Protein AF-A0A4R5LZH4-F1 (afdb_monomer)

Radius of gyration: 25.31 Å; Cα contacts (8 Å, |Δi|>4): 551; chains: 1; bounding box: 73×50×70 Å

Organism: NCBI:txid2528715

Structure (mmCIF, N/CA/C/O backbone):
data_AF-A0A4R5LZH4-F1
#
_entry.id   AF-A0A4R5LZH4-F1
#
loop_
_atom_site.group_PDB
_atom_site.id
_atom_site.type_symbol
_atom_site.label_atom_id
_atom_site.label_alt_id
_atom_site.label_comp_id
_atom_site.label_asym_id
_atom_site.label_entity_id
_atom_site.label_seq_id
_atom_site.pdbx_PDB_ins_code
_atom_site.Cartn_x
_atom_site.Cartn_y
_atom_site.Cartn_z
_atom_site.occupancy
_atom_site.B_iso_or_equiv
_atom_site.auth_seq_id
_atom_site.auth_comp_id
_atom_site.auth_asym_id
_atom_site.auth_atom_id
_atom_site.pdbx_PDB_model_num
ATOM 1 N N . MET A 1 1 ? -26.792 -9.457 7.918 1.00 60.09 1 MET A N 1
ATOM 2 C CA . MET A 1 1 ? -25.816 -10.238 8.704 1.00 60.09 1 MET A CA 1
ATOM 3 C C . MET A 1 1 ? -24.599 -10.666 7.891 1.00 60.09 1 MET A C 1
ATOM 5 O O . MET A 1 1 ? -23.572 -10.056 8.115 1.00 60.09 1 MET A O 1
ATOM 9 N N . ALA A 1 2 ? -24.664 -11.607 6.931 1.00 67.19 2 ALA A N 1
ATOM 10 C CA . ALA A 1 2 ? -23.466 -12.012 6.158 1.00 67.19 2 ALA A CA 1
ATOM 11 C C . ALA A 1 2 ? -22.740 -10.813 5.508 1.00 67.19 2 ALA A C 1
ATOM 13 O O . ALA A 1 2 ? -21.571 -10.578 5.781 1.00 67.19 2 ALA A O 1
ATOM 14 N N . THR A 1 3 ? -23.486 -9.950 4.809 1.00 71.25 3 THR A N 1
ATOM 15 C CA . THR A 1 3 ? -22.955 -8.714 4.210 1.00 71.25 3 THR A CA 1
ATOM 16 C C . THR A 1 3 ? -22.390 -7.716 5.226 1.00 71.25 3 THR A C 1
ATOM 18 O O . THR A 1 3 ? -21.513 -6.946 4.875 1.00 71.25 3 THR A O 1
ATOM 21 N N . GLU A 1 4 ? -22.870 -7.690 6.472 1.00 73.62 4 GLU A N 1
ATOM 22 C CA . GLU A 1 4 ? -22.330 -6.784 7.503 1.00 73.62 4 GLU A CA 1
ATOM 23 C C . GLU A 1 4 ? -21.027 -7.329 8.085 1.00 73.62 4 GLU A C 1
ATOM 25 O O . GLU A 1 4 ? -20.100 -6.562 8.327 1.00 73.62 4 GLU A O 1
ATOM 30 N N . LEU A 1 5 ? -20.943 -8.652 8.262 1.00 79.12 5 LEU A N 1
ATOM 31 C CA . LEU A 1 5 ? -19.738 -9.334 8.729 1.00 79.12 5 LEU A CA 1
ATOM 32 C C . LEU A 1 5 ? -18.581 -9.161 7.731 1.00 79.12 5 LEU A C 1
ATOM 34 O O . LEU A 1 5 ? -17.455 -8.892 8.143 1.00 79.12 5 LEU A O 1
ATOM 38 N N . ASP A 1 6 ? -18.873 -9.195 6.428 1.00 78.81 6 ASP A N 1
ATOM 39 C CA . ASP A 1 6 ? -17.889 -8.964 5.357 1.00 78.81 6 ASP A CA 1
ATOM 40 C C . ASP A 1 6 ? -17.357 -7.515 5.315 1.00 78.81 6 ASP A C 1
ATOM 42 O O . ASP A 1 6 ? -16.353 -7.215 4.662 1.00 78.81 6 ASP A O 1
ATOM 46 N N . GLN A 1 7 ? -18.017 -6.578 6.000 1.00 84.56 7 GLN A N 1
ATOM 47 C CA . GLN A 1 7 ? -17.636 -5.160 6.045 1.00 84.56 7 GLN A CA 1
ATOM 48 C C . GLN A 1 7 ? -16.918 -4.783 7.347 1.00 84.56 7 GLN A C 1
ATOM 50 O O . GLN A 1 7 ? -16.568 -3.620 7.540 1.00 84.56 7 GLN A O 1
ATOM 55 N N . LEU A 1 8 ? -16.655 -5.748 8.232 1.00 89.88 8 LEU A N 1
ATOM 56 C CA . LEU A 1 8 ? -15.963 -5.489 9.488 1.00 89.88 8 LEU A CA 1
ATOM 57 C C . LEU A 1 8 ? -14.489 -5.151 9.256 1.00 89.88 8 LEU A C 1
ATOM 59 O O . LEU A 1 8 ? -13.730 -5.906 8.639 1.00 89.88 8 LEU A O 1
ATOM 63 N N . ILE A 1 9 ? -14.077 -4.014 9.812 1.00 92.94 9 ILE A N 1
ATOM 64 C CA . ILE A 1 9 ? -12.698 -3.536 9.790 1.00 92.94 9 ILE A CA 1
ATOM 65 C C . ILE A 1 9 ? -12.248 -3.371 11.245 1.00 92.94 9 ILE A C 1
ATOM 67 O O . ILE A 1 9 ? -12.755 -2.482 11.936 1.00 92.94 9 ILE A O 1
ATOM 71 N N . PRO A 1 10 ? -11.325 -4.210 11.747 1.00 93.06 10 PRO A N 1
ATOM 72 C CA . PRO A 1 10 ? -10.752 -3.999 13.064 1.00 93.06 10 PRO A CA 1
ATOM 73 C C . PRO A 1 10 ? -9.900 -2.730 13.043 1.00 93.06 10 PRO A C 1
ATOM 75 O O . PRO A 1 10 ? -9.037 -2.572 12.183 1.00 93.06 10 PRO A O 1
ATOM 78 N N . VAL A 1 11 ? -10.119 -1.843 14.012 1.00 94.88 11 VAL A N 1
ATOM 79 C CA . VAL A 1 11 ? -9.259 -0.674 14.230 1.00 94.88 11 VAL A CA 1
ATOM 80 C C . VAL A 1 11 ? -8.105 -1.115 15.122 1.00 94.88 11 VAL A C 1
ATOM 82 O O . VAL A 1 11 ? -8.229 -1.143 16.347 1.00 94.88 11 VAL A O 1
ATOM 85 N N . ARG A 1 12 ? -6.994 -1.525 14.508 1.00 94.69 12 ARG A N 1
ATOM 86 C CA . ARG A 1 12 ? -5.864 -2.197 15.160 1.00 94.69 12 ARG A CA 1
ATOM 87 C C . ARG A 1 12 ? -5.321 -1.428 16.353 1.00 94.69 12 ARG A C 1
ATOM 89 O O . ARG A 1 12 ? -5.140 -2.035 17.404 1.00 94.69 12 ARG A O 1
ATOM 96 N N . ALA A 1 13 ? -5.151 -0.116 16.210 1.00 93.50 13 ALA A N 1
ATOM 97 C CA . ALA A 1 13 ? -4.721 0.768 17.286 1.00 93.50 13 ALA A CA 1
ATOM 98 C C . ALA A 1 13 ? -5.622 0.674 18.530 1.00 93.50 13 ALA A C 1
ATOM 100 O O . ALA A 1 13 ? -5.121 0.688 19.653 1.00 93.50 13 ALA A O 1
ATOM 101 N N . GLN A 1 14 ? -6.943 0.546 18.362 1.00 93.19 14 GLN A N 1
ATOM 102 C CA . GLN A 1 14 ? -7.875 0.390 19.484 1.00 93.19 14 GLN A CA 1
ATOM 103 C C . GLN A 1 14 ? -7.901 -1.047 19.997 1.00 93.19 14 GLN A C 1
ATOM 105 O O . GLN A 1 14 ? -7.833 -1.266 21.203 1.00 93.19 14 GLN A O 1
ATOM 110 N N . VAL A 1 15 ? -7.924 -2.031 19.094 1.00 93.25 15 VAL A N 1
ATOM 111 C CA . VAL A 1 15 ? -7.908 -3.458 19.450 1.00 93.25 15 VAL A CA 1
ATOM 112 C C . VAL A 1 15 ? -6.689 -3.802 20.310 1.00 93.25 15 VAL A C 1
ATOM 114 O O . VAL A 1 15 ? -6.829 -4.531 21.287 1.00 93.25 15 VAL A O 1
ATOM 117 N N . SER A 1 16 ? -5.510 -3.244 20.012 1.00 91.81 16 SER A N 1
ATOM 118 C CA . SER A 1 16 ? -4.283 -3.494 20.783 1.00 91.81 16 SER A CA 1
ATOM 119 C C . SER A 1 16 ? -4.267 -2.857 22.175 1.00 91.81 16 SER A C 1
ATOM 121 O O . SER A 1 16 ? -3.408 -3.202 22.980 1.00 91.81 16 SER A O 1
ATOM 123 N N . GLN A 1 17 ? -5.173 -1.917 22.459 1.00 90.69 17 GLN A N 1
ATOM 124 C CA . GLN A 1 17 ? -5.292 -1.276 23.773 1.00 90.69 17 GLN A CA 1
ATOM 125 C C . GLN A 1 17 ? -6.246 -2.025 24.714 1.00 90.69 17 GLN A C 1
ATOM 127 O O . GLN A 1 17 ? -6.242 -1.738 25.908 1.00 90.69 17 GLN A O 1
ATOM 132 N N . VAL A 1 18 ? -7.049 -2.965 24.203 1.00 91.31 18 VAL A N 1
ATOM 133 C CA . VAL A 1 18 ? -8.021 -3.715 25.007 1.00 91.31 18 VAL A CA 1
ATOM 134 C C . VAL A 1 18 ? -7.310 -4.816 25.789 1.00 91.31 18 VAL A C 1
ATOM 136 O O . VAL A 1 18 ? -6.751 -5.757 25.220 1.00 91.31 18 VAL A O 1
ATOM 139 N N . ALA A 1 19 ? -7.354 -4.718 27.114 1.00 89.94 19 ALA A N 1
ATOM 140 C CA . ALA A 1 19 ? -6.885 -5.750 28.021 1.00 89.94 19 ALA A CA 1
ATOM 141 C C . ALA A 1 19 ? -7.999 -6.758 28.333 1.00 89.94 19 ALA A C 1
ATOM 143 O O . ALA A 1 19 ? -9.186 -6.455 28.283 1.00 89.94 19 ALA A O 1
ATOM 144 N N . ARG A 1 20 ? -7.612 -7.960 28.773 1.00 87.31 20 ARG A N 1
ATOM 145 C CA . ARG A 1 20 ? -8.547 -9.041 29.140 1.00 87.31 20 ARG A CA 1
ATOM 146 C C . ARG A 1 20 ? -9.591 -8.638 30.199 1.00 87.31 20 ARG A C 1
ATOM 148 O O . ARG A 1 20 ? -10.649 -9.251 30.292 1.00 87.31 20 ARG A O 1
ATOM 155 N N . GLY A 1 21 ? -9.257 -7.671 31.052 1.00 87.69 21 GLY A N 1
ATOM 156 C CA . GLY A 1 21 ? -10.136 -7.169 32.108 1.00 87.69 21 GLY A CA 1
ATOM 157 C C . GLY A 1 21 ? -11.084 -6.054 31.666 1.00 87.69 21 GLY A C 1
ATOM 158 O O . GLY A 1 21 ? -11.866 -5.594 32.495 1.00 87.69 21 GLY A O 1
ATOM 159 N N . ASP A 1 22 ? -11.013 -5.612 30.411 1.00 92.06 22 ASP A N 1
ATOM 160 C CA . ASP A 1 22 ? -11.820 -4.502 29.923 1.00 92.06 22 ASP A CA 1
ATOM 161 C C . ASP A 1 22 ? -13.218 -4.966 29.512 1.00 92.06 22 ASP A C 1
ATOM 163 O O . ASP A 1 22 ? -13.428 -6.072 28.997 1.00 92.06 22 ASP A O 1
ATOM 167 N N . LEU A 1 23 ? -14.192 -4.089 29.745 1.00 92.00 23 LEU A N 1
ATOM 168 C CA . LEU A 1 23 ? -15.577 -4.306 29.362 1.00 92.00 23 LEU A CA 1
ATOM 169 C C . LEU A 1 23 ? -15.820 -3.735 27.966 1.00 92.00 23 LEU A C 1
ATOM 171 O O . LEU A 1 23 ? -15.556 -2.560 27.713 1.00 92.00 23 LEU A O 1
ATOM 175 N N . ILE A 1 24 ? -16.376 -4.552 27.077 1.00 92.25 24 ILE A N 1
ATOM 176 C CA . ILE A 1 24 ? -16.777 -4.110 25.741 1.00 92.25 24 ILE A CA 1
ATOM 177 C C . ILE A 1 24 ? -18.251 -3.730 25.795 1.00 92.25 24 ILE A C 1
ATOM 179 O O . ILE A 1 24 ? -19.088 -4.539 26.190 1.00 92.25 24 ILE A O 1
ATOM 183 N N . VAL A 1 25 ? -18.561 -2.495 25.406 1.00 90.38 25 VAL A N 1
ATOM 184 C CA . VAL A 1 25 ? -19.914 -1.934 25.462 1.00 90.38 25 VAL A CA 1
ATOM 185 C C . VAL A 1 25 ? -20.335 -1.504 24.062 1.00 90.38 25 VAL A C 1
ATOM 187 O O . VAL A 1 25 ? -19.720 -0.610 23.475 1.00 90.38 25 VAL A O 1
ATOM 190 N N . SER A 1 26 ? -21.396 -2.114 23.535 1.00 86.62 26 SER A N 1
ATOM 191 C CA . SER A 1 26 ? -21.878 -1.864 22.176 1.00 86.62 26 SER A CA 1
ATOM 192 C C . SER A 1 26 ? -23.366 -1.525 22.163 1.00 86.62 26 SER A C 1
ATOM 194 O O . SER A 1 26 ? -24.177 -2.261 22.720 1.00 86.62 26 SER A O 1
ATOM 196 N N . ASP A 1 27 ? -23.722 -0.418 21.502 1.00 84.12 27 ASP A N 1
ATOM 197 C CA . ASP A 1 27 ? -25.120 -0.033 21.249 1.00 84.12 27 ASP A CA 1
ATOM 198 C C . ASP A 1 27 ? -25.541 -0.541 19.849 1.00 84.12 27 ASP A C 1
ATOM 200 O O . ASP A 1 27 ? -25.899 0.235 18.963 1.00 84.12 27 ASP A O 1
ATOM 204 N N . MET A 1 28 ? -25.356 -1.842 19.598 1.00 79.00 28 MET A N 1
ATOM 205 C CA . MET A 1 28 ? -25.635 -2.493 18.313 1.00 79.00 28 MET A CA 1
ATOM 206 C C . MET A 1 28 ? -26.871 -3.385 18.396 1.00 79.00 28 MET A C 1
ATOM 208 O O . MET A 1 28 ? -27.115 -4.041 19.400 1.00 79.00 28 MET A O 1
ATOM 212 N N . TYR A 1 29 ? -27.606 -3.475 17.286 1.00 81.94 29 TYR A N 1
ATOM 213 C CA . TYR A 1 29 ? -28.794 -4.328 17.146 1.00 81.94 29 TYR A CA 1
ATOM 214 C C . TYR A 1 29 ? -28.482 -5.827 17.026 1.00 81.94 29 TYR A C 1
ATOM 216 O O . TYR A 1 29 ? -29.407 -6.631 16.903 1.00 81.94 29 TYR A O 1
ATOM 224 N N . MET A 1 30 ? -27.203 -6.206 16.987 1.00 84.75 30 MET A N 1
ATOM 225 C CA . MET A 1 30 ? -26.799 -7.597 16.815 1.00 84.75 30 MET A CA 1
ATOM 226 C C . MET A 1 30 ? -26.902 -8.370 18.138 1.00 84.75 30 MET A C 1
ATOM 228 O O . MET A 1 30 ? -26.588 -7.813 19.192 1.00 84.75 30 MET A O 1
ATOM 232 N N . PRO A 1 31 ? -27.299 -9.654 18.090 1.00 86.94 31 PRO A N 1
ATOM 233 C CA . PRO A 1 31 ? -27.265 -10.544 19.247 1.00 86.94 31 PRO A CA 1
ATOM 234 C C . PRO A 1 31 ? -25.875 -10.662 19.894 1.00 86.94 31 PRO A C 1
ATOM 236 O O . PRO A 1 31 ? -24.848 -10.498 19.232 1.00 86.94 31 PRO A O 1
ATOM 239 N N . GLU A 1 32 ? -25.842 -10.977 21.192 1.00 88.38 32 GLU A N 1
ATOM 240 C CA . GLU A 1 32 ? -24.603 -11.091 21.977 1.00 88.38 32 GLU A CA 1
ATOM 241 C C . GLU A 1 32 ? -23.632 -12.132 21.406 1.00 88.38 32 GLU A C 1
ATOM 243 O O . GLU A 1 32 ? -22.444 -11.851 21.274 1.00 88.38 32 GLU A O 1
ATOM 248 N N . ASP A 1 33 ? -24.129 -13.305 21.015 1.00 89.25 33 ASP A N 1
ATOM 249 C CA . ASP A 1 33 ? -23.339 -14.391 20.429 1.00 89.25 33 ASP A CA 1
ATOM 250 C C . ASP A 1 33 ? -22.670 -13.975 19.111 1.00 89.25 33 ASP A C 1
ATOM 252 O O . ASP A 1 33 ? -21.505 -14.300 18.880 1.00 89.25 33 ASP A O 1
ATOM 256 N N . VAL A 1 34 ? -23.363 -13.178 18.291 1.00 89.44 34 VAL A N 1
ATOM 257 C CA . VAL A 1 34 ? -22.801 -12.592 17.066 1.00 89.44 34 VAL A CA 1
ATOM 258 C C . VAL A 1 34 ? -21.688 -11.598 17.401 1.00 89.44 34 VAL A C 1
ATOM 260 O O . VAL A 1 34 ? -20.619 -11.651 16.794 1.00 89.44 34 VAL A O 1
ATOM 263 N N . ILE A 1 35 ? -21.889 -10.714 18.385 1.00 89.50 35 ILE A N 1
ATOM 264 C CA . ILE A 1 35 ? -20.845 -9.772 18.820 1.00 89.50 35 ILE A CA 1
ATOM 265 C C . ILE A 1 35 ? -19.632 -10.523 19.382 1.00 89.50 35 ILE A C 1
ATOM 267 O O . ILE A 1 35 ? -18.499 -10.187 19.042 1.00 89.50 35 ILE A O 1
ATOM 271 N N . VAL A 1 36 ? -19.839 -11.562 20.193 1.00 89.94 36 VAL A N 1
ATOM 272 C CA . VAL A 1 36 ? -18.752 -12.406 20.709 1.00 89.94 36 VAL A CA 1
ATOM 273 C C . VAL A 1 36 ? -17.971 -13.051 19.563 1.00 89.94 36 VAL A C 1
ATOM 275 O O . VAL A 1 36 ? -16.741 -12.985 19.567 1.00 89.94 36 VAL A O 1
ATOM 278 N N . ASP A 1 37 ? -18.649 -13.611 18.557 1.00 89.31 37 ASP A N 1
ATOM 279 C CA . ASP A 1 37 ? -17.990 -14.215 17.393 1.00 89.31 37 ASP A CA 1
ATOM 280 C C . ASP A 1 37 ? -17.157 -13.187 16.607 1.00 89.31 37 ASP A C 1
ATOM 282 O O . ASP A 1 37 ? -15.995 -13.447 16.280 1.00 89.31 37 ASP A O 1
ATOM 286 N N . ILE A 1 38 ? -17.692 -11.978 16.398 1.00 90.50 38 ILE A N 1
ATOM 287 C CA . ILE A 1 38 ? -16.970 -10.861 15.767 1.00 90.50 38 ILE A CA 1
ATOM 288 C C . ILE A 1 38 ? -15.698 -10.523 16.547 1.00 90.50 38 ILE A C 1
ATOM 290 O O . ILE A 1 38 ? -14.612 -10.456 15.963 1.00 90.50 38 ILE A O 1
ATOM 294 N N . LEU A 1 39 ? -15.815 -10.330 17.863 1.00 91.12 39 LEU A N 1
ATOM 295 C CA . LEU A 1 39 ? -14.694 -9.974 18.732 1.00 91.12 39 LEU A CA 1
ATOM 296 C C . LEU A 1 39 ? -13.620 -11.069 18.745 1.00 91.12 39 LEU A C 1
ATOM 298 O O . LEU A 1 39 ? -12.426 -10.770 18.753 1.00 91.12 39 LEU A O 1
ATOM 302 N N . GLN A 1 40 ? -14.016 -12.340 18.697 1.00 90.75 40 GLN A N 1
ATOM 303 C CA . GLN A 1 40 ? -13.080 -13.461 18.673 1.00 90.75 40 GLN A CA 1
ATOM 304 C C . GLN A 1 40 ? -12.374 -13.613 17.325 1.00 90.75 40 GLN A C 1
ATOM 306 O O . GLN A 1 40 ? -11.152 -13.776 17.300 1.00 90.75 40 GLN A O 1
ATOM 311 N N . ARG A 1 41 ? -13.118 -13.574 16.215 1.00 89.38 41 ARG A N 1
ATOM 312 C CA . ARG A 1 41 ? -12.577 -13.834 14.871 1.00 89.38 41 ARG A CA 1
ATOM 313 C C . ARG A 1 41 ? -11.845 -12.637 14.284 1.00 89.38 41 ARG A C 1
ATOM 315 O O . ARG A 1 41 ? -10.807 -12.820 13.661 1.00 89.38 41 ARG A O 1
ATOM 322 N N . THR A 1 42 ? -12.371 -11.434 14.499 1.00 89.12 42 THR A N 1
ATOM 323 C CA . THR A 1 42 ? -11.875 -10.207 13.855 1.00 89.12 42 THR A CA 1
ATOM 324 C C . THR A 1 42 ? -10.896 -9.454 14.750 1.00 89.12 42 THR A C 1
ATOM 326 O O . THR A 1 42 ? -9.892 -8.940 14.266 1.00 89.12 42 THR A O 1
ATOM 329 N N . CYS A 1 43 ? -11.163 -9.404 16.060 1.00 90.06 43 CYS A N 1
ATOM 330 C CA . CYS A 1 43 ? -10.323 -8.674 17.020 1.00 90.06 43 CYS A CA 1
ATOM 331 C C . CYS A 1 43 ? -9.372 -9.589 17.812 1.00 90.06 43 CYS A C 1
ATOM 333 O O . CYS A 1 43 ? -8.451 -9.099 18.460 1.00 90.06 43 CYS A O 1
ATOM 335 N N . GLY A 1 44 ? -9.563 -10.913 17.764 1.00 89.62 44 GLY A N 1
ATOM 336 C CA . GLY A 1 44 ? -8.717 -11.881 18.469 1.00 89.62 44 GLY A CA 1
ATOM 337 C C . GLY A 1 44 ? -9.018 -12.035 19.966 1.00 89.62 44 GLY A C 1
ATOM 338 O O . GLY A 1 44 ? -8.227 -12.646 20.686 1.00 89.62 44 GLY A O 1
ATOM 339 N N . PHE A 1 45 ? -10.152 -11.533 20.465 1.00 89.88 45 PHE A N 1
ATOM 340 C CA . PHE A 1 45 ? -10.503 -11.540 21.893 1.00 89.88 45 PHE A CA 1
ATOM 341 C C . PHE A 1 45 ? -11.041 -12.898 22.375 1.00 89.88 45 PHE A C 1
ATOM 343 O O . PHE A 1 45 ? -12.175 -13.025 22.830 1.00 89.88 45 PHE A O 1
ATOM 350 N N 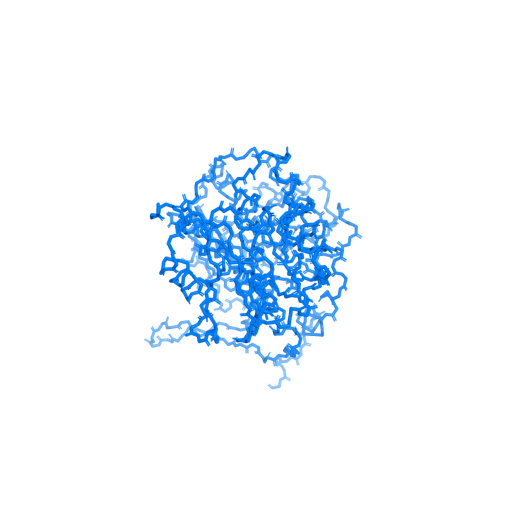. ARG A 1 46 ? -10.215 -13.947 22.299 1.00 79.19 46 ARG A N 1
ATOM 351 C CA . ARG A 1 46 ? -10.616 -15.333 22.621 1.00 79.19 46 ARG A CA 1
ATOM 352 C C . ARG A 1 46 ? -10.848 -15.619 24.108 1.00 79.19 46 ARG A C 1
ATOM 354 O O . ARG A 1 46 ? -11.380 -16.674 24.432 1.00 79.19 46 ARG A O 1
ATOM 361 N N . GLN A 1 47 ? -10.417 -14.739 25.013 1.00 71.12 47 GLN A N 1
ATOM 362 C CA . GLN A 1 47 ? -10.432 -15.004 26.459 1.00 71.12 47 GLN A CA 1
ATOM 363 C C . GLN A 1 47 ? -10.825 -13.789 27.308 1.00 71.12 47 GLN A C 1
ATOM 365 O O . GLN A 1 47 ? -10.376 -13.687 28.450 1.00 71.12 47 GLN A O 1
ATOM 370 N N . ASN A 1 48 ? -11.618 -12.851 26.779 1.00 79.50 48 ASN A N 1
ATOM 371 C CA . ASN A 1 48 ? -12.010 -11.681 27.565 1.00 79.50 48 ASN A CA 1
ATOM 372 C C . ASN A 1 48 ? -12.733 -12.109 28.855 1.00 79.50 48 ASN A C 1
ATOM 374 O O . ASN A 1 48 ? -13.533 -13.043 28.835 1.00 79.50 48 ASN A O 1
ATOM 378 N N . SER A 1 49 ? -12.416 -11.471 29.984 1.00 81.44 49 SER A N 1
ATOM 379 C CA . SER A 1 49 ? -12.909 -11.903 31.301 1.00 81.44 49 SER A CA 1
ATOM 380 C C . SER A 1 49 ? -14.406 -11.668 31.490 1.00 81.44 49 SER A C 1
ATOM 382 O O . SER A 1 49 ? -15.009 -12.295 32.357 1.00 81.44 49 SER A O 1
ATOM 384 N N . TYR A 1 50 ? -14.998 -10.782 30.688 1.00 85.12 50 TYR A N 1
ATOM 385 C CA . TYR A 1 50 ? -16.402 -10.407 30.780 1.00 85.12 50 TYR A CA 1
ATOM 386 C C . TYR A 1 50 ? -17.084 -10.506 29.410 1.00 85.12 50 TYR A C 1
ATOM 388 O O . TYR A 1 50 ? -16.457 -10.151 28.400 1.00 85.12 50 TYR A O 1
ATOM 396 N N . PRO A 1 51 ? -18.351 -10.962 29.362 1.00 85.12 51 PRO A N 1
ATOM 397 C CA . PRO A 1 51 ? -19.155 -10.887 28.149 1.00 85.12 51 PRO A CA 1
ATOM 398 C C . PRO A 1 51 ? -19.386 -9.420 27.745 1.00 85.12 51 PRO A C 1
ATOM 400 O O . PRO A 1 51 ? -19.361 -8.530 28.605 1.00 85.12 51 PRO A O 1
ATOM 403 N N . PRO A 1 52 ? -19.588 -9.137 26.447 1.00 88.56 52 PRO A N 1
ATOM 404 C CA . PRO A 1 52 ? -19.878 -7.785 25.996 1.00 88.56 52 PRO A CA 1
ATOM 405 C C . PRO A 1 52 ? -21.252 -7.329 26.508 1.00 88.56 52 PRO A C 1
ATOM 407 O O . PRO A 1 52 ? -22.226 -8.075 26.477 1.00 88.56 52 PRO A O 1
ATOM 410 N N . VAL A 1 53 ? -21.351 -6.069 26.931 1.00 88.19 53 VAL A N 1
ATOM 411 C CA . VAL A 1 53 ? -22.638 -5.436 27.244 1.00 88.19 53 VAL A CA 1
ATOM 412 C C . VAL A 1 53 ? -23.234 -4.923 25.941 1.00 88.19 53 VAL A C 1
ATOM 414 O O . VAL A 1 53 ? -22.768 -3.920 25.393 1.00 88.19 53 VAL A O 1
ATOM 417 N N . VAL A 1 54 ? -24.252 -5.624 25.445 1.00 84.69 54 VAL A N 1
ATOM 418 C CA . VAL A 1 54 ? -24.921 -5.329 24.172 1.00 84.69 54 VAL A CA 1
ATOM 419 C C . VAL A 1 54 ? -26.367 -4.878 24.385 1.00 84.69 54 VAL A C 1
ATOM 421 O O . VAL A 1 54 ? -27.060 -5.349 25.287 1.00 84.69 54 VAL A O 1
ATOM 424 N N . GLY A 1 55 ? -26.833 -3.946 23.559 1.00 76.00 55 GLY A N 1
ATOM 425 C CA . GLY A 1 55 ? -28.217 -3.476 23.546 1.00 76.00 55 GLY A CA 1
ATOM 426 C C . GLY A 1 55 ? -28.424 -2.374 22.511 1.00 76.00 55 GLY A C 1
ATOM 427 O O . GLY A 1 55 ? -27.469 -1.913 21.910 1.00 76.00 55 GLY A O 1
ATOM 428 N N . ASN A 1 56 ? -29.670 -1.950 22.287 1.00 74.19 56 ASN A N 1
ATOM 429 C CA . ASN A 1 56 ? -29.995 -1.078 21.143 1.00 74.19 56 ASN A CA 1
ATOM 430 C C . ASN A 1 56 ? -30.279 0.383 21.548 1.00 74.19 56 ASN A C 1
ATOM 432 O O . ASN A 1 56 ? -30.554 1.217 20.689 1.00 74.19 56 ASN A O 1
ATOM 436 N N . TRP A 1 57 ? -30.331 0.674 22.851 1.00 68.56 57 TRP A N 1
ATOM 437 C CA . TRP A 1 57 ? -30.777 1.970 23.387 1.00 68.56 57 TRP A CA 1
ATOM 438 C C . TRP A 1 57 ? -30.083 2.375 24.688 1.00 68.56 57 TRP A C 1
ATOM 440 O O . TRP A 1 57 ? -30.499 3.331 25.348 1.00 68.56 57 TRP A O 1
ATOM 450 N N . GLY A 1 58 ? -29.083 1.610 25.111 1.00 79.69 58 GLY A N 1
ATOM 451 C CA . GLY A 1 58 ? -28.586 1.655 26.477 1.00 79.69 58 GLY A CA 1
ATOM 452 C C . GLY A 1 58 ? -27.573 2.769 26.704 1.00 79.69 58 GLY A C 1
ATOM 453 O O . GLY A 1 58 ? -27.590 3.455 27.731 1.00 79.69 58 GLY A O 1
ATOM 454 N N . LYS A 1 59 ? -26.707 2.960 25.710 1.00 87.00 59 LYS A N 1
ATOM 455 C CA . LYS A 1 59 ? -25.521 3.808 25.790 1.00 87.00 59 LYS A CA 1
ATOM 456 C C . LYS A 1 59 ? -25.872 5.273 25.568 1.00 87.00 59 LYS A C 1
ATOM 458 O O . LYS A 1 59 ? -25.553 6.112 26.407 1.00 87.00 59 LYS A O 1
ATOM 463 N N . ALA A 1 60 ? -26.622 5.564 24.502 1.00 87.25 60 ALA A N 1
ATOM 464 C CA . ALA A 1 60 ? -27.057 6.924 24.179 1.00 87.25 60 ALA A CA 1
ATOM 465 C C . ALA A 1 60 ? -28.045 7.509 25.208 1.00 87.25 60 ALA A C 1
ATOM 467 O O . ALA A 1 60 ? -28.020 8.706 25.478 1.00 87.25 60 ALA A O 1
ATOM 468 N N . ARG A 1 61 ? -28.902 6.680 25.822 1.00 89.50 61 ARG A N 1
ATOM 469 C CA . ARG A 1 61 ? -29.832 7.127 26.882 1.00 89.50 61 ARG A CA 1
ATOM 470 C C . ARG A 1 61 ? -29.195 7.153 28.270 1.00 89.50 61 ARG A C 1
ATOM 472 O O . ARG A 1 61 ? -29.755 7.739 29.190 1.00 89.50 61 ARG A O 1
ATOM 479 N N . GLY A 1 62 ? -28.039 6.513 28.417 1.00 90.69 62 GLY A N 1
ATOM 480 C CA . GLY A 1 62 ? -27.286 6.424 29.659 1.00 90.69 62 GLY A CA 1
ATOM 481 C C . GLY A 1 62 ? -27.803 5.402 30.669 1.00 90.69 62 GLY A C 1
ATOM 482 O O . GLY A 1 62 ? -27.251 5.304 31.759 1.00 90.69 62 GLY A O 1
ATOM 483 N N . SER A 1 63 ? -28.825 4.615 30.328 1.00 91.88 63 SER A N 1
ATOM 484 C CA . SER A 1 63 ? -29.428 3.630 31.236 1.00 91.88 63 SER A CA 1
ATOM 485 C C . SER A 1 63 ? -28.483 2.490 31.622 1.00 91.88 63 SER A C 1
ATOM 487 O O . SER A 1 63 ? -28.700 1.853 32.648 1.00 91.88 63 SER A O 1
ATOM 489 N N . ILE A 1 64 ? -27.436 2.229 30.832 1.00 92.44 64 ILE A N 1
ATOM 490 C CA . ILE A 1 64 ? -26.458 1.172 31.138 1.00 92.44 64 ILE A CA 1
ATOM 491 C C . ILE A 1 64 ? -25.441 1.585 32.200 1.00 92.44 64 ILE A C 1
ATOM 493 O O . ILE A 1 64 ? -24.923 0.724 32.901 1.00 92.44 64 ILE A O 1
ATOM 497 N N . TRP A 1 65 ? -25.140 2.879 32.340 1.00 93.56 65 TRP A N 1
ATOM 498 C CA . TRP A 1 65 ? -24.020 3.323 33.174 1.00 93.56 65 TRP A CA 1
ATOM 499 C C . TRP A 1 65 ? -24.238 3.053 34.665 1.00 93.56 65 TRP A C 1
ATOM 501 O O . TRP A 1 65 ? -23.319 2.510 35.277 1.00 93.56 65 TRP A O 1
ATOM 511 N N . PRO A 1 66 ? -25.434 3.293 35.248 1.00 93.69 66 PRO A N 1
ATOM 512 C CA . PRO A 1 66 ? -25.706 2.890 36.626 1.00 93.69 66 PRO A CA 1
ATOM 513 C C . PRO A 1 66 ? -25.556 1.382 36.844 1.00 93.69 66 PRO A C 1
ATOM 515 O O . PRO A 1 66 ? -25.002 0.968 37.855 1.00 93.69 66 PRO A O 1
ATOM 518 N N . LEU A 1 67 ? -26.012 0.562 35.888 1.00 91.81 67 LEU A N 1
ATOM 519 C CA . LEU A 1 67 ? -25.915 -0.900 35.967 1.00 91.81 67 LEU A CA 1
ATOM 520 C C . LEU A 1 67 ? -24.454 -1.361 35.911 1.00 91.81 67 LEU A C 1
ATOM 522 O O . LEU A 1 67 ? -24.036 -2.204 36.696 1.00 91.81 67 LEU A O 1
ATOM 526 N N . ILE A 1 68 ? -23.649 -0.766 35.030 1.00 92.94 68 ILE A N 1
ATOM 527 C CA . ILE A 1 68 ? -22.214 -1.051 34.949 1.00 92.94 68 ILE A CA 1
ATOM 528 C C . ILE A 1 68 ? -21.517 -0.635 36.254 1.00 92.94 68 ILE A C 1
ATOM 530 O O . ILE A 1 68 ? -20.750 -1.417 36.809 1.00 92.94 68 ILE A O 1
ATOM 534 N N . GLN A 1 69 ? -21.815 0.551 36.794 1.00 94.38 69 GLN A N 1
ATOM 535 C CA . GLN A 1 69 ? -21.187 1.061 38.021 1.00 94.38 69 GLN A CA 1
ATOM 536 C C . GLN A 1 69 ? -21.564 0.275 39.290 1.00 94.38 69 GLN A C 1
ATOM 538 O O . GLN A 1 69 ? -20.831 0.334 40.274 1.00 94.38 69 GLN A O 1
ATOM 543 N N . GLN A 1 70 ? -22.662 -0.491 39.278 1.00 94.62 70 GLN A N 1
ATOM 544 C CA . GLN A 1 70 ? -23.005 -1.411 40.374 1.00 94.62 70 GLN A CA 1
ATOM 545 C C . GLN A 1 70 ? -22.031 -2.591 40.485 1.00 94.62 70 GLN A C 1
ATOM 547 O O . GLN A 1 70 ? -21.835 -3.118 41.579 1.00 94.62 70 GLN A O 1
ATOM 552 N N . HIS A 1 71 ? -21.424 -3.003 39.371 1.00 92.31 71 HIS A N 1
ATOM 553 C CA . HIS A 1 71 ? -20.559 -4.184 39.305 1.00 92.31 71 HIS A CA 1
ATOM 554 C C . HIS A 1 71 ? -19.088 -3.845 39.044 1.00 92.31 71 HIS A C 1
ATOM 556 O O . HIS A 1 71 ? -18.209 -4.644 39.365 1.00 92.31 71 HIS A O 1
ATOM 562 N N . PHE A 1 72 ? -18.808 -2.667 38.482 1.00 92.81 72 PHE A N 1
ATOM 563 C CA . PHE A 1 72 ? -17.481 -2.289 38.012 1.00 92.81 72 PHE A CA 1
ATOM 564 C C . PHE A 1 72 ? -17.099 -0.871 38.431 1.00 92.81 72 PHE A C 1
ATOM 566 O O . PHE A 1 72 ? -17.887 0.069 38.345 1.00 92.81 72 PHE A O 1
ATOM 573 N N . ILE A 1 73 ? -15.824 -0.693 38.780 1.00 92.75 73 ILE A N 1
ATOM 574 C CA . ILE A 1 73 ? -15.204 0.631 38.862 1.00 92.75 73 ILE A CA 1
ATOM 575 C C . ILE A 1 73 ? -14.664 0.972 37.471 1.00 92.75 73 ILE A C 1
ATOM 577 O O . ILE A 1 73 ? -13.618 0.467 37.057 1.00 92.75 73 ILE A O 1
ATOM 581 N N . VAL A 1 74 ? -15.382 1.827 36.741 1.00 93.62 74 VAL A N 1
ATOM 582 C CA . VAL A 1 74 ? -14.992 2.240 35.386 1.00 93.62 74 VAL A CA 1
ATOM 583 C C . VAL A 1 74 ? -13.909 3.313 35.467 1.00 93.62 74 VAL A C 1
ATOM 585 O O . VAL A 1 74 ? -14.177 4.454 35.836 1.00 93.62 74 VAL A O 1
ATOM 588 N N . ARG A 1 75 ? -12.671 2.945 35.120 1.00 94.75 75 ARG A N 1
ATOM 589 C CA . ARG A 1 75 ? -11.519 3.865 35.145 1.00 94.75 75 ARG A CA 1
ATOM 590 C C . ARG A 1 75 ? -11.577 4.906 34.032 1.00 94.75 75 ARG A C 1
ATOM 592 O O . ARG A 1 75 ? -11.229 6.059 34.253 1.00 94.75 75 ARG A O 1
ATOM 599 N N . CYS A 1 76 ? -11.965 4.476 32.838 1.00 95.75 76 CYS A N 1
ATOM 600 C CA . CYS A 1 76 ? -12.090 5.308 31.654 1.00 95.75 76 CYS A CA 1
ATOM 601 C C . CYS A 1 76 ? -13.015 4.603 30.659 1.00 95.75 76 CYS A C 1
ATOM 603 O O . CYS A 1 76 ? -12.949 3.382 30.528 1.00 95.75 76 CYS A O 1
ATOM 605 N N . HIS A 1 77 ? -13.847 5.362 29.954 1.00 95.75 77 HIS A N 1
ATOM 606 C CA . HIS A 1 77 ? -14.625 4.880 28.819 1.00 95.75 77 HIS A CA 1
ATOM 607 C C . HIS A 1 77 ? -14.050 5.436 27.513 1.00 95.75 77 HIS A C 1
ATOM 609 O O . HIS A 1 77 ? -13.799 6.636 27.393 1.00 95.75 77 HIS A O 1
ATOM 615 N N . HIS A 1 78 ? -13.810 4.557 26.541 1.00 94.88 78 HIS A N 1
ATOM 616 C CA . HIS A 1 78 ? -13.246 4.909 25.239 1.00 94.88 78 HIS A CA 1
ATOM 617 C C . HIS A 1 78 ? -14.320 4.761 24.164 1.00 94.88 78 HIS A C 1
ATOM 619 O O . HIS A 1 78 ? -15.000 3.737 24.103 1.00 94.88 78 HIS A O 1
ATOM 625 N N . GLY A 1 79 ? -14.439 5.752 23.283 1.00 93.25 79 GLY A N 1
ATOM 626 C CA . GLY A 1 79 ? -15.287 5.624 22.104 1.00 93.25 79 GLY A CA 1
ATOM 627 C C . GLY A 1 79 ? -15.292 6.860 21.219 1.00 93.25 79 GLY A C 1
ATOM 628 O O . GLY A 1 79 ? -14.674 7.877 21.535 1.00 93.25 79 GLY A O 1
ATOM 62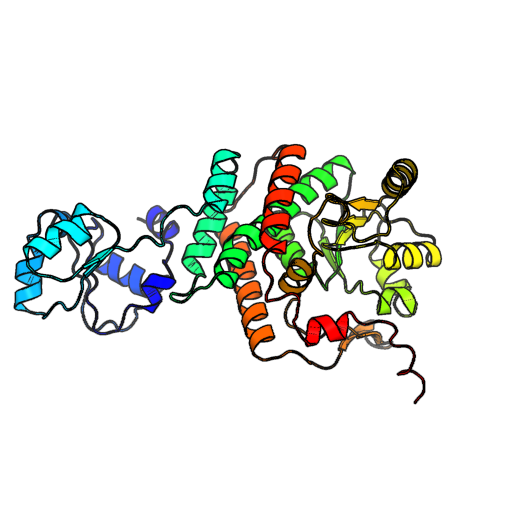9 N N . ASP A 1 80 ? -15.959 6.752 20.078 1.00 91.88 80 ASP A N 1
ATOM 630 C CA . ASP A 1 80 ? -15.877 7.691 18.958 1.00 91.88 80 ASP A CA 1
ATOM 631 C C . ASP A 1 80 ? -17.099 8.618 18.848 1.00 91.88 80 ASP A C 1
ATOM 633 O O . ASP A 1 80 ? -17.005 9.718 18.287 1.00 91.88 80 ASP A O 1
ATOM 637 N N . ASN A 1 81 ? -18.239 8.245 19.440 1.00 92.81 81 ASN A N 1
ATOM 638 C CA . ASN A 1 81 ? -19.450 9.051 19.395 1.00 92.81 81 ASN A CA 1
ATOM 639 C C . ASN A 1 81 ? -19.467 10.139 20.482 1.00 92.81 81 ASN A C 1
ATOM 641 O O . ASN A 1 81 ? -19.649 9.874 21.670 1.00 92.81 81 ASN A O 1
ATOM 645 N N . ARG A 1 82 ? -19.401 11.413 20.078 1.00 94.38 82 ARG A N 1
ATOM 646 C CA . ARG A 1 82 ? -19.419 12.556 21.016 1.00 94.38 82 ARG A CA 1
ATOM 647 C C . ARG A 1 82 ? -20.607 12.565 21.985 1.00 94.38 82 ARG A C 1
ATOM 649 O O . ARG A 1 82 ? -20.487 13.089 23.089 1.00 94.38 82 ARG A O 1
ATOM 656 N N . HIS A 1 83 ? -21.755 12.028 21.589 1.00 94.56 83 HIS A N 1
ATOM 657 C CA . HIS A 1 83 ? -22.916 11.960 22.464 1.00 94.56 83 HIS A CA 1
ATOM 658 C C . HIS A 1 83 ? -22.866 10.719 23.363 1.00 94.56 83 HIS A C 1
ATOM 660 O O . HIS A 1 83 ? -22.770 10.856 24.582 1.00 94.56 83 HIS A O 1
ATOM 666 N N . ALA A 1 84 ? -22.903 9.525 22.768 1.00 92.88 84 ALA A N 1
ATOM 667 C CA . ALA A 1 84 ? -23.068 8.265 23.490 1.00 92.88 84 ALA A CA 1
ATOM 668 C C . ALA A 1 84 ? -21.803 7.806 24.241 1.00 92.88 84 ALA A C 1
ATOM 670 O O . ALA A 1 84 ? -21.926 7.148 25.270 1.00 92.88 84 ALA A O 1
ATOM 671 N N . ASP A 1 85 ? -20.607 8.159 23.759 1.00 94.38 85 ASP A N 1
ATOM 672 C CA . ASP A 1 85 ? -19.324 7.770 24.362 1.00 94.38 85 ASP A CA 1
ATOM 673 C C . ASP A 1 85 ? -18.704 8.848 25.244 1.00 94.38 85 ASP A C 1
ATOM 675 O O . ASP A 1 85 ? -17.906 8.542 26.119 1.00 94.38 85 ASP A O 1
ATOM 679 N N . ILE A 1 86 ? -19.044 10.118 25.029 1.00 96.25 86 ILE A N 1
ATOM 680 C CA . ILE A 1 86 ? -18.378 11.227 25.724 1.00 96.25 86 ILE A CA 1
ATOM 681 C C . ILE A 1 86 ? -19.360 11.932 26.653 1.00 96.25 86 ILE A C 1
ATOM 683 O O . ILE A 1 86 ? -19.253 11.816 27.873 1.00 96.25 86 ILE A O 1
ATOM 687 N N . ALA A 1 87 ? -20.357 12.618 26.092 1.00 97.19 87 ALA A N 1
ATOM 688 C CA . ALA A 1 87 ? -21.254 13.458 26.879 1.00 97.19 87 ALA A CA 1
ATOM 689 C C . ALA A 1 87 ? -22.110 12.666 27.877 1.00 97.19 87 ALA A C 1
ATOM 691 O O . ALA A 1 87 ? -22.382 13.158 28.971 1.00 97.19 87 ALA A O 1
ATOM 692 N N . VAL A 1 88 ? -22.575 11.469 27.508 1.00 95.94 88 VAL A N 1
ATOM 693 C CA . VAL A 1 88 ? -23.445 10.671 28.380 1.00 95.94 88 VAL A CA 1
ATOM 694 C C . VAL A 1 88 ? -22.665 10.048 29.547 1.00 95.94 88 VAL A C 1
ATOM 696 O O . VAL A 1 88 ? -23.062 10.334 30.675 1.00 95.94 88 VAL A O 1
ATOM 699 N N . PRO A 1 89 ? -21.556 9.296 29.363 1.00 96.06 89 PRO A N 1
ATOM 700 C CA . PRO A 1 89 ? -20.805 8.717 30.489 1.00 96.06 89 PRO A CA 1
ATOM 701 C C . PRO A 1 89 ? -20.275 9.766 31.476 1.00 96.06 89 PRO A C 1
ATOM 703 O O . PRO A 1 89 ? -20.297 9.544 32.687 1.00 96.06 89 PRO A O 1
ATOM 706 N N . GLN A 1 90 ? -19.888 10.951 30.985 1.00 97.25 90 GLN A N 1
ATOM 707 C CA . GLN A 1 90 ? -19.453 12.068 31.832 1.00 97.25 90 GLN A CA 1
ATOM 708 C C . GLN A 1 90 ? -20.519 12.510 32.844 1.00 97.25 90 GLN A C 1
ATOM 710 O O . GLN A 1 90 ? -20.178 12.872 33.969 1.00 97.25 90 GLN A O 1
ATOM 715 N N . ARG A 1 91 ? -21.813 12.439 32.494 1.00 97.12 91 ARG A N 1
ATOM 716 C CA . ARG A 1 91 ? -22.918 12.759 33.423 1.00 97.12 91 ARG A CA 1
ATOM 717 C C . ARG A 1 91 ? -22.992 11.792 34.607 1.00 97.12 91 ARG A C 1
ATOM 719 O O . ARG A 1 91 ? -23.559 12.148 35.632 1.00 97.12 91 ARG A O 1
ATOM 726 N N . PHE A 1 92 ? -22.405 10.604 34.468 1.00 96.75 92 PHE A N 1
ATOM 727 C CA . PHE A 1 92 ? -22.294 9.582 35.512 1.00 96.75 92 PHE A CA 1
ATOM 728 C C . PHE A 1 92 ? -20.919 9.598 36.203 1.00 96.75 92 PHE A C 1
ATOM 730 O O . PHE A 1 92 ? -20.570 8.658 36.914 1.00 96.75 92 PHE A O 1
ATOM 737 N N . GLY A 1 93 ? -20.119 10.651 35.990 1.00 96.94 93 GLY A N 1
ATOM 738 C CA . GLY A 1 93 ? -18.796 10.803 36.598 1.00 96.94 93 GLY A CA 1
ATOM 739 C C . GLY A 1 93 ? -17.734 9.849 36.045 1.00 96.94 93 GLY A C 1
ATOM 740 O O . GLY A 1 93 ? -16.688 9.688 36.668 1.00 96.94 93 GLY A O 1
ATOM 741 N N . ILE A 1 94 ? -17.985 9.210 34.899 1.00 97.50 94 ILE A N 1
ATOM 742 C CA . ILE A 1 94 ? -17.034 8.298 34.258 1.00 97.50 94 ILE A CA 1
ATOM 743 C C . ILE A 1 94 ? -16.031 9.132 33.442 1.00 97.50 94 ILE A C 1
ATOM 745 O O . ILE A 1 94 ? -16.461 9.901 32.576 1.00 97.50 94 ILE A O 1
ATOM 749 N N . PRO A 1 95 ? -14.710 9.007 33.677 1.00 97.88 95 PRO A N 1
ATOM 750 C CA . PRO A 1 95 ? -13.703 9.614 32.810 1.00 97.88 95 PRO A CA 1
ATOM 751 C C . PRO A 1 95 ? -13.816 9.071 31.384 1.00 97.88 95 PRO A C 1
ATOM 753 O O . PRO A 1 95 ? -14.085 7.888 31.192 1.00 97.88 95 PRO A O 1
ATOM 756 N N . VAL A 1 96 ? -13.597 9.915 30.377 1.00 97.38 96 VAL A N 1
ATOM 757 C CA . VAL A 1 96 ? -13.778 9.532 28.968 1.00 97.38 96 VAL A CA 1
ATOM 758 C C . VAL A 1 96 ? -12.574 9.901 28.114 1.00 97.38 96 VAL A C 1
ATOM 760 O O . VAL A 1 96 ? -11.941 10.936 28.331 1.00 97.38 96 VAL A O 1
ATOM 763 N N . LYS A 1 97 ? -12.306 9.082 27.095 1.00 95.75 97 LYS A N 1
ATOM 764 C CA . LYS A 1 97 ? -11.336 9.354 26.032 1.00 95.75 97 LYS A CA 1
ATOM 765 C C . LYS A 1 97 ? -12.041 9.303 24.679 1.00 95.75 97 LYS A C 1
ATOM 767 O O . LYS A 1 97 ? -12.558 8.260 24.282 1.00 95.75 97 LYS A O 1
ATOM 772 N N . HIS A 1 98 ? -12.040 10.433 23.970 1.00 95.00 98 HIS A N 1
ATOM 773 C CA . HIS A 1 98 ? -12.579 10.498 22.611 1.00 95.00 98 HIS A CA 1
ATOM 774 C C . HIS A 1 98 ? -11.597 9.879 21.620 1.00 95.00 98 HIS A C 1
ATOM 776 O O . HIS A 1 98 ? -10.447 10.305 21.524 1.00 95.00 98 HIS A O 1
ATOM 782 N N . VAL A 1 99 ? -12.065 8.860 20.907 1.00 92.44 99 VAL A N 1
ATOM 783 C CA . VAL A 1 99 ? -11.326 8.140 19.872 1.00 92.44 99 VAL A CA 1
ATOM 784 C C . VAL A 1 99 ? -11.628 8.779 18.516 1.00 92.44 99 VAL A C 1
ATOM 786 O O . VAL A 1 99 ? -12.787 8.941 18.140 1.00 92.44 99 VAL A O 1
ATOM 789 N N . THR A 1 100 ? -10.583 9.182 17.791 1.00 89.94 100 THR A N 1
ATOM 790 C CA . THR A 1 100 ? -10.688 9.927 16.519 1.00 89.94 100 THR A CA 1
ATOM 791 C C . THR A 1 100 ? -9.874 9.315 15.379 1.00 89.94 100 THR A C 1
ATOM 793 O O . THR A 1 100 ? -9.884 9.833 14.262 1.00 89.94 100 THR A O 1
ATOM 796 N N . ASP A 1 101 ? -9.185 8.206 15.635 1.00 87.12 101 ASP A N 1
ATOM 797 C CA . ASP A 1 101 ? -8.287 7.530 14.694 1.00 87.12 101 ASP A CA 1
ATOM 798 C C . ASP A 1 101 ? -9.015 6.870 13.509 1.00 87.12 101 ASP A C 1
ATOM 800 O O . ASP A 1 101 ? -8.394 6.537 12.500 1.00 87.12 101 ASP A O 1
ATOM 804 N N . THR A 1 102 ? -10.342 6.756 13.571 1.00 90.69 102 THR A N 1
ATOM 805 C CA . THR A 1 102 ? -11.181 6.308 12.453 1.00 90.69 102 THR A CA 1
ATOM 806 C C . THR A 1 102 ? -11.462 7.403 11.425 1.00 90.69 102 THR A C 1
ATOM 808 O O . THR A 1 102 ? -12.012 7.106 10.370 1.00 90.69 102 THR A O 1
ATOM 811 N N . GLY A 1 103 ? -11.112 8.667 11.684 1.00 91.62 103 GLY A N 1
ATOM 812 C CA . GLY A 1 103 ? -11.361 9.783 10.765 1.00 91.62 103 GLY A CA 1
ATOM 813 C C . GLY A 1 103 ? -10.671 9.640 9.401 1.00 91.62 103 GLY A C 1
ATOM 814 O O . GLY A 1 103 ? -9.751 8.841 9.235 1.00 91.62 103 GLY A O 1
ATOM 815 N N . VAL A 1 104 ? -11.133 10.423 8.418 1.00 95.00 104 VAL A N 1
ATOM 816 C CA . VAL A 1 104 ? -10.471 10.539 7.106 1.00 95.00 104 VAL A CA 1
ATOM 817 C C . VAL A 1 104 ? -9.150 11.292 7.284 1.00 95.00 104 VAL A C 1
ATOM 819 O O . VAL A 1 104 ? -9.133 12.360 7.899 1.00 95.00 104 VAL A O 1
ATOM 822 N N . THR A 1 105 ? -8.050 10.758 6.756 1.00 96.06 105 THR A N 1
ATOM 823 C CA . THR A 1 105 ? -6.745 11.447 6.775 1.00 96.06 105 THR A CA 1
ATOM 824 C C . THR A 1 105 ? -6.650 12.510 5.672 1.00 96.06 105 THR A C 1
ATOM 826 O O . THR A 1 105 ? -7.406 12.451 4.701 1.00 96.06 105 THR A O 1
ATOM 829 N N . PRO A 1 106 ? -5.714 13.478 5.751 1.00 96.56 106 PRO A N 1
ATOM 830 C CA . PRO A 1 106 ? -5.516 14.445 4.670 1.00 96.56 106 PRO A CA 1
ATOM 831 C C . PRO A 1 106 ? -5.282 13.785 3.304 1.00 96.56 106 PRO A C 1
ATOM 833 O O . PRO A 1 106 ? -5.890 14.200 2.324 1.00 96.56 106 PRO A O 1
ATOM 836 N N . TRP A 1 107 ? -4.477 12.717 3.256 1.00 97.00 107 TRP A N 1
ATOM 837 C CA . TRP A 1 107 ? -4.205 11.974 2.023 1.00 97.00 107 TRP A CA 1
ATOM 838 C C . TRP A 1 107 ? -5.439 11.235 1.486 1.00 97.00 107 TRP A C 1
ATOM 840 O O . TRP A 1 107 ? -5.748 11.319 0.300 1.00 97.00 107 TRP A O 1
ATOM 850 N N . GLU A 1 108 ? -6.203 10.566 2.355 1.00 97.94 108 GLU A N 1
ATOM 851 C CA . GLU A 1 108 ? -7.478 9.949 1.961 1.00 97.94 108 GLU A CA 1
ATOM 852 C C . GLU A 1 108 ? -8.451 10.996 1.404 1.00 97.94 108 GLU A C 1
ATOM 854 O O . GLU A 1 108 ? -9.115 10.758 0.398 1.00 97.94 108 GLU A O 1
ATOM 859 N N . ASN A 1 109 ? -8.509 12.180 2.019 1.00 97.81 109 ASN A N 1
ATOM 860 C CA . ASN A 1 109 ? -9.351 13.272 1.552 1.00 97.81 109 ASN A CA 1
ATOM 861 C C . ASN A 1 109 ? -8.900 13.814 0.185 1.00 97.81 109 ASN A C 1
ATOM 863 O O . ASN A 1 109 ? -9.757 14.082 -0.653 1.00 97.81 109 ASN A O 1
ATOM 867 N N . THR A 1 110 ? -7.593 13.925 -0.073 1.00 97.25 110 THR A N 1
ATOM 868 C CA . THR A 1 110 ? -7.059 14.263 -1.405 1.00 97.25 110 THR A CA 1
ATOM 869 C C . THR A 1 110 ? -7.584 13.296 -2.469 1.00 97.25 110 THR A C 1
ATOM 871 O O . THR A 1 110 ? -8.095 13.723 -3.504 1.00 97.25 110 THR A O 1
ATOM 874 N N . LEU A 1 111 ? -7.535 11.988 -2.200 1.00 96.19 111 LEU A N 1
ATOM 875 C CA . LEU A 1 111 ? -8.026 10.962 -3.125 1.00 96.19 111 LEU A CA 1
ATOM 876 C C . LEU A 1 111 ? -9.549 11.037 -3.326 1.00 96.19 111 LEU A C 1
ATOM 878 O O . LEU A 1 111 ? -10.022 10.935 -4.459 1.00 96.19 111 LEU A O 1
ATOM 882 N N . LEU A 1 112 ? -10.314 11.277 -2.254 1.00 95.88 112 LEU A N 1
ATOM 883 C CA . LEU A 1 112 ? -11.768 11.478 -2.322 1.00 95.88 112 LEU A CA 1
ATOM 884 C C . LEU A 1 112 ? -12.140 12.712 -3.153 1.00 95.88 112 LEU A C 1
ATOM 886 O O . LEU A 1 112 ? -13.029 12.640 -3.997 1.00 95.88 112 LEU A O 1
ATOM 890 N N . GLN A 1 113 ? -11.447 13.835 -2.954 1.00 95.50 113 GLN A N 1
ATOM 891 C CA . GLN A 1 113 ? -11.653 15.064 -3.729 1.00 95.50 113 GLN A CA 1
ATOM 892 C C . GLN A 1 113 ? -11.259 14.885 -5.196 1.00 95.50 113 GLN A C 1
ATOM 894 O O . GLN A 1 113 ? -11.886 15.452 -6.089 1.00 95.50 113 GLN A O 1
ATOM 899 N N . ALA A 1 114 ? -10.277 14.025 -5.457 1.00 93.25 114 ALA A N 1
ATOM 900 C CA . ALA A 1 114 ? -9.952 13.555 -6.789 1.00 93.25 114 ALA A CA 1
ATOM 901 C C . ALA A 1 114 ? -10.920 12.465 -7.291 1.00 93.25 114 ALA A C 1
ATOM 903 O O . ALA A 1 114 ? -10.649 11.851 -8.313 1.00 93.25 114 ALA A O 1
ATOM 904 N N . GLY A 1 115 ? -12.051 12.182 -6.647 1.00 92.50 115 GLY A N 1
ATOM 905 C CA . GLY A 1 115 ? -13.026 11.195 -7.129 1.00 92.50 115 GLY A CA 1
ATOM 906 C C . GLY A 1 115 ? -12.498 9.756 -7.219 1.00 92.50 115 GLY A C 1
ATOM 907 O O . GLY A 1 115 ? -13.102 8.937 -7.903 1.00 92.50 115 GLY A O 1
ATOM 908 N N . LEU A 1 116 ? -11.383 9.433 -6.555 1.00 92.38 116 LEU A N 1
ATOM 909 C CA . LEU A 1 116 ? -10.843 8.075 -6.446 1.00 92.38 116 LEU A CA 1
ATOM 910 C C . LEU A 1 116 ? -11.344 7.420 -5.157 1.00 92.38 116 LEU A C 1
ATOM 912 O O . LEU A 1 116 ? -10.566 7.077 -4.265 1.00 92.38 116 LEU A O 1
ATOM 916 N N . GLN A 1 117 ? -12.667 7.279 -5.051 1.00 93.38 117 GLN A N 1
ATOM 917 C CA . GLN A 1 117 ? -13.323 6.817 -3.829 1.00 93.38 117 GLN A CA 1
ATOM 918 C C . GLN A 1 117 ? -12.834 5.434 -3.392 1.00 93.38 117 GLN A C 1
ATOM 920 O O . GLN A 1 117 ? -12.447 5.271 -2.238 1.00 93.38 117 GLN A O 1
ATOM 925 N N . ASP A 1 118 ? -12.764 4.470 -4.308 1.00 92.88 118 ASP A N 1
ATOM 926 C CA . ASP A 1 118 ? -12.326 3.111 -3.974 1.00 92.88 118 ASP A CA 1
ATOM 927 C C . ASP A 1 118 ? -10.861 3.065 -3.522 1.00 92.88 118 ASP A C 1
ATOM 929 O O . ASP A 1 118 ? -10.515 2.313 -2.613 1.00 92.88 118 ASP A O 1
ATOM 933 N N . VAL A 1 119 ? -10.002 3.924 -4.092 1.00 94.06 119 VAL A N 1
ATOM 934 C CA . VAL A 1 119 ? -8.586 4.028 -3.691 1.00 94.06 119 VAL A CA 1
ATOM 935 C C . VAL A 1 119 ? -8.495 4.599 -2.275 1.00 94.06 119 VAL A C 1
ATOM 937 O O . VAL A 1 119 ? -7.752 4.088 -1.441 1.00 94.06 119 VAL A O 1
ATOM 940 N N . ALA A 1 120 ? -9.276 5.638 -1.974 1.00 96.00 120 ALA A N 1
ATOM 941 C CA . ALA A 1 120 ? -9.306 6.227 -0.641 1.00 96.00 120 ALA A CA 1
ATOM 942 C C . ALA A 1 120 ? -9.837 5.241 0.413 1.00 96.00 120 ALA A C 1
ATOM 944 O O . ALA A 1 120 ? -9.272 5.133 1.502 1.00 96.00 120 ALA A O 1
ATOM 945 N N . LEU A 1 121 ? -10.907 4.508 0.092 1.00 95.00 121 LEU A N 1
ATOM 946 C CA . LEU A 1 121 ? -11.533 3.558 1.009 1.00 95.00 121 LEU A CA 1
ATOM 947 C C . LEU A 1 121 ? -10.645 2.342 1.279 1.00 95.00 121 LEU A C 1
ATOM 949 O O . LEU A 1 121 ? -10.558 1.919 2.433 1.00 95.00 121 LEU A O 1
ATOM 953 N N . ILE A 1 122 ? -9.949 1.813 0.266 1.00 95.75 122 ILE A N 1
ATOM 954 C CA . ILE A 1 122 ? -9.062 0.665 0.476 1.00 95.75 122 ILE A CA 1
ATOM 955 C C . ILE A 1 122 ? -7.835 1.042 1.308 1.00 95.75 122 ILE A C 1
ATOM 957 O O . ILE A 1 122 ? -7.487 0.321 2.239 1.00 95.75 122 ILE A O 1
ATOM 961 N N . LEU A 1 123 ? -7.231 2.210 1.057 1.00 97.25 123 LEU A N 1
ATOM 962 C CA . LEU A 1 123 ? -6.120 2.708 1.874 1.00 97.25 123 LEU A CA 1
ATOM 963 C C . LEU A 1 123 ? -6.553 2.967 3.315 1.00 97.25 123 LEU A C 1
ATOM 965 O O . LEU A 1 123 ? -5.831 2.628 4.252 1.00 97.25 123 LEU A O 1
ATOM 969 N N . ARG A 1 124 ? -7.763 3.503 3.504 1.00 97.50 124 ARG A N 1
ATOM 970 C CA . ARG A 1 124 ? -8.351 3.665 4.831 1.00 97.50 124 ARG A CA 1
ATOM 971 C C . ARG A 1 124 ? -8.531 2.325 5.536 1.00 97.50 124 ARG A C 1
ATOM 973 O O . ARG A 1 124 ? -8.192 2.223 6.710 1.00 97.50 124 ARG A O 1
ATOM 980 N N . GLU A 1 125 ? -9.047 1.304 4.854 1.00 96.88 125 GLU A N 1
ATOM 981 C CA . GLU A 1 125 ? -9.175 -0.037 5.433 1.00 96.88 125 GLU A CA 1
ATOM 982 C C . GLU A 1 125 ? -7.813 -0.581 5.881 1.00 96.88 125 GLU A C 1
ATOM 984 O O . GLU A 1 125 ? -7.676 -0.993 7.035 1.00 96.88 125 GLU A O 1
ATOM 989 N N . VAL A 1 126 ? -6.801 -0.526 5.011 1.00 97.75 126 VAL A N 1
ATOM 990 C CA . VAL A 1 126 ? -5.443 -0.999 5.324 1.00 97.75 126 VAL A CA 1
ATOM 991 C C . VAL A 1 126 ? -4.862 -0.236 6.510 1.00 97.75 126 VAL A C 1
ATOM 993 O O . VAL A 1 126 ? -4.367 -0.849 7.454 1.00 97.75 126 VAL A O 1
ATOM 996 N N . ARG A 1 127 ? -4.991 1.096 6.535 1.00 97.69 127 ARG A N 1
ATOM 997 C CA . ARG A 1 127 ? -4.563 1.907 7.680 1.00 97.69 127 ARG A CA 1
ATOM 998 C C . ARG A 1 127 ? -5.232 1.446 8.969 1.00 97.69 127 ARG A C 1
ATOM 1000 O O . ARG A 1 127 ? -4.539 1.254 9.962 1.00 97.69 127 ARG A O 1
ATOM 1007 N N . LEU A 1 128 ? -6.551 1.262 8.980 1.00 96.88 128 LEU A N 1
ATOM 1008 C CA . LEU A 1 128 ? -7.257 0.844 10.193 1.00 96.88 128 LEU A CA 1
ATOM 1009 C C . LEU A 1 128 ? -6.812 -0.547 10.665 1.00 96.88 128 LEU A C 1
ATOM 1011 O O . LEU A 1 128 ? -6.706 -0.752 11.871 1.00 96.88 128 LEU A O 1
ATOM 1015 N N . ARG A 1 129 ? -6.481 -1.464 9.748 1.00 96.12 129 ARG A N 1
ATOM 1016 C CA . ARG A 1 129 ? -6.015 -2.825 10.068 1.00 96.12 129 ARG A CA 1
ATOM 1017 C C . ARG A 1 129 ? -4.546 -2.912 10.484 1.00 96.12 129 ARG A C 1
ATOM 1019 O O . ARG A 1 129 ? -4.200 -3.784 11.278 1.00 96.12 129 ARG A O 1
ATOM 1026 N N . CYS A 1 130 ? -3.685 -2.039 9.967 1.00 95.62 130 CYS A N 1
ATOM 1027 C CA . CYS A 1 130 ? -2.239 -2.133 10.182 1.00 95.62 130 CYS A CA 1
ATOM 1028 C C . CYS A 1 130 ? -1.697 -1.177 11.240 1.00 95.62 130 CYS A C 1
ATOM 1030 O O . CYS A 1 130 ? -0.681 -1.485 11.860 1.00 95.62 130 CYS A O 1
ATOM 1032 N N . LEU A 1 131 ? -2.312 -0.007 11.420 1.00 95.62 131 LEU A N 1
ATOM 1033 C CA . LEU A 1 131 ? -1.679 1.072 12.167 1.00 95.62 131 LEU A CA 1
ATOM 1034 C C . LEU A 1 131 ? -1.602 0.736 13.673 1.00 95.62 131 LEU A C 1
ATOM 1036 O O . LEU A 1 131 ? -2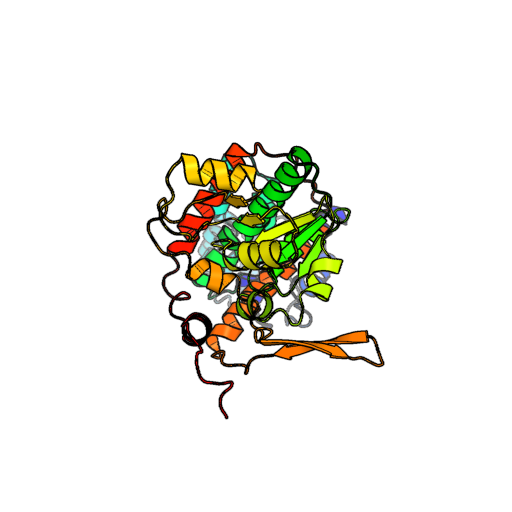.646 0.494 14.294 1.00 95.62 131 LEU A O 1
ATOM 1040 N N . PRO A 1 132 ? -0.396 0.713 14.275 1.00 93.38 132 PRO A N 1
ATOM 1041 C CA . PRO A 1 132 ? -0.244 0.467 15.703 1.00 93.38 132 PRO A CA 1
ATOM 1042 C C . PRO A 1 132 ? -0.696 1.679 16.532 1.00 93.38 132 PRO A C 1
ATOM 1044 O O . PRO A 1 132 ? -0.814 2.797 16.031 1.00 93.38 132 PRO A O 1
ATOM 1047 N N . ALA A 1 133 ? -0.960 1.462 17.823 1.00 91.44 133 ALA A N 1
ATOM 1048 C CA . ALA A 1 133 ? -1.450 2.512 18.721 1.00 91.44 133 ALA A CA 1
ATOM 1049 C C . ALA A 1 133 ? -0.443 3.659 18.937 1.00 91.44 133 ALA A C 1
ATOM 1051 O O . ALA A 1 133 ? -0.845 4.792 19.196 1.00 91.44 133 ALA A O 1
ATOM 1052 N N . ASP A 1 134 ? 0.849 3.364 18.827 1.00 91.12 134 ASP A N 1
ATOM 1053 C CA . ASP A 1 134 ? 1.983 4.278 18.975 1.00 91.12 134 ASP A CA 1
ATOM 1054 C C . ASP A 1 134 ? 2.582 4.712 17.626 1.00 91.12 134 ASP A C 1
ATOM 1056 O O . ASP A 1 134 ? 3.711 5.198 17.576 1.00 91.12 134 ASP A O 1
ATOM 1060 N N . ALA A 1 135 ? 1.819 4.568 16.536 1.00 93.00 135 ALA A N 1
ATOM 1061 C CA . ALA A 1 135 ? 2.247 4.947 15.197 1.00 93.00 135 ALA A CA 1
ATOM 1062 C C . ALA A 1 135 ? 2.781 6.385 15.124 1.00 93.00 135 ALA A C 1
ATOM 1064 O O . ALA A 1 135 ? 2.115 7.348 15.522 1.00 93.00 135 ALA A O 1
ATOM 1065 N N . GLY A 1 136 ? 3.971 6.527 14.544 1.00 92.38 136 GLY A N 1
ATOM 1066 C CA . GLY A 1 136 ? 4.604 7.797 14.244 1.00 92.38 136 GLY A CA 1
ATOM 1067 C C . GLY A 1 136 ? 4.448 8.190 12.777 1.00 92.38 136 GLY A C 1
ATOM 1068 O O . GLY A 1 136 ? 3.721 7.583 11.991 1.00 92.38 136 GLY A O 1
ATOM 1069 N N . ALA A 1 137 ? 5.165 9.243 12.383 1.00 91.81 137 ALA A N 1
ATOM 1070 C CA . ALA A 1 137 ? 5.100 9.776 11.023 1.00 91.81 137 ALA A CA 1
ATOM 1071 C C . ALA A 1 137 ? 5.479 8.741 9.946 1.00 91.81 137 ALA A C 1
ATOM 1073 O O . ALA A 1 137 ? 4.960 8.818 8.835 1.00 91.81 137 ALA A O 1
ATOM 1074 N N . PHE A 1 138 ? 6.360 7.787 10.267 1.00 93.06 138 PHE A N 1
ATOM 1075 C CA . PHE A 1 138 ? 6.741 6.714 9.351 1.00 93.06 138 PHE A CA 1
ATOM 1076 C C . PHE A 1 138 ? 5.550 5.822 9.013 1.00 93.06 138 PHE A C 1
ATOM 1078 O O . PHE A 1 138 ? 5.190 5.697 7.845 1.00 93.06 138 PHE A O 1
ATOM 1085 N N . GLU A 1 139 ? 4.901 5.265 10.032 1.00 95.31 139 GLU A N 1
ATOM 1086 C CA . GLU A 1 139 ? 3.821 4.301 9.868 1.00 95.31 139 GLU A CA 1
ATOM 1087 C C . GLU A 1 139 ? 2.637 4.929 9.121 1.00 95.31 139 GLU A C 1
ATOM 1089 O O . GLU A 1 139 ? 2.102 4.319 8.196 1.00 95.31 139 GLU A O 1
ATOM 1094 N N . TYR A 1 140 ? 2.294 6.186 9.440 1.00 94.81 140 TYR A N 1
ATOM 1095 C CA . TYR A 1 140 ? 1.261 6.943 8.720 1.00 94.81 140 TYR A CA 1
ATOM 1096 C C . TYR A 1 140 ? 1.597 7.157 7.239 1.00 94.81 140 TYR A C 1
ATOM 1098 O O . TYR A 1 140 ? 0.721 6.999 6.392 1.00 94.81 140 TYR A O 1
ATOM 1106 N N . LYS A 1 141 ? 2.852 7.496 6.916 1.00 95.50 141 LYS A N 1
ATOM 1107 C CA . LYS A 1 141 ? 3.296 7.727 5.531 1.00 95.50 141 LYS A CA 1
ATOM 1108 C C . LYS A 1 141 ? 3.349 6.439 4.719 1.00 95.50 141 LYS A C 1
ATOM 1110 O O . LYS A 1 141 ? 3.081 6.469 3.520 1.00 95.50 141 LYS A O 1
ATOM 1115 N N . VAL A 1 142 ? 3.662 5.315 5.364 1.00 96.56 142 VAL A N 1
ATOM 1116 C CA . VAL A 1 142 ? 3.613 3.992 4.737 1.00 96.56 142 VAL A CA 1
ATOM 1117 C C . VAL A 1 142 ? 2.174 3.659 4.345 1.00 96.56 142 VAL A C 1
ATOM 1119 O O . VAL A 1 142 ? 1.894 3.499 3.161 1.00 96.56 142 VAL A O 1
ATOM 1122 N N . VAL A 1 143 ? 1.242 3.618 5.305 1.00 97.12 143 VAL A N 1
ATOM 1123 C CA . VAL A 1 143 ? -0.150 3.197 5.032 1.00 97.12 143 VAL A CA 1
ATOM 1124 C C . VAL A 1 143 ? -0.973 4.237 4.260 1.00 97.12 143 VAL A C 1
ATOM 1126 O O . VAL A 1 143 ? -2.037 3.912 3.741 1.00 97.12 143 VAL A O 1
ATOM 1129 N N . GLY A 1 144 ? -0.494 5.481 4.187 1.00 97.12 144 GLY A N 1
ATOM 1130 C CA . GLY A 1 144 ? -1.066 6.560 3.389 1.00 97.12 144 GLY A CA 1
ATOM 1131 C C . GLY A 1 144 ? -0.392 6.688 2.024 1.00 97.12 144 GLY A C 1
ATOM 1132 O O . GLY A 1 144 ? -0.761 6.020 1.057 1.00 97.12 144 GLY A O 1
ATOM 1133 N N . GLU A 1 145 ? 0.570 7.603 1.928 1.00 97.31 145 GLU A N 1
ATOM 1134 C CA . GLU A 1 145 ? 1.157 8.052 0.667 1.00 97.31 145 GLU A CA 1
ATOM 1135 C C . GLU A 1 145 ? 1.992 6.984 -0.044 1.00 97.31 145 GLU A C 1
ATOM 1137 O O . GLU A 1 145 ? 1.965 6.940 -1.270 1.00 97.31 145 GLU A O 1
ATOM 1142 N N . TYR A 1 146 ? 2.701 6.103 0.671 1.00 97.50 146 TYR A N 1
ATOM 1143 C CA . TYR A 1 146 ? 3.504 5.051 0.033 1.00 97.50 146 TYR A CA 1
ATOM 1144 C C . TYR A 1 146 ? 2.620 3.982 -0.611 1.00 97.50 146 TYR A C 1
ATOM 1146 O O . TYR A 1 146 ? 2.743 3.728 -1.809 1.00 97.50 146 TYR A O 1
ATOM 1154 N N . LEU A 1 147 ? 1.672 3.406 0.134 1.00 98.25 147 LEU A N 1
ATOM 1155 C CA . LEU A 1 147 ? 0.698 2.478 -0.447 1.00 98.25 147 LEU A CA 1
ATOM 1156 C C . LEU A 1 147 ? -0.143 3.148 -1.545 1.00 98.25 147 LEU A C 1
ATOM 1158 O O . LEU A 1 147 ? -0.403 2.539 -2.584 1.00 98.25 147 LEU A O 1
ATOM 1162 N N . GLY A 1 148 ? -0.511 4.421 -1.358 1.00 97.69 148 GLY A N 1
ATOM 1163 C CA . GLY A 1 148 ? -1.178 5.218 -2.385 1.00 97.69 148 GLY A CA 1
ATOM 1164 C C . GLY A 1 148 ? -0.341 5.365 -3.653 1.00 97.69 148 GLY A C 1
ATOM 1165 O O . GLY A 1 148 ? -0.858 5.160 -4.747 1.00 97.69 148 GLY A O 1
ATOM 1166 N N . MET A 1 149 ? 0.958 5.640 -3.528 1.00 97.62 149 MET A N 1
ATOM 1167 C CA . MET A 1 149 ? 1.894 5.691 -4.652 1.00 97.62 149 MET A CA 1
ATOM 1168 C C . MET A 1 149 ? 1.937 4.353 -5.401 1.00 97.62 149 MET A C 1
ATOM 1170 O O . MET A 1 149 ? 1.834 4.352 -6.625 1.00 97.62 149 MET A O 1
ATOM 1174 N N . LEU A 1 150 ? 2.036 3.218 -4.697 1.00 97.62 150 LEU A N 1
ATOM 1175 C CA . LEU A 1 150 ? 2.057 1.890 -5.328 1.00 97.62 150 LEU A CA 1
ATOM 1176 C C . LEU A 1 150 ? 0.760 1.589 -6.096 1.00 97.62 150 LEU A C 1
ATOM 1178 O O . LEU A 1 150 ? 0.814 1.114 -7.234 1.00 97.62 150 LEU A O 1
ATOM 1182 N N . LEU A 1 151 ? -0.401 1.898 -5.507 1.00 96.38 151 LEU A N 1
ATOM 1183 C CA . LEU A 1 151 ? -1.707 1.746 -6.158 1.00 96.38 151 LEU A CA 1
ATOM 1184 C C . LEU A 1 151 ? -1.819 2.622 -7.403 1.00 96.38 151 LEU A C 1
ATOM 1186 O O . LEU A 1 151 ? -2.104 2.125 -8.491 1.00 96.38 151 LEU A O 1
ATOM 1190 N N . LEU A 1 152 ? -1.573 3.924 -7.255 1.00 96.88 152 LEU A N 1
ATOM 1191 C CA . LEU A 1 152 ? -1.688 4.887 -8.347 1.00 96.88 152 LEU A CA 1
ATOM 1192 C C . LEU A 1 152 ? -0.712 4.556 -9.479 1.00 96.88 152 LEU A C 1
ATOM 1194 O O . LEU A 1 152 ? -1.077 4.667 -10.649 1.00 96.88 152 LEU A O 1
ATOM 1198 N N . TYR A 1 153 ? 0.499 4.095 -9.150 1.00 96.94 153 TYR A N 1
ATOM 1199 C CA . TYR A 1 153 ? 1.480 3.727 -10.161 1.00 96.94 153 TYR A CA 1
ATOM 1200 C C . TYR A 1 153 ? 1.071 2.437 -10.873 1.00 96.94 153 TYR A C 1
ATOM 1202 O O . TYR A 1 153 ? 1.169 2.352 -12.093 1.00 96.94 153 TYR A O 1
ATOM 1210 N N . SER A 1 154 ? 0.494 1.472 -10.158 1.00 96.06 154 SER A N 1
ATOM 1211 C CA . SER A 1 154 ? -0.069 0.269 -10.778 1.00 96.06 154 SER A CA 1
ATOM 1212 C C . SER A 1 154 ? -1.216 0.592 -11.746 1.00 96.06 154 SER A C 1
ATOM 1214 O O . SER A 1 154 ? -1.272 0.046 -12.849 1.00 96.06 154 SER A O 1
ATOM 1216 N N . LEU A 1 155 ? -2.101 1.527 -11.378 1.00 95.12 155 LEU A N 1
ATOM 1217 C CA . LEU A 1 155 ? -3.170 2.012 -12.261 1.00 95.12 155 LEU A CA 1
ATOM 1218 C C . LEU A 1 155 ? -2.611 2.742 -13.485 1.00 95.12 155 LEU A C 1
ATOM 1220 O O . LEU A 1 155 ? -3.094 2.530 -14.597 1.00 95.12 155 LEU A O 1
ATOM 1224 N N . PHE A 1 156 ? -1.567 3.550 -13.297 1.00 95.62 156 PHE A N 1
ATOM 1225 C CA . PHE A 1 156 ? -0.864 4.202 -14.395 1.00 95.62 156 PHE A CA 1
ATOM 1226 C C . PHE A 1 156 ? -0.250 3.174 -15.352 1.00 95.62 156 PHE A C 1
ATOM 1228 O O . PHE A 1 156 ? -0.432 3.283 -16.563 1.00 95.62 156 PHE A O 1
ATOM 1235 N N . LEU A 1 157 ? 0.434 2.151 -14.827 1.00 95.56 157 LEU A N 1
ATOM 1236 C CA . LEU A 1 157 ? 1.065 1.094 -15.621 1.00 95.56 157 LEU A CA 1
ATOM 1237 C C . LEU A 1 157 ? 0.044 0.312 -16.448 1.00 95.56 157 LEU A C 1
ATOM 1239 O O . LEU A 1 157 ? 0.348 -0.055 -17.582 1.00 95.56 157 LEU A O 1
ATOM 1243 N N . ARG A 1 158 ? -1.172 0.099 -15.931 1.00 93.81 158 ARG A N 1
ATOM 1244 C CA . ARG A 1 158 ? -2.273 -0.480 -16.716 1.00 93.81 158 ARG A CA 1
ATOM 1245 C C . ARG A 1 158 ? -2.622 0.396 -17.919 1.00 93.81 158 ARG A C 1
ATOM 1247 O O . ARG A 1 158 ? -2.677 -0.107 -19.039 1.00 93.81 158 ARG A O 1
ATOM 1254 N N . THR A 1 159 ? -2.847 1.692 -17.698 1.00 92.12 159 THR A N 1
ATOM 1255 C CA . THR A 1 159 ? -3.178 2.634 -18.780 1.00 92.12 159 THR A CA 1
ATOM 1256 C C . THR A 1 159 ? -2.040 2.709 -19.798 1.00 92.12 159 THR A C 1
ATOM 1258 O O . THR A 1 159 ? -2.270 2.607 -21.001 1.00 92.12 159 THR A O 1
ATOM 1261 N N . TYR A 1 160 ? -0.799 2.785 -19.316 1.00 92.88 160 TYR A N 1
ATOM 1262 C CA . TYR A 1 160 ? 0.396 2.817 -20.152 1.00 92.88 160 TYR A CA 1
ATOM 1263 C C . TYR A 1 160 ? 0.563 1.541 -20.988 1.00 92.88 160 TYR A C 1
ATOM 1265 O O . TYR A 1 160 ? 0.904 1.621 -22.168 1.00 92.88 160 TYR A O 1
ATOM 1273 N N . ALA A 1 161 ? 0.278 0.370 -20.409 1.00 93.88 161 ALA A N 1
ATOM 1274 C CA . ALA A 1 161 ? 0.365 -0.898 -21.123 1.00 93.88 161 ALA A CA 1
ATOM 1275 C C . ALA A 1 161 ? -0.613 -0.952 -22.297 1.00 93.88 161 ALA A C 1
ATOM 1277 O O . ALA A 1 161 ? -0.227 -1.326 -23.403 1.00 93.88 161 ALA A O 1
ATOM 1278 N N . HIS A 1 162 ? -1.853 -0.511 -22.070 1.00 91.50 162 HIS A N 1
ATOM 1279 C CA . HIS A 1 162 ? -2.872 -0.435 -23.110 1.00 91.50 162 HIS A CA 1
ATOM 1280 C C . HIS A 1 162 ? -2.471 0.536 -24.235 1.00 91.50 162 HIS A C 1
ATOM 1282 O O . HIS A 1 162 ? -2.544 0.185 -25.409 1.00 91.50 162 HIS A O 1
ATOM 1288 N N . GLU A 1 163 ? -1.984 1.734 -23.893 1.00 91.44 163 GLU A N 1
ATOM 1289 C CA . GLU A 1 163 ? -1.540 2.745 -24.869 1.00 91.44 163 GLU A CA 1
ATOM 1290 C C . GLU A 1 163 ? -0.350 2.291 -25.727 1.00 91.44 163 GLU A C 1
ATOM 1292 O O . GLU A 1 163 ? -0.211 2.720 -26.873 1.00 91.44 163 GLU A O 1
ATOM 1297 N N . ARG A 1 164 ? 0.539 1.462 -25.168 1.00 91.50 164 ARG A N 1
ATOM 1298 C CA . ARG A 1 164 ? 1.798 1.048 -25.807 1.00 91.50 164 ARG A CA 1
ATOM 1299 C C . ARG A 1 164 ? 1.810 -0.406 -26.275 1.00 91.50 164 ARG A C 1
ATOM 1301 O O . ARG A 1 164 ? 2.854 -0.866 -26.726 1.00 91.50 164 ARG A O 1
ATOM 1308 N N . ALA A 1 165 ? 0.677 -1.107 -26.189 1.00 93.50 165 ALA A N 1
ATOM 1309 C CA . ALA A 1 165 ? 0.556 -2.534 -26.498 1.00 93.50 165 ALA A CA 1
ATOM 1310 C C . ALA A 1 165 ? 1.608 -3.403 -25.772 1.00 93.50 165 ALA A C 1
ATOM 1312 O O . ALA A 1 165 ? 2.186 -4.325 -26.353 1.00 93.50 165 ALA A O 1
ATOM 1313 N N . ILE A 1 166 ? 1.873 -3.079 -24.502 1.00 95.50 166 ILE A N 1
ATOM 1314 C CA . ILE A 1 166 ? 2.743 -3.875 -23.631 1.00 95.50 166 ILE A CA 1
ATOM 1315 C C . ILE A 1 166 ? 1.919 -5.032 -23.081 1.00 95.50 166 ILE A C 1
ATOM 1317 O O . ILE A 1 166 ? 0.835 -4.831 -22.537 1.00 95.50 166 ILE A O 1
ATOM 1321 N N . GLU A 1 167 ? 2.463 -6.237 -23.190 1.00 96.12 167 GLU A N 1
ATOM 1322 C CA . GLU A 1 167 ? 1.821 -7.466 -22.716 1.00 96.12 167 GLU A CA 1
ATOM 1323 C C . GLU A 1 167 ? 2.585 -8.109 -21.563 1.00 96.12 167 GLU A C 1
ATOM 1325 O O . GLU A 1 167 ? 2.050 -8.997 -20.909 1.00 96.12 167 GLU A O 1
ATOM 1330 N N . HIS A 1 168 ? 3.821 -7.669 -21.304 1.00 97.12 168 HIS A N 1
ATOM 1331 C CA . HIS A 1 168 ? 4.674 -8.245 -20.274 1.00 97.12 168 HIS A CA 1
ATOM 1332 C C . HIS A 1 168 ? 5.454 -7.168 -19.505 1.00 97.12 168 HIS A C 1
ATOM 1334 O O . HIS A 1 168 ? 6.273 -6.460 -20.086 1.00 97.12 168 HIS A O 1
ATOM 1340 N N . TYR A 1 169 ? 5.255 -7.069 -18.187 1.00 97.50 169 TYR A N 1
ATOM 1341 C CA . TYR A 1 169 ? 6.079 -6.209 -17.327 1.00 97.50 169 TYR A CA 1
ATOM 1342 C C . TYR A 1 169 ? 7.128 -6.998 -16.541 1.00 97.50 169 TYR A C 1
ATOM 1344 O O . TYR A 1 169 ? 6.795 -7.948 -15.835 1.00 97.50 169 TYR A O 1
ATOM 1352 N N . LEU A 1 170 ? 8.379 -6.538 -16.599 1.00 96.38 170 LEU A N 1
ATOM 1353 C CA . LEU A 1 170 ? 9.476 -7.023 -15.763 1.00 96.38 170 LEU A CA 1
ATOM 1354 C C . LEU A 1 170 ? 9.807 -5.970 -14.702 1.00 96.38 170 LEU A C 1
ATOM 1356 O O . LEU A 1 170 ? 10.426 -4.949 -15.000 1.00 96.38 170 LEU A O 1
ATOM 1360 N N . PHE A 1 171 ? 9.386 -6.204 -13.463 1.00 95.81 171 PHE A N 1
ATOM 1361 C CA . PHE A 1 171 ? 9.642 -5.302 -12.340 1.00 95.81 171 PHE A CA 1
ATOM 1362 C C . PHE A 1 171 ? 11.052 -5.520 -11.786 1.00 95.81 171 PHE A C 1
ATOM 1364 O O . PHE A 1 171 ? 11.390 -6.636 -11.386 1.00 95.81 171 PHE A O 1
ATOM 1371 N N . ALA A 1 172 ? 11.861 -4.462 -11.713 1.00 91.50 172 ALA A N 1
ATOM 1372 C CA . ALA A 1 172 ? 13.189 -4.524 -11.109 1.00 91.50 172 ALA A CA 1
ATOM 1373 C C . ALA A 1 172 ? 13.080 -4.819 -9.600 1.00 91.50 172 ALA A C 1
ATOM 1375 O O . ALA A 1 172 ? 12.527 -4.027 -8.844 1.00 91.50 172 ALA A O 1
ATOM 1376 N N . ALA A 1 173 ? 13.595 -5.963 -9.146 1.00 81.44 173 ALA A N 1
ATOM 1377 C CA . ALA A 1 173 ? 13.288 -6.541 -7.834 1.00 81.44 173 ALA A CA 1
ATOM 1378 C C . ALA A 1 173 ? 13.602 -5.638 -6.635 1.00 81.44 173 ALA A C 1
ATOM 1380 O O . ALA A 1 173 ? 12.867 -5.670 -5.653 1.00 81.44 173 ALA A O 1
ATOM 1381 N N . ARG A 1 174 ? 14.676 -4.840 -6.708 1.00 75.94 174 ARG A N 1
ATOM 1382 C CA . ARG A 1 174 ? 15.164 -4.049 -5.568 1.00 75.94 174 ARG A CA 1
ATOM 1383 C C . ARG A 1 174 ? 14.123 -3.060 -5.047 1.00 75.94 174 ARG A C 1
ATOM 1385 O O . ARG A 1 174 ? 14.008 -2.904 -3.843 1.00 75.94 174 ARG A O 1
ATOM 1392 N N . GLU A 1 175 ? 13.411 -2.398 -5.950 1.00 79.75 175 GLU A N 1
ATOM 1393 C CA . GLU A 1 175 ? 12.435 -1.353 -5.612 1.00 79.75 175 GLU A CA 1
ATOM 1394 C C . GLU A 1 175 ? 11.030 -1.723 -6.104 1.00 79.75 175 GLU A C 1
ATOM 1396 O O . GLU A 1 175 ? 10.020 -1.250 -5.593 1.00 79.75 175 GLU A O 1
ATOM 1401 N N . GLY A 1 176 ? 10.942 -2.615 -7.086 1.00 87.75 176 GLY A N 1
ATOM 1402 C CA . GLY A 1 176 ? 9.708 -2.995 -7.750 1.00 87.75 176 GLY A CA 1
ATOM 1403 C C . GLY A 1 176 ? 8.968 -4.166 -7.115 1.00 87.75 176 GLY A C 1
ATOM 1404 O O . GLY A 1 176 ? 7.905 -4.504 -7.621 1.00 87.75 176 GLY A O 1
ATOM 1405 N N . ILE A 1 177 ? 9.461 -4.814 -6.051 1.00 92.75 177 ILE A N 1
ATOM 1406 C CA . ILE A 1 177 ? 8.776 -5.997 -5.496 1.00 92.75 177 ILE A CA 1
ATOM 1407 C C . ILE A 1 177 ? 7.427 -5.655 -4.853 1.00 92.75 177 ILE A C 1
ATOM 1409 O O . ILE A 1 177 ? 6.430 -6.313 -5.156 1.00 92.75 177 ILE A O 1
ATOM 1413 N N . HIS A 1 178 ? 7.354 -4.586 -4.052 1.00 95.62 178 HIS A N 1
ATOM 1414 C CA . HIS A 1 178 ? 6.088 -4.118 -3.480 1.00 95.62 178 HIS A CA 1
ATOM 1415 C C . HIS A 1 178 ? 5.127 -3.651 -4.579 1.00 95.62 178 HIS A C 1
ATOM 1417 O O . HIS A 1 178 ? 3.957 -4.031 -4.589 1.00 95.62 178 HIS A O 1
ATOM 1423 N N . LEU A 1 179 ? 5.636 -2.891 -5.555 1.00 97.25 179 LEU A N 1
ATOM 1424 C CA . LEU A 1 179 ? 4.857 -2.451 -6.713 1.00 97.25 179 LEU A CA 1
ATOM 1425 C C . LEU A 1 179 ? 4.326 -3.638 -7.523 1.00 97.25 179 LEU A C 1
ATOM 1427 O O . LEU A 1 179 ? 3.160 -3.654 -7.896 1.00 97.25 179 LEU A O 1
ATOM 1431 N N . SER A 1 180 ? 5.159 -4.650 -7.760 1.00 96.88 180 SER A N 1
ATOM 1432 C CA . SER A 1 180 ? 4.789 -5.855 -8.494 1.00 96.88 180 SER A CA 1
ATOM 1433 C C . SER A 1 180 ? 3.700 -6.646 -7.775 1.00 96.88 180 SER A C 1
ATOM 1435 O O . SER A 1 180 ? 2.794 -7.151 -8.439 1.00 96.88 180 SER A O 1
ATOM 1437 N N . ALA A 1 181 ? 3.763 -6.744 -6.444 1.00 96.44 181 ALA A N 1
ATOM 1438 C CA . ALA A 1 181 ? 2.738 -7.411 -5.647 1.00 96.44 181 ALA A CA 1
ATOM 1439 C C . ALA A 1 181 ? 1.380 -6.706 -5.789 1.00 96.44 181 ALA A C 1
ATOM 1441 O O . ALA A 1 181 ? 0.381 -7.348 -6.115 1.00 96.44 181 ALA A O 1
ATOM 1442 N N . VAL A 1 182 ? 1.363 -5.378 -5.635 1.00 97.00 182 VAL A N 1
ATOM 1443 C CA . VAL A 1 182 ? 0.151 -4.563 -5.801 1.00 97.00 182 VAL A CA 1
ATOM 1444 C C . VAL A 1 182 ? -0.371 -4.636 -7.238 1.00 97.00 182 VAL A C 1
ATOM 1446 O O . VAL A 1 182 ? -1.560 -4.864 -7.449 1.00 97.00 182 VAL A O 1
ATOM 1449 N N . PHE A 1 183 ? 0.505 -4.520 -8.238 1.00 96.62 183 PHE A N 1
ATOM 1450 C CA . PHE A 1 183 ? 0.123 -4.590 -9.646 1.00 96.62 183 PHE A CA 1
ATOM 1451 C C . PHE A 1 183 ? -0.533 -5.929 -9.997 1.00 96.62 183 PHE A C 1
ATOM 1453 O O . PHE A 1 183 ? -1.587 -5.937 -10.626 1.00 96.62 183 PHE A O 1
ATOM 1460 N N . ARG A 1 184 ? 0.039 -7.059 -9.559 1.00 96.06 184 ARG A N 1
ATOM 1461 C CA . ARG A 1 184 ? -0.537 -8.394 -9.806 1.00 96.06 184 ARG A CA 1
ATOM 1462 C C . ARG A 1 184 ? -1.879 -8.596 -9.109 1.00 96.06 184 ARG A C 1
ATOM 1464 O O . ARG A 1 184 ? -2.752 -9.229 -9.690 1.00 96.06 184 ARG A O 1
ATOM 1471 N N . ALA A 1 185 ? -2.053 -8.048 -7.906 1.00 95.44 185 ALA A N 1
ATOM 1472 C CA . ALA A 1 185 ? -3.328 -8.109 -7.191 1.00 95.44 185 ALA A CA 1
ATOM 1473 C C . ALA A 1 185 ? -4.432 -7.341 -7.932 1.00 95.44 185 ALA A C 1
ATOM 1475 O O . ALA A 1 185 ? -5.571 -7.792 -8.016 1.00 95.44 185 ALA A O 1
ATOM 1476 N N . LEU A 1 186 ? -4.079 -6.190 -8.509 1.00 93.50 186 LEU A N 1
ATOM 1477 C CA . LEU A 1 186 ? -4.988 -5.381 -9.316 1.00 93.50 186 LEU A CA 1
ATOM 1478 C C . LEU A 1 186 ? -5.249 -5.999 -10.699 1.00 93.50 186 LEU A C 1
ATOM 1480 O O . LEU A 1 186 ? -6.350 -5.874 -11.232 1.00 93.50 186 LEU A O 1
ATOM 1484 N N . MET A 1 187 ? -4.239 -6.645 -11.285 1.00 92.94 187 MET A N 1
ATOM 1485 C CA . MET A 1 187 ? -4.229 -7.109 -12.675 1.00 92.94 187 MET A CA 1
ATOM 1486 C C . MET A 1 187 ? -3.874 -8.603 -12.778 1.00 92.94 187 MET A C 1
ATOM 1488 O O . MET A 1 187 ? -2.884 -8.947 -13.429 1.00 92.94 187 MET A O 1
ATOM 1492 N N . PRO A 1 188 ? -4.673 -9.520 -12.196 1.00 90.38 188 PRO A N 1
ATOM 1493 C CA . PRO A 1 188 ? -4.317 -10.941 -12.088 1.00 90.38 188 PRO A CA 1
ATOM 1494 C C . PRO A 1 188 ? -4.163 -11.666 -13.438 1.00 90.38 188 PRO A C 1
ATOM 1496 O O . PRO A 1 188 ? -3.573 -12.740 -13.492 1.00 90.38 188 PRO A O 1
ATOM 1499 N N . GLY A 1 189 ? -4.671 -11.088 -14.533 1.00 91.25 189 GLY A N 1
ATOM 1500 C CA . GLY A 1 189 ? -4.511 -11.611 -15.895 1.00 91.25 189 GLY A CA 1
ATOM 1501 C C . GLY A 1 189 ? -3.368 -10.990 -16.706 1.00 91.25 189 GLY A C 1
ATOM 1502 O O . GLY A 1 189 ? -3.144 -11.411 -17.838 1.00 91.25 189 GLY A O 1
ATOM 1503 N N . PHE A 1 190 ? -2.662 -9.985 -16.180 1.00 95.19 190 PHE A N 1
ATOM 1504 C CA . PHE A 1 190 ? -1.573 -9.324 -16.900 1.00 95.19 190 PHE A CA 1
ATOM 1505 C C . PHE A 1 190 ? -0.246 -10.041 -16.637 1.00 95.19 190 PHE A C 1
ATOM 1507 O O . PHE A 1 190 ? 0.162 -10.209 -15.484 1.00 95.19 190 PHE A O 1
ATOM 1514 N N . HIS A 1 191 ? 0.460 -10.438 -17.698 1.00 96.31 191 HIS A N 1
ATOM 1515 C CA . HIS A 1 191 ? 1.724 -11.150 -17.550 1.00 96.31 191 HIS A CA 1
ATOM 1516 C C . HIS A 1 191 ? 2.780 -10.225 -16.932 1.00 96.31 191 HIS A C 1
ATOM 1518 O O . HIS A 1 191 ? 3.133 -9.178 -17.479 1.00 96.31 191 HIS A O 1
ATOM 1524 N N . SER A 1 192 ? 3.267 -10.583 -15.747 1.00 95.88 192 SER A N 1
ATOM 1525 C CA . SER A 1 192 ? 4.290 -9.801 -15.066 1.00 95.88 192 SER A CA 1
ATOM 1526 C C . SER A 1 192 ? 5.151 -10.637 -14.137 1.00 95.88 192 SER A C 1
ATOM 1528 O O . SER A 1 192 ? 4.656 -11.472 -13.379 1.00 95.88 192 SER A O 1
ATOM 1530 N N . GLU A 1 193 ? 6.442 -10.334 -14.118 1.00 94.25 193 GLU A N 1
ATOM 1531 C CA . GLU A 1 193 ? 7.424 -11.002 -13.274 1.00 94.25 193 GLU A CA 1
ATOM 1532 C C . GLU A 1 193 ? 8.328 -9.998 -12.553 1.00 94.25 193 GLU A C 1
ATOM 1534 O O . GLU A 1 193 ? 8.379 -8.815 -12.887 1.00 94.25 193 GLU A O 1
ATOM 1539 N N . THR A 1 194 ? 9.000 -10.469 -11.509 1.00 92.88 194 THR A N 1
ATOM 1540 C CA . THR A 1 194 ? 9.980 -9.683 -10.761 1.00 92.88 194 THR A CA 1
ATOM 1541 C C . THR A 1 194 ? 11.351 -10.232 -11.109 1.00 92.88 194 THR A C 1
ATOM 1543 O O . THR A 1 194 ? 11.576 -11.436 -10.977 1.00 92.88 194 THR A O 1
ATOM 1546 N N . ILE A 1 195 ? 12.254 -9.365 -11.556 1.00 89.88 195 ILE A N 1
ATOM 1547 C CA . ILE A 1 195 ? 13.568 -9.754 -12.061 1.00 89.88 195 ILE A CA 1
ATOM 1548 C C . ILE A 1 195 ? 14.662 -9.000 -11.314 1.00 89.88 195 ILE A C 1
ATOM 1550 O O . ILE A 1 195 ? 14.527 -7.809 -11.035 1.00 89.88 195 ILE A O 1
ATOM 1554 N N . ASP A 1 196 ? 15.754 -9.683 -10.981 1.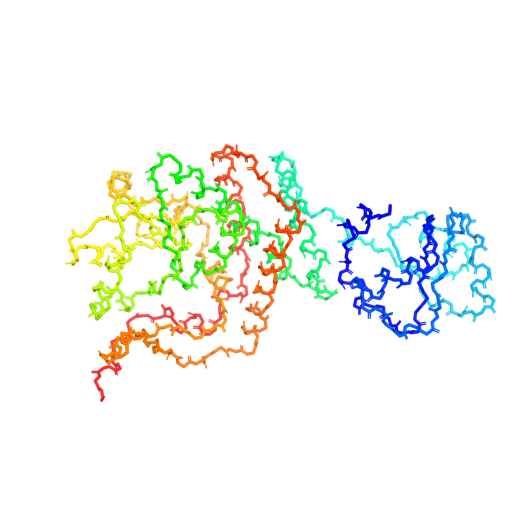00 86.56 196 ASP A N 1
ATOM 1555 C CA . ASP A 1 196 ? 16.867 -9.122 -10.209 1.00 86.56 196 ASP A CA 1
ATOM 1556 C C . ASP A 1 196 ? 17.744 -8.191 -11.070 1.00 86.56 196 ASP A C 1
ATOM 1558 O O . ASP A 1 196 ? 18.946 -8.374 -11.221 1.00 86.56 196 ASP A O 1
ATOM 1562 N N . PHE A 1 197 ? 17.143 -7.159 -11.660 1.00 82.62 197 PHE A N 1
ATOM 1563 C CA . PHE A 1 197 ? 17.858 -6.091 -12.346 1.00 82.62 197 PHE A CA 1
ATOM 1564 C C . PHE A 1 197 ? 18.486 -5.150 -11.331 1.00 82.62 197 PHE A C 1
ATOM 1566 O O . PHE A 1 197 ? 17.876 -4.188 -10.870 1.00 82.62 197 PHE A O 1
ATOM 1573 N N . ASN A 1 198 ? 19.746 -5.412 -11.000 1.00 79.56 198 ASN A N 1
ATOM 1574 C CA . ASN A 1 198 ? 20.583 -4.445 -10.310 1.00 79.56 198 ASN A CA 1
ATOM 1575 C C . ASN A 1 198 ? 21.807 -4.078 -11.149 1.00 79.56 198 ASN A C 1
ATOM 1577 O O . ASN A 1 198 ? 22.195 -4.775 -12.086 1.00 79.56 198 ASN A O 1
ATOM 1581 N N . ARG A 1 199 ? 22.425 -2.946 -10.802 1.00 78.06 199 ARG A N 1
ATOM 1582 C CA . ARG A 1 199 ? 23.561 -2.390 -11.542 1.00 78.06 199 ARG A CA 1
ATOM 1583 C C .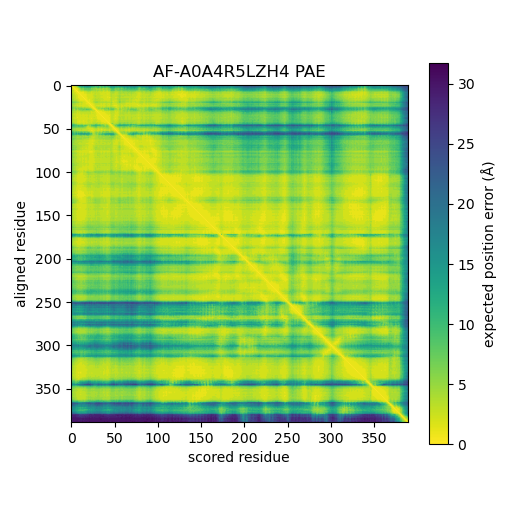 ARG A 1 199 ? 24.706 -3.398 -11.711 1.00 78.06 199 ARG A C 1
ATOM 1585 O O . ARG A 1 199 ? 25.284 -3.421 -12.786 1.00 78.06 199 ARG A O 1
ATOM 1592 N N . ARG A 1 200 ? 25.028 -4.207 -10.695 1.00 78.19 200 ARG A N 1
ATOM 1593 C CA . ARG A 1 200 ? 26.148 -5.165 -10.761 1.00 78.19 200 ARG A CA 1
ATOM 1594 C C . ARG A 1 200 ? 25.869 -6.266 -11.782 1.00 78.19 200 ARG A C 1
ATOM 1596 O O . ARG A 1 200 ? 26.665 -6.452 -12.698 1.00 78.19 200 ARG A O 1
ATOM 1603 N N . LEU A 1 201 ? 24.697 -6.892 -11.679 1.00 83.19 201 LEU A N 1
ATOM 1604 C CA . LEU A 1 201 ? 24.253 -7.963 -12.576 1.00 83.19 201 LEU A CA 1
ATOM 1605 C C . LEU A 1 201 ? 24.137 -7.502 -14.033 1.00 83.19 201 LEU A C 1
ATOM 1607 O O . LEU A 1 201 ? 24.486 -8.229 -14.954 1.00 83.19 201 LEU A O 1
ATOM 1611 N N . LEU A 1 202 ? 23.693 -6.264 -14.256 1.00 83.31 202 LEU A N 1
ATOM 1612 C CA . LEU A 1 202 ? 23.586 -5.711 -15.606 1.00 83.31 202 LEU A CA 1
ATOM 1613 C C . LEU A 1 202 ? 24.940 -5.301 -16.210 1.00 83.31 202 LEU A C 1
ATOM 1615 O O . LEU A 1 202 ? 24.991 -5.047 -17.414 1.00 83.31 202 LEU A O 1
ATOM 1619 N N . HIS A 1 203 ? 26.023 -5.210 -15.428 1.00 80.69 203 HIS A N 1
ATOM 1620 C CA . HIS A 1 203 ? 27.353 -4.826 -15.922 1.00 80.69 203 HIS A CA 1
ATOM 1621 C C . HIS A 1 203 ? 28.305 -6.003 -16.152 1.00 80.69 203 HIS A C 1
ATOM 1623 O O . HIS A 1 203 ? 29.113 -5.908 -17.072 1.00 80.69 203 HIS A O 1
ATOM 1629 N N . ASN A 1 204 ? 28.233 -7.076 -15.356 1.00 78.38 204 ASN A N 1
ATOM 1630 C CA . ASN A 1 204 ? 29.186 -8.193 -15.453 1.00 78.38 204 ASN A CA 1
ATOM 1631 C C . ASN A 1 204 ? 28.924 -9.133 -16.648 1.00 78.38 204 ASN A C 1
ATOM 1633 O O . ASN A 1 204 ? 29.815 -9.875 -17.046 1.00 78.38 204 ASN A O 1
ATOM 1637 N N . GLY A 1 205 ? 27.725 -9.094 -17.238 1.00 79.56 205 GLY A N 1
ATOM 1638 C CA . GLY A 1 205 ? 27.356 -9.887 -18.413 1.00 79.56 205 GLY A CA 1
ATOM 1639 C C . GLY A 1 205 ? 27.074 -11.369 -18.137 1.00 79.56 205 GLY A C 1
ATOM 1640 O O . GLY A 1 205 ? 26.591 -12.067 -19.022 1.00 79.56 205 GLY A O 1
ATOM 1641 N N . HIS A 1 206 ? 27.325 -11.863 -16.921 1.00 80.44 206 HIS A N 1
ATOM 1642 C CA . HIS A 1 206 ? 27.219 -13.290 -16.581 1.00 80.44 206 HIS A CA 1
ATOM 1643 C C . HIS A 1 206 ? 25.792 -13.838 -16.702 1.00 80.44 206 HIS A C 1
ATOM 1645 O O . HIS A 1 206 ? 25.594 -15.009 -17.014 1.00 80.44 206 HIS A O 1
ATOM 1651 N N . ALA A 1 207 ? 24.796 -12.985 -16.470 1.00 81.75 207 ALA A N 1
ATOM 1652 C CA . ALA A 1 207 ? 23.383 -13.343 -16.519 1.00 81.75 207 ALA A CA 1
ATOM 1653 C C . ALA A 1 207 ? 22.675 -12.807 -17.777 1.00 81.75 207 ALA A C 1
ATOM 1655 O O . ALA A 1 207 ? 21.445 -12.802 -17.826 1.00 81.75 207 ALA A O 1
ATOM 1656 N N . ASP A 1 208 ? 23.422 -12.357 -18.793 1.00 88.19 208 ASP A N 1
ATOM 1657 C CA . ASP A 1 208 ? 22.853 -11.694 -19.970 1.00 88.19 208 ASP A CA 1
ATOM 1658 C C . ASP A 1 208 ? 21.878 -12.582 -20.738 1.00 88.19 208 ASP A C 1
ATOM 1660 O O . ASP A 1 208 ? 20.755 -12.158 -21.005 1.00 88.19 208 ASP A O 1
ATOM 1664 N N . ASP A 1 209 ? 22.257 -13.830 -21.015 1.00 86.50 209 ASP A N 1
ATOM 1665 C CA . ASP A 1 209 ? 21.385 -14.789 -21.700 1.00 86.50 209 ASP A CA 1
ATOM 1666 C C . ASP A 1 209 ? 20.121 -15.084 -20.884 1.00 86.50 209 ASP A C 1
ATOM 1668 O O . ASP A 1 209 ? 19.015 -15.171 -21.425 1.00 86.50 209 ASP A O 1
ATOM 1672 N N . TRP A 1 210 ? 20.265 -15.189 -19.559 1.00 86.94 210 TRP A N 1
ATOM 1673 C CA . TRP A 1 210 ? 19.141 -15.429 -18.660 1.00 86.94 210 TRP A CA 1
ATOM 1674 C C . TRP A 1 210 ? 18.152 -14.267 -18.687 1.00 86.94 210 TRP A C 1
ATOM 1676 O O . TRP A 1 210 ? 16.962 -14.475 -18.924 1.00 86.94 210 TRP A O 1
ATOM 1686 N N . PHE A 1 211 ? 18.642 -13.041 -18.511 1.00 89.69 211 PHE A N 1
ATOM 1687 C CA . PHE A 1 211 ? 17.825 -11.837 -18.576 1.00 89.69 211 PHE A CA 1
ATOM 1688 C C . PHE A 1 211 ? 17.218 -11.635 -19.970 1.00 89.69 211 PHE A C 1
ATOM 1690 O O . PHE A 1 211 ? 16.029 -11.343 -20.084 1.00 89.69 211 PHE A O 1
ATOM 1697 N N . GLY A 1 212 ? 18.003 -11.842 -21.029 1.00 90.38 212 GLY A N 1
ATOM 1698 C CA . GLY A 1 212 ? 17.567 -11.738 -22.420 1.00 90.38 212 GLY A CA 1
ATOM 1699 C C . GLY A 1 212 ? 16.432 -12.704 -22.751 1.00 90.38 212 GLY A C 1
ATOM 1700 O O . GLY A 1 212 ? 15.470 -12.307 -23.402 1.00 90.38 212 GLY A O 1
ATOM 1701 N N . SER A 1 213 ? 16.474 -13.933 -22.222 1.00 90.94 213 SER A N 1
ATOM 1702 C CA . SER A 1 213 ? 15.426 -14.946 -22.434 1.00 90.94 213 SER A CA 1
ATOM 1703 C C . SER A 1 213 ? 14.051 -14.574 -21.861 1.00 90.94 213 SER A C 1
ATOM 1705 O O . SER A 1 213 ? 13.040 -15.139 -22.275 1.00 90.94 213 SER A O 1
ATOM 1707 N N . ARG A 1 214 ? 13.999 -13.624 -20.918 1.00 91.50 214 ARG A N 1
ATOM 1708 C CA . ARG A 1 214 ? 12.756 -13.119 -20.309 1.00 91.50 214 ARG A CA 1
ATOM 1709 C C . ARG A 1 214 ? 12.142 -11.956 -21.088 1.00 91.50 214 ARG A C 1
ATOM 1711 O O . ARG A 1 214 ? 10.978 -11.608 -20.882 1.00 91.50 214 ARG A O 1
ATOM 1718 N N . LEU A 1 215 ? 12.913 -11.337 -21.981 1.00 92.12 215 LEU A N 1
ATOM 1719 C CA . LEU A 1 215 ? 12.454 -10.211 -22.781 1.00 92.12 215 LEU A CA 1
ATOM 1720 C C . LEU A 1 215 ? 11.694 -10.694 -24.014 1.00 92.12 215 LEU A C 1
ATOM 1722 O O . LEU A 1 215 ? 12.119 -11.591 -24.736 1.00 92.12 215 LEU A O 1
ATOM 1726 N N . THR A 1 216 ? 10.575 -10.034 -24.288 1.00 90.75 216 THR A N 1
ATOM 1727 C CA . THR A 1 216 ? 9.783 -10.221 -25.506 1.00 90.75 216 THR A CA 1
ATOM 1728 C C . THR A 1 216 ? 9.642 -8.886 -26.242 1.00 90.75 216 THR A C 1
ATOM 1730 O O . THR A 1 216 ? 9.806 -7.832 -25.623 1.00 90.75 216 THR A O 1
ATOM 1733 N N . PRO A 1 217 ? 9.266 -8.872 -27.535 1.00 89.94 217 PRO A N 1
ATOM 1734 C CA . PRO A 1 217 ? 9.014 -7.624 -28.263 1.00 89.94 217 PRO A CA 1
ATOM 1735 C C . PRO A 1 217 ? 7.920 -6.732 -27.652 1.00 89.94 217 PRO A C 1
ATOM 1737 O O . PRO A 1 217 ? 7.835 -5.555 -27.990 1.00 89.94 217 PRO A O 1
ATOM 1740 N N . ARG A 1 218 ? 7.074 -7.287 -26.772 1.00 94.25 218 ARG A N 1
ATOM 1741 C CA . ARG A 1 218 ? 6.000 -6.580 -26.053 1.00 94.25 218 ARG A CA 1
ATOM 1742 C C . ARG A 1 218 ? 6.270 -6.471 -24.553 1.00 94.25 218 ARG A C 1
ATOM 1744 O O . ARG A 1 218 ? 5.345 -6.261 -23.767 1.00 94.25 218 ARG A O 1
ATOM 1751 N N . SER A 1 219 ? 7.529 -6.637 -24.155 1.00 95.56 219 SER A N 1
ATOM 1752 C CA . SER A 1 219 ? 7.966 -6.443 -22.780 1.00 95.56 219 SER A CA 1
ATOM 1753 C C . SER A 1 219 ? 8.258 -4.977 -22.485 1.00 95.56 219 SER A C 1
ATOM 1755 O O . SER A 1 219 ? 8.677 -4.237 -23.368 1.00 95.56 219 SER A O 1
ATOM 1757 N N . ALA A 1 220 ? 8.114 -4.579 -21.226 1.00 95.62 220 ALA A N 1
ATOM 1758 C CA . ALA A 1 220 ? 8.689 -3.355 -20.687 1.00 95.62 220 ALA A CA 1
ATOM 1759 C C . ALA A 1 220 ? 9.260 -3.619 -19.291 1.00 95.62 220 ALA A C 1
ATOM 1761 O O . ALA A 1 220 ? 8.718 -4.407 -18.515 1.00 95.62 220 ALA A O 1
ATOM 1762 N N . VAL A 1 221 ? 10.359 -2.948 -18.973 1.00 95.19 221 VAL A N 1
ATOM 1763 C CA . VAL A 1 221 ? 10.963 -2.960 -17.642 1.00 95.19 221 VAL A CA 1
ATOM 1764 C C . VAL A 1 221 ? 10.314 -1.868 -16.807 1.00 95.19 221 VAL A C 1
ATOM 1766 O O . VAL A 1 221 ? 10.126 -0.754 -17.294 1.00 95.19 221 VAL A O 1
ATOM 1769 N N . VA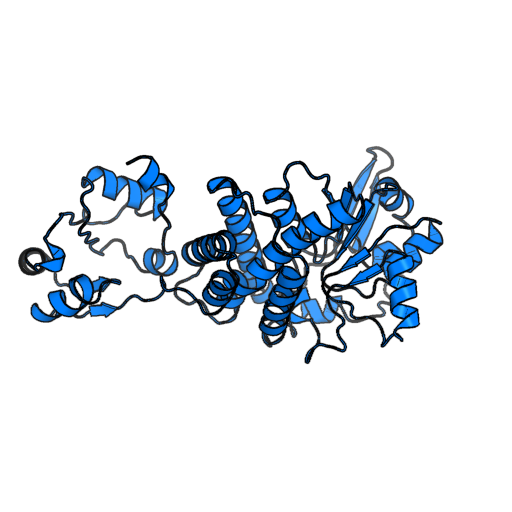L A 1 222 ? 9.979 -2.178 -15.559 1.00 95.75 222 VAL A N 1
ATOM 1770 C CA . VAL A 1 222 ? 9.381 -1.232 -14.615 1.00 95.75 222 VAL A CA 1
ATOM 1771 C C . VAL A 1 222 ? 10.313 -1.017 -13.434 1.00 95.75 222 VAL A C 1
ATOM 1773 O O . VAL A 1 222 ? 10.821 -1.979 -12.855 1.00 95.75 222 VAL A O 1
ATOM 1776 N N . ASP A 1 223 ? 10.505 0.245 -13.069 1.00 93.62 223 ASP A N 1
ATOM 1777 C CA . ASP A 1 223 ? 11.356 0.673 -11.961 1.00 93.62 223 ASP A CA 1
ATOM 1778 C C . ASP A 1 223 ? 10.685 1.813 -11.173 1.00 93.62 223 ASP A C 1
ATOM 1780 O O . ASP A 1 223 ? 9.756 2.453 -11.668 1.00 93.62 223 ASP A O 1
ATOM 1784 N N . ILE A 1 224 ? 11.121 2.081 -9.941 1.00 93.12 224 ILE A N 1
ATOM 1785 C CA . ILE A 1 224 ? 10.609 3.231 -9.173 1.00 93.12 224 ILE A CA 1
ATOM 1786 C C . ILE A 1 224 ? 11.565 4.409 -9.327 1.00 93.12 224 ILE A C 1
ATOM 1788 O O . ILE A 1 224 ? 11.144 5.488 -9.754 1.00 93.12 224 ILE A O 1
ATOM 1792 N N . VAL A 1 225 ? 12.847 4.218 -9.020 1.00 90.00 225 VAL A N 1
ATOM 1793 C CA . VAL A 1 225 ? 13.852 5.273 -9.111 1.00 90.00 225 VAL A CA 1
ATOM 1794 C C . VAL A 1 225 ? 14.983 4.822 -10.022 1.00 90.00 225 VAL A C 1
ATOM 1796 O O . VAL A 1 225 ? 15.817 3.993 -9.674 1.00 90.00 225 VAL A O 1
ATOM 1799 N N . SER A 1 226 ? 15.062 5.411 -11.216 1.00 87.69 226 SER A N 1
ATOM 1800 C CA . SER A 1 226 ? 16.004 4.938 -12.226 1.00 87.69 226 SER A CA 1
ATOM 1801 C C . SER A 1 226 ? 16.639 6.055 -13.022 1.00 87.69 226 SER A C 1
ATOM 1803 O O . SER A 1 226 ? 16.003 7.034 -13.380 1.00 87.69 226 SER A O 1
ATOM 1805 N N . SER A 1 227 ? 17.906 5.873 -13.390 1.00 85.62 227 SER A N 1
ATOM 1806 C CA . SER A 1 227 ? 18.515 6.654 -14.476 1.00 85.62 227 SER A CA 1
ATOM 1807 C C . SER A 1 227 ? 18.470 5.914 -15.812 1.00 85.62 227 SER A C 1
ATOM 1809 O O . SER A 1 227 ? 18.868 6.481 -16.827 1.00 85.62 227 SER A O 1
ATOM 1811 N N . GLY A 1 228 ? 18.078 4.633 -15.830 1.00 86.00 228 GLY A N 1
ATOM 1812 C CA . GLY A 1 228 ? 18.088 3.769 -17.014 1.00 86.00 228 GLY A CA 1
ATOM 1813 C C . GLY A 1 228 ? 19.467 3.437 -17.600 1.00 86.00 228 GLY A C 1
ATOM 1814 O O . GLY A 1 228 ? 19.537 2.734 -18.604 1.00 86.00 228 GLY A O 1
ATOM 1815 N N . ARG A 1 229 ? 20.575 3.910 -17.010 1.00 84.50 229 ARG A N 1
ATOM 1816 C CA . ARG A 1 229 ? 21.928 3.712 -17.566 1.00 84.50 229 ARG A CA 1
ATOM 1817 C C . ARG A 1 229 ? 22.338 2.244 -17.642 1.00 84.50 229 ARG A C 1
ATOM 1819 O O . ARG A 1 229 ? 22.786 1.805 -18.694 1.00 84.50 229 ARG A O 1
ATOM 1826 N N . SER A 1 230 ? 22.172 1.502 -16.546 1.00 85.75 230 SER A N 1
ATOM 1827 C CA . SER A 1 230 ? 22.563 0.089 -16.482 1.00 85.75 230 SER A CA 1
ATOM 1828 C C . SER A 1 230 ? 21.760 -0.753 -17.470 1.00 85.75 230 SER A C 1
ATOM 1830 O O . SER A 1 230 ? 22.333 -1.555 -18.198 1.00 85.75 230 SER A O 1
ATOM 1832 N N . LEU A 1 231 ? 20.446 -0.512 -17.546 1.00 87.56 231 LEU A N 1
ATOM 1833 C CA . LEU A 1 231 ? 19.574 -1.193 -18.497 1.00 87.56 231 LEU A CA 1
ATOM 1834 C C . LEU A 1 231 ? 19.941 -0.842 -19.942 1.00 87.56 231 LEU A C 1
ATOM 1836 O O . LEU A 1 231 ? 20.050 -1.733 -20.768 1.00 87.56 231 LEU A O 1
ATOM 1840 N N . SER A 1 232 ? 20.205 0.432 -20.246 1.00 86.19 232 SER A N 1
ATOM 1841 C CA . SER A 1 232 ? 20.636 0.853 -21.586 1.00 86.19 232 SER A CA 1
ATOM 1842 C C . SER A 1 232 ? 21.947 0.180 -22.017 1.00 86.19 232 SER A C 1
ATOM 1844 O O . SER A 1 232 ? 22.059 -0.290 -23.150 1.00 86.19 232 SER A O 1
ATOM 1846 N N . ALA A 1 233 ? 22.922 0.071 -21.107 1.00 85.38 233 ALA A N 1
ATOM 1847 C CA . ALA A 1 233 ? 24.181 -0.625 -21.371 1.00 85.38 233 ALA A CA 1
ATOM 1848 C C . ALA A 1 233 ? 23.967 -2.125 -21.628 1.00 85.38 233 ALA A C 1
ATOM 1850 O O . ALA A 1 233 ? 24.527 -2.666 -22.578 1.00 85.38 233 ALA A O 1
ATOM 1851 N N . PHE A 1 234 ? 23.125 -2.774 -20.822 1.00 88.62 234 PHE A N 1
ATOM 1852 C CA . PHE A 1 234 ? 22.715 -4.166 -21.012 1.00 88.62 234 PHE A CA 1
ATOM 1853 C C . PHE A 1 234 ? 22.017 -4.384 -22.366 1.00 88.62 234 PHE A C 1
ATOM 1855 O O . PHE A 1 234 ? 22.446 -5.225 -23.152 1.00 88.62 234 PHE A O 1
ATOM 1862 N N . CYS A 1 235 ? 21.020 -3.561 -22.696 1.00 88.56 235 CYS A N 1
ATOM 1863 C CA . CYS A 1 235 ? 20.313 -3.607 -23.976 1.00 88.56 235 CYS A CA 1
ATOM 1864 C C . CYS A 1 235 ? 21.263 -3.434 -25.167 1.00 88.56 235 CYS A C 1
ATOM 1866 O O . CYS A 1 235 ? 21.180 -4.175 -26.143 1.00 88.56 235 CYS A O 1
ATOM 1868 N N . SER A 1 236 ? 22.208 -2.493 -25.056 1.00 87.50 236 SER A N 1
ATOM 1869 C CA . SER A 1 236 ? 23.221 -2.246 -26.086 1.00 87.50 236 SER A CA 1
ATOM 1870 C C . SER A 1 236 ? 24.143 -3.449 -26.294 1.00 87.50 236 SER A C 1
ATOM 1872 O O . SER A 1 236 ? 24.464 -3.757 -27.438 1.00 87.50 236 SER A O 1
ATOM 1874 N N . ARG A 1 237 ? 24.548 -4.149 -25.221 1.00 88.50 237 ARG A N 1
ATOM 1875 C CA . ARG A 1 237 ? 25.363 -5.373 -25.339 1.00 88.50 237 ARG A CA 1
ATOM 1876 C C . ARG A 1 237 ? 24.612 -6.505 -26.028 1.00 88.50 237 ARG A C 1
ATOM 1878 O O . ARG A 1 237 ? 25.187 -7.177 -26.874 1.00 88.50 237 ARG A O 1
ATOM 1885 N N . LEU A 1 238 ? 23.346 -6.703 -25.669 1.00 89.19 238 LEU A N 1
ATOM 1886 C CA . LEU A 1 238 ? 22.519 -7.777 -26.217 1.00 89.19 238 LEU A CA 1
ATOM 1887 C C . LEU A 1 238 ? 21.923 -7.458 -27.596 1.00 89.19 238 LEU A C 1
ATOM 1889 O O . LEU A 1 238 ? 21.313 -8.327 -28.213 1.00 89.19 238 LEU A O 1
ATOM 1893 N N . GLY A 1 239 ? 22.059 -6.220 -28.080 1.00 88.75 239 GLY A N 1
ATOM 1894 C CA . GLY A 1 239 ? 21.422 -5.784 -29.323 1.00 88.75 239 GLY A CA 1
ATOM 1895 C C . GLY A 1 239 ? 19.891 -5.792 -29.248 1.00 88.75 239 GLY A C 1
ATOM 1896 O O . GLY A 1 239 ? 19.227 -5.950 -30.271 1.00 88.75 239 GLY A O 1
ATOM 1897 N N . VAL A 1 240 ? 19.324 -5.635 -28.048 1.00 88.38 240 VAL A N 1
ATOM 1898 C CA . VAL A 1 240 ? 17.874 -5.614 -27.808 1.00 88.38 240 VAL A CA 1
ATOM 1899 C C . VAL A 1 240 ? 17.396 -4.206 -27.472 1.00 88.38 240 VAL A C 1
ATOM 1901 O O . VAL A 1 240 ? 18.155 -3.359 -27.006 1.00 88.38 240 VAL A O 1
ATOM 1904 N N . SER A 1 241 ? 16.107 -3.950 -27.682 1.00 88.00 241 SER A N 1
ATOM 1905 C CA . SER A 1 241 ? 15.443 -2.727 -27.235 1.00 88.00 241 SER A CA 1
ATOM 1906 C C . SER A 1 241 ? 14.236 -3.110 -26.392 1.00 88.00 241 SER A C 1
ATOM 1908 O O . SER A 1 241 ? 13.363 -3.838 -26.856 1.00 88.00 241 SER A O 1
ATOM 1910 N N . VAL A 1 242 ? 14.206 -2.636 -25.147 1.00 90.50 242 VAL A N 1
ATOM 1911 C CA . VAL A 1 242 ? 13.067 -2.800 -24.244 1.00 90.50 242 VAL A CA 1
ATOM 1912 C C . VAL A 1 242 ? 12.744 -1.446 -23.609 1.00 90.50 242 VAL A C 1
ATOM 1914 O O . VAL A 1 242 ? 13.659 -0.769 -23.126 1.00 90.50 242 VAL A O 1
ATOM 1917 N N . PRO A 1 243 ? 11.469 -1.020 -23.611 1.00 93.19 243 PRO A N 1
ATOM 1918 C CA . PRO A 1 243 ? 11.042 0.156 -22.878 1.00 93.19 243 PRO A CA 1
ATOM 1919 C C . PRO A 1 243 ? 11.362 0.059 -21.384 1.00 93.19 243 PRO A C 1
ATOM 1921 O O . PRO A 1 243 ? 11.248 -1.008 -20.784 1.00 93.19 243 PRO A O 1
ATOM 1924 N N . LEU A 1 244 ? 11.710 1.190 -20.778 1.00 93.12 244 LEU A N 1
ATOM 1925 C CA . LEU A 1 244 ? 11.825 1.366 -19.335 1.00 93.12 244 LEU A CA 1
ATOM 1926 C C . LEU A 1 244 ? 10.776 2.370 -18.885 1.00 93.12 244 LEU A C 1
ATOM 1928 O O . LEU A 1 244 ? 10.818 3.523 -19.304 1.00 93.12 244 LEU A O 1
ATOM 1932 N N . VAL A 1 245 ? 9.879 1.950 -18.004 1.00 94.56 245 VAL A N 1
ATOM 1933 C CA . VAL A 1 245 ? 8.903 2.814 -17.348 1.00 94.56 245 VAL A CA 1
ATOM 1934 C C . VAL A 1 245 ? 9.359 3.020 -15.909 1.00 94.56 245 VAL A C 1
ATOM 1936 O O . VAL A 1 245 ? 9.439 2.060 -15.152 1.00 94.56 245 VAL A O 1
ATOM 1939 N N . THR A 1 246 ? 9.674 4.257 -15.533 1.00 93.69 246 THR A N 1
ATOM 1940 C CA . THR A 1 246 ? 10.124 4.602 -14.176 1.00 93.69 246 THR A CA 1
ATOM 1941 C C . THR A 1 246 ? 9.252 5.690 -13.565 1.00 93.69 246 THR A C 1
ATOM 1943 O O . THR A 1 246 ? 8.777 6.587 -14.269 1.00 93.69 246 THR A O 1
ATOM 1946 N N . LEU A 1 247 ? 9.043 5.649 -12.249 1.00 93.62 247 LEU A N 1
ATOM 1947 C CA . LEU A 1 247 ? 8.326 6.722 -11.559 1.00 93.62 247 LEU A CA 1
ATOM 1948 C C . LEU A 1 247 ? 9.174 8.000 -11.537 1.00 93.62 247 LEU A C 1
ATOM 1950 O O . LEU A 1 247 ? 8.681 9.076 -11.872 1.00 93.62 247 LEU A O 1
ATOM 1954 N N . ILE A 1 248 ? 10.456 7.880 -11.186 1.00 91.00 248 ILE A N 1
ATOM 1955 C CA . ILE A 1 248 ? 11.379 9.007 -11.014 1.00 91.00 248 ILE A CA 1
ATOM 1956 C C . ILE A 1 248 ? 12.642 8.782 -11.855 1.00 91.00 248 ILE A C 1
ATOM 1958 O O . ILE A 1 248 ? 13.313 7.759 -11.711 1.00 91.00 248 ILE A O 1
ATOM 1962 N N . ASP A 1 249 ? 12.987 9.750 -12.712 1.00 88.56 249 ASP A N 1
ATOM 1963 C CA . ASP A 1 249 ? 14.282 9.830 -13.399 1.00 88.56 249 ASP A CA 1
ATOM 1964 C C . ASP A 1 249 ? 15.300 10.596 -12.546 1.00 88.56 249 ASP A C 1
ATOM 1966 O O . ASP A 1 249 ? 15.160 11.804 -12.331 1.00 88.56 249 ASP A O 1
ATOM 1970 N N . VAL A 1 250 ? 16.344 9.898 -12.094 1.00 84.19 250 VAL A N 1
ATOM 1971 C CA . VAL A 1 250 ? 17.490 10.468 -11.352 1.00 84.19 250 VAL A CA 1
ATOM 1972 C C . VAL A 1 250 ? 18.709 10.743 -12.246 1.00 84.19 250 VAL A C 1
ATOM 1974 O O . VAL A 1 250 ? 19.825 10.946 -11.766 1.00 84.19 250 VAL A O 1
ATOM 1977 N N . GLY A 1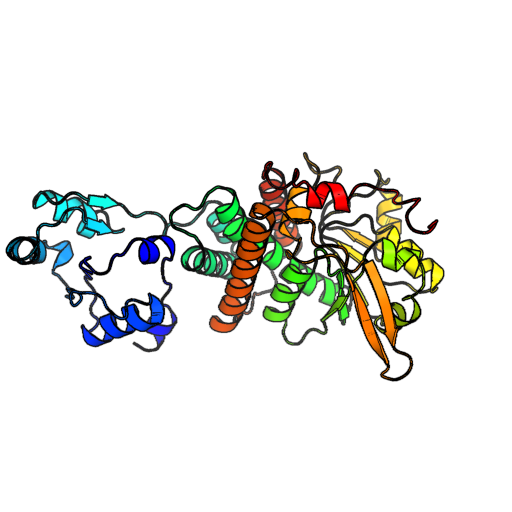 251 ? 18.526 10.715 -13.567 1.00 71.62 251 GLY A N 1
ATOM 1978 C CA . GLY A 1 251 ? 19.548 11.028 -14.558 1.00 71.62 251 GLY A CA 1
ATOM 1979 C C . GLY A 1 251 ? 20.069 12.471 -14.504 1.00 71.62 251 GLY A C 1
ATOM 1980 O O . GLY A 1 251 ? 19.520 13.361 -13.858 1.00 71.62 251 GLY A O 1
ATOM 1981 N N . VAL A 1 252 ? 21.172 12.704 -15.223 1.00 64.62 252 VAL A N 1
ATOM 1982 C CA . VAL A 1 252 ? 21.753 14.046 -15.429 1.00 64.62 252 VAL A CA 1
ATOM 1983 C C . VAL A 1 252 ? 20.731 14.938 -16.133 1.00 64.62 252 VAL A C 1
ATOM 1985 O O . VAL A 1 252 ? 19.928 14.436 -16.909 1.00 64.62 252 VAL A O 1
ATOM 1988 N N . ARG A 1 253 ? 20.777 16.258 -15.904 1.00 64.62 253 ARG A N 1
ATOM 1989 C CA . ARG A 1 253 ? 19.923 17.225 -16.612 1.00 64.62 253 ARG A CA 1
ATOM 1990 C C . ARG A 1 253 ? 20.038 17.037 -18.127 1.00 64.62 253 ARG A C 1
ATOM 1992 O O . ARG A 1 253 ? 21.051 17.392 -18.724 1.00 64.62 253 ARG A O 1
ATOM 1999 N N . LEU A 1 254 ? 18.986 16.481 -18.724 1.00 66.50 254 LEU A N 1
ATOM 2000 C CA . LEU A 1 254 ? 18.850 16.310 -20.166 1.00 66.50 254 LEU A CA 1
ATOM 2001 C C . LEU A 1 254 ? 18.097 17.495 -20.768 1.00 66.50 254 LEU A C 1
ATOM 2003 O O . LEU A 1 254 ? 17.136 17.997 -20.166 1.00 66.50 254 LEU A O 1
ATOM 2007 N N . THR A 1 255 ? 18.504 17.902 -21.970 1.00 74.00 255 THR A N 1
ATOM 2008 C CA . THR A 1 255 ? 17.740 18.841 -22.800 1.00 74.00 255 THR A CA 1
ATOM 2009 C C . THR A 1 255 ? 16.400 18.222 -23.211 1.00 74.00 255 THR A C 1
ATOM 2011 O O . THR A 1 255 ? 16.225 17.002 -23.169 1.00 74.00 255 THR A O 1
ATOM 2014 N N . HIS A 1 256 ? 15.434 19.047 -23.625 1.00 71.88 256 HIS A N 1
ATOM 2015 C CA . HIS A 1 256 ? 14.132 18.551 -24.087 1.00 71.88 256 HIS A CA 1
ATOM 2016 C C . HIS A 1 256 ? 14.271 17.563 -25.261 1.00 71.88 256 HIS A C 1
ATOM 2018 O O . HIS A 1 256 ? 13.631 16.515 -25.264 1.00 71.88 256 HIS A O 1
ATOM 2024 N N . GLU A 1 257 ? 15.176 17.834 -26.205 1.00 73.50 257 GLU A N 1
ATOM 2025 C CA . GLU A 1 257 ? 15.466 16.936 -27.331 1.00 73.50 257 GLU A CA 1
ATOM 2026 C C . GLU A 1 257 ? 16.037 15.585 -26.884 1.00 73.50 257 GLU A C 1
ATOM 2028 O O . GLU A 1 257 ? 15.645 14.543 -27.410 1.00 73.50 257 GLU A O 1
ATOM 2033 N N . GLN A 1 258 ? 16.931 15.580 -25.889 1.00 71.00 258 GLN A N 1
ATOM 2034 C CA . GLN A 1 258 ? 17.491 14.351 -25.324 1.00 71.00 258 GLN A CA 1
ATOM 2035 C C . GLN A 1 258 ? 16.429 13.526 -24.590 1.00 71.00 258 GLN A C 1
ATOM 2037 O O . GLN A 1 258 ? 16.447 12.300 -24.679 1.00 71.00 258 GLN A O 1
ATOM 2042 N N . VAL A 1 259 ? 15.485 14.177 -23.903 1.00 69.31 259 VAL A N 1
ATOM 2043 C CA . VAL A 1 259 ? 14.335 13.489 -23.296 1.00 69.31 259 VAL A CA 1
ATOM 2044 C C . VAL A 1 259 ? 13.461 12.857 -24.365 1.00 69.31 259 VAL A C 1
ATOM 2046 O O . VAL A 1 259 ? 13.220 11.658 -24.302 1.00 69.31 259 VAL A O 1
ATOM 2049 N N . GLN A 1 260 ? 13.063 13.615 -25.389 1.00 72.50 260 GLN A N 1
ATOM 2050 C CA . GLN A 1 260 ? 12.262 13.061 -26.479 1.00 72.50 260 GLN A CA 1
ATOM 2051 C C . GLN A 1 260 ? 12.982 11.906 -27.189 1.00 72.50 260 GLN A C 1
ATOM 2053 O O . GLN A 1 260 ? 12.352 10.928 -27.579 1.00 72.50 260 GLN A O 1
ATOM 2058 N N . ALA A 1 261 ? 14.305 11.989 -27.358 1.00 74.25 261 ALA A N 1
ATOM 2059 C CA . ALA A 1 261 ? 15.094 10.896 -27.918 1.00 74.25 261 ALA A CA 1
ATOM 2060 C C . ALA A 1 261 ? 15.058 9.647 -27.023 1.00 74.25 261 ALA A C 1
ATOM 2062 O O . ALA A 1 261 ? 14.896 8.539 -27.529 1.00 74.25 261 ALA A O 1
ATOM 2063 N N . ARG A 1 262 ? 15.149 9.815 -25.700 1.00 76.19 262 ARG A N 1
ATOM 2064 C CA . ARG A 1 262 ? 15.007 8.718 -24.734 1.00 76.19 262 ARG A CA 1
ATOM 2065 C C . ARG A 1 262 ? 13.604 8.111 -24.755 1.00 76.19 262 ARG A C 1
ATOM 2067 O O . ARG A 1 262 ? 13.499 6.890 -24.784 1.00 76.19 262 ARG A O 1
ATOM 2074 N N . GLU A 1 263 ? 12.559 8.928 -24.833 1.00 76.12 263 GLU A N 1
ATOM 2075 C CA . GLU A 1 263 ? 11.171 8.461 -24.950 1.00 76.12 263 GLU A CA 1
ATOM 2076 C C . GLU A 1 263 ? 10.909 7.703 -26.250 1.00 76.12 263 GLU A C 1
ATOM 2078 O O . GLU A 1 263 ? 10.246 6.664 -26.232 1.00 76.12 263 GLU A O 1
ATOM 2083 N N . ARG A 1 264 ? 11.479 8.166 -27.370 1.00 74.44 264 ARG A N 1
ATOM 2084 C CA . ARG A 1 264 ? 11.462 7.425 -28.643 1.00 74.44 264 ARG A CA 1
ATOM 2085 C C . ARG A 1 264 ? 12.162 6.071 -28.530 1.00 74.44 264 ARG A C 1
ATOM 2087 O O . ARG A 1 264 ? 11.729 5.120 -29.167 1.00 74.44 264 ARG A O 1
ATOM 2094 N N . ASN A 1 265 ? 13.180 5.976 -27.678 1.00 72.06 265 ASN A N 1
ATOM 2095 C CA . ASN A 1 265 ? 13.901 4.737 -27.384 1.00 72.06 265 ASN A CA 1
ATOM 2096 C C . ASN A 1 265 ? 13.264 3.923 -26.239 1.00 72.06 265 ASN A C 1
ATOM 2098 O O . ASN A 1 265 ? 13.902 3.024 -25.698 1.00 72.06 265 ASN A O 1
ATOM 2102 N N . GLY A 1 266 ? 12.024 4.243 -25.851 1.00 78.31 266 GLY A N 1
ATOM 2103 C CA . GLY A 1 266 ? 11.250 3.480 -24.875 1.00 78.31 266 GLY A CA 1
ATOM 2104 C C . GLY A 1 266 ? 11.495 3.847 -23.410 1.00 78.31 266 GLY A C 1
ATOM 2105 O O . GLY A 1 266 ? 10.915 3.212 -22.540 1.00 78.31 266 GLY A O 1
ATOM 2106 N N . PHE A 1 267 ? 12.306 4.858 -23.095 1.00 86.44 267 PHE A N 1
ATOM 2107 C CA . PHE A 1 267 ? 12.461 5.338 -21.718 1.00 86.44 267 PHE A CA 1
ATOM 2108 C C . PHE A 1 267 ? 11.369 6.352 -21.373 1.00 86.44 267 PHE A C 1
ATOM 2110 O O . PHE A 1 267 ? 11.359 7.454 -21.913 1.00 86.44 267 PHE A O 1
ATOM 2117 N N . HIS A 1 268 ? 10.488 6.013 -20.443 1.00 88.69 268 HIS A N 1
ATOM 2118 C CA . HIS A 1 268 ? 9.416 6.873 -19.972 1.00 88.69 268 HIS A CA 1
ATOM 2119 C C . HIS A 1 268 ? 9.522 7.073 -18.462 1.00 88.69 268 HIS A C 1
ATOM 2121 O O . HIS A 1 268 ? 9.443 6.117 -17.693 1.00 88.69 268 HIS A O 1
ATOM 2127 N N . ALA A 1 269 ? 9.688 8.325 -18.047 1.00 88.38 269 ALA A N 1
ATOM 2128 C CA . ALA A 1 269 ? 9.687 8.712 -16.647 1.00 88.38 269 ALA A CA 1
ATOM 2129 C C . ALA A 1 269 ? 8.474 9.589 -16.357 1.00 88.38 269 ALA A C 1
ATOM 2131 O O . ALA A 1 269 ? 8.246 10.564 -17.073 1.00 88.38 269 ALA A O 1
ATOM 2132 N N . ILE A 1 270 ? 7.730 9.273 -15.296 1.00 88.44 270 ILE A N 1
ATOM 2133 C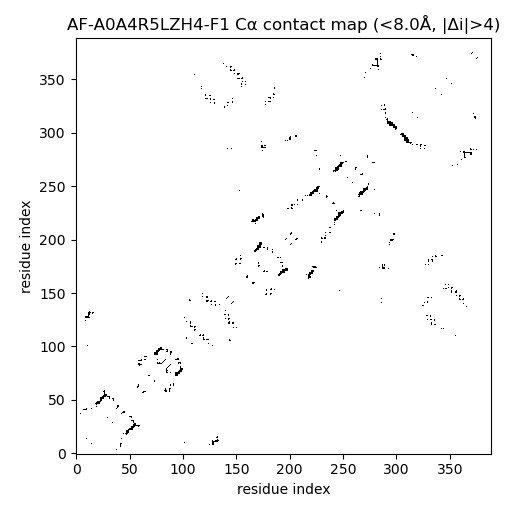 CA . ILE A 1 270 ? 6.592 10.107 -14.879 1.00 88.44 270 ILE A CA 1
ATOM 2134 C C . ILE A 1 270 ? 7.102 11.441 -14.319 1.00 88.44 270 ILE A C 1
ATOM 2136 O O . ILE A 1 270 ? 6.574 12.514 -14.622 1.00 88.44 270 ILE A O 1
ATOM 2140 N N . PHE A 1 271 ? 8.177 11.390 -13.531 1.00 85.56 271 PHE A N 1
ATOM 2141 C CA . PHE A 1 271 ? 8.816 12.564 -12.951 1.00 85.56 271 PHE A CA 1
ATOM 2142 C C . PHE A 1 271 ? 10.298 12.612 -13.266 1.00 85.56 271 PHE A C 1
ATOM 2144 O O . PHE A 1 271 ? 10.976 11.593 -13.350 1.00 85.56 271 PHE A O 1
ATOM 2151 N N . ARG A 1 272 ? 10.819 13.833 -13.349 1.00 78.62 272 ARG A N 1
ATOM 2152 C CA . ARG A 1 272 ? 12.256 14.089 -13.343 1.00 78.62 272 ARG A CA 1
ATOM 2153 C C . ARG A 1 272 ? 12.672 14.636 -11.985 1.00 78.62 272 ARG A C 1
ATOM 2155 O O . ARG A 1 272 ? 11.977 15.482 -11.420 1.00 78.62 272 ARG A O 1
ATOM 2162 N N . HIS A 1 273 ? 13.822 14.193 -11.487 1.00 73.56 273 HIS A N 1
ATOM 2163 C CA . HIS A 1 273 ? 14.359 14.641 -10.205 1.00 73.56 273 HIS A CA 1
ATOM 2164 C C . HIS A 1 273 ? 14.645 16.151 -10.163 1.00 73.56 273 HIS A C 1
ATOM 2166 O O . HIS A 1 273 ? 14.488 16.770 -9.118 1.00 73.56 273 HIS A O 1
ATOM 2172 N N . ASP A 1 274 ? 15.001 16.783 -11.284 1.00 72.00 274 ASP A N 1
ATOM 2173 C CA . ASP A 1 274 ? 15.220 18.237 -11.337 1.00 72.00 274 ASP A CA 1
ATOM 2174 C C . ASP A 1 274 ? 13.950 19.068 -11.090 1.00 72.00 274 ASP A C 1
ATOM 2176 O O . ASP A 1 274 ? 14.050 20.254 -10.780 1.00 72.00 274 ASP A O 1
ATOM 2180 N N . ALA A 1 275 ? 12.774 18.441 -11.161 1.00 68.88 275 ALA A N 1
ATOM 2181 C CA . ALA A 1 275 ? 11.497 19.016 -10.757 1.00 68.88 275 ALA A CA 1
ATOM 2182 C C . ALA A 1 275 ? 11.131 18.719 -9.286 1.00 68.88 275 ALA A C 1
ATOM 2184 O O . ALA A 1 275 ? 10.010 19.014 -8.868 1.00 68.88 275 ALA A O 1
ATOM 2185 N N . MET A 1 276 ? 12.037 18.119 -8.505 1.00 71.50 276 MET A N 1
ATOM 2186 C CA . MET A 1 276 ? 11.816 17.742 -7.109 1.00 71.50 276 MET A CA 1
ATOM 2187 C C . MET A 1 276 ? 12.758 18.502 -6.161 1.00 71.50 276 MET A C 1
ATOM 2189 O O . MET A 1 276 ? 13.928 18.704 -6.477 1.00 71.50 276 MET A O 1
ATOM 2193 N N . PRO A 1 277 ? 12.282 18.902 -4.967 1.00 68.75 277 PRO A N 1
ATOM 2194 C CA . PRO A 1 277 ? 13.081 19.681 -4.020 1.00 68.75 277 PRO A CA 1
ATOM 2195 C C . PRO A 1 277 ? 14.164 18.858 -3.304 1.00 68.75 277 PRO A C 1
ATOM 2197 O O . PRO A 1 277 ? 15.090 19.431 -2.736 1.00 68.75 277 PRO A O 1
ATOM 2200 N N . MET A 1 278 ? 14.047 17.525 -3.291 1.00 74.12 278 MET A N 1
ATOM 2201 C CA . MET A 1 278 ? 14.921 16.617 -2.543 1.00 74.12 278 MET A CA 1
ATOM 2202 C C . MET A 1 278 ? 15.199 15.330 -3.330 1.00 74.12 278 MET A C 1
ATOM 2204 O O . MET A 1 278 ? 14.411 14.930 -4.188 1.00 74.12 278 MET A O 1
ATOM 2208 N N . MET A 1 279 ? 16.327 14.678 -3.029 1.00 76.12 279 MET A N 1
ATOM 2209 C CA . MET A 1 279 ? 16.660 13.355 -3.571 1.00 76.12 279 MET A CA 1
ATOM 2210 C C . MET A 1 279 ? 15.639 12.299 -3.113 1.00 76.12 279 MET A C 1
ATOM 2212 O O . MET A 1 279 ? 15.253 12.312 -1.941 1.00 76.12 279 MET A O 1
ATOM 2216 N N . PRO A 1 280 ? 15.245 11.343 -3.975 1.00 82.69 280 PRO A N 1
ATOM 2217 C CA . PRO A 1 280 ? 14.221 10.337 -3.673 1.00 82.69 280 PRO A CA 1
ATOM 2218 C C . PRO A 1 280 ? 14.714 9.190 -2.767 1.00 82.69 280 PRO A C 1
ATOM 2220 O O . PRO A 1 280 ? 14.116 8.118 -2.750 1.00 82.69 280 PRO A O 1
ATOM 2223 N N . HIS A 1 281 ? 15.772 9.398 -1.976 1.00 83.88 281 HIS A N 1
ATOM 2224 C CA . HIS A 1 281 ? 16.364 8.370 -1.111 1.00 83.88 281 HIS A CA 1
ATOM 2225 C C . HIS A 1 281 ? 15.371 7.755 -0.119 1.00 83.88 281 HIS A C 1
ATOM 2227 O O . HIS A 1 281 ? 15.481 6.579 0.210 1.00 83.88 281 HIS A O 1
ATOM 2233 N N . SER A 1 282 ? 14.394 8.528 0.365 1.00 86.06 282 SER A N 1
ATOM 2234 C CA . SER A 1 282 ? 13.352 7.995 1.245 1.00 86.06 282 SER A CA 1
ATOM 2235 C C . SER A 1 282 ? 12.426 7.014 0.524 1.00 86.06 282 SER A C 1
ATOM 2237 O O . SER A 1 282 ? 11.981 6.055 1.141 1.00 86.06 282 SER A O 1
ATOM 2239 N N . ILE A 1 283 ? 12.165 7.220 -0.769 1.00 89.75 283 ILE A N 1
ATOM 2240 C CA . ILE A 1 283 ? 11.327 6.334 -1.588 1.00 89.75 283 ILE A CA 1
ATOM 2241 C C . ILE A 1 283 ? 12.078 5.040 -1.892 1.00 89.75 283 ILE A C 1
ATOM 2243 O O . ILE A 1 283 ? 11.503 3.964 -1.739 1.00 89.75 283 ILE A O 1
ATOM 2247 N N . GLU A 1 284 ? 13.361 5.129 -2.254 1.00 86.81 284 GLU A N 1
ATOM 2248 C CA . GLU A 1 284 ? 14.197 3.933 -2.418 1.00 86.81 284 GLU A CA 1
ATOM 2249 C C . GLU A 1 284 ? 14.284 3.141 -1.103 1.00 86.81 284 GLU A C 1
ATOM 2251 O O . GLU A 1 284 ? 14.116 1.927 -1.110 1.00 86.81 284 GLU A O 1
ATOM 2256 N N . ALA A 1 285 ? 14.476 3.816 0.038 1.00 85.50 285 ALA A N 1
ATOM 2257 C CA . ALA A 1 285 ? 14.537 3.166 1.349 1.00 85.50 285 ALA A CA 1
ATOM 2258 C C . ALA A 1 285 ? 13.208 2.507 1.757 1.00 85.50 285 ALA A C 1
ATOM 2260 O O . ALA A 1 285 ? 13.220 1.423 2.328 1.00 85.50 285 ALA A O 1
ATOM 2261 N N . LEU A 1 286 ? 12.066 3.133 1.451 1.00 89.38 286 LEU A N 1
ATOM 2262 C CA . LEU A 1 286 ? 10.738 2.539 1.659 1.00 89.38 286 LEU A CA 1
ATOM 2263 C C . LEU A 1 286 ? 10.477 1.340 0.744 1.00 89.38 286 LEU A C 1
ATOM 2265 O O . LEU A 1 286 ? 9.670 0.479 1.074 1.00 89.38 286 LEU A O 1
ATOM 2269 N N . SER A 1 287 ? 11.128 1.307 -0.416 1.00 89.56 287 SER A N 1
ATOM 2270 C CA . SER A 1 287 ? 10.963 0.242 -1.404 1.00 89.56 287 SER A CA 1
ATOM 2271 C C . SER A 1 287 ? 11.951 -0.906 -1.214 1.00 89.56 287 SER A C 1
ATOM 2273 O O . SER A 1 287 ? 11.795 -1.922 -1.886 1.00 89.56 287 SER A O 1
ATOM 2275 N N . ASP A 1 288 ? 12.921 -0.775 -0.298 1.00 85.62 288 ASP A N 1
ATOM 2276 C CA . ASP A 1 288 ? 13.816 -1.868 0.089 1.00 85.62 288 ASP A CA 1
ATOM 2277 C C . ASP A 1 288 ? 12.998 -2.938 0.839 1.00 85.62 288 ASP A C 1
ATOM 2279 O O . ASP A 1 288 ? 12.384 -2.645 1.869 1.00 85.62 288 ASP A O 1
ATOM 2283 N N . PRO A 1 289 ? 12.971 -4.184 0.345 1.00 81.25 289 PRO A N 1
ATOM 2284 C CA . PRO A 1 289 ? 12.127 -5.231 0.903 1.00 81.25 289 PRO A CA 1
ATOM 2285 C C . PRO A 1 289 ? 12.695 -5.903 2.158 1.00 81.25 289 PRO A C 1
ATOM 2287 O O . PRO A 1 289 ? 12.156 -6.915 2.602 1.00 81.25 289 PRO A O 1
ATOM 2290 N N . GLY A 1 290 ? 13.787 -5.392 2.735 1.00 82.75 290 GLY A N 1
ATOM 2291 C CA . GLY A 1 290 ? 14.282 -5.905 4.015 1.00 82.75 290 GLY A CA 1
ATOM 2292 C C . GLY A 1 290 ? 15.123 -7.176 3.907 1.00 82.75 290 GLY A C 1
ATOM 2293 O O . GLY A 1 290 ? 15.436 -7.781 4.925 1.00 82.75 290 GLY A O 1
ATOM 2294 N N . TYR A 1 291 ? 15.489 -7.608 2.697 1.00 81.12 291 TYR A N 1
ATOM 2295 C CA . TYR A 1 291 ? 16.348 -8.775 2.496 1.00 81.12 291 TYR A CA 1
ATOM 2296 C C . TYR A 1 291 ? 17.651 -8.417 1.769 1.00 81.12 291 TYR A C 1
ATOM 2298 O O . TYR A 1 291 ? 17.726 -7.403 1.061 1.00 81.12 291 TYR A O 1
ATOM 2306 N N . PRO A 1 292 ? 18.712 -9.232 1.930 1.00 80.50 292 PRO A N 1
ATOM 2307 C CA . PRO A 1 292 ? 19.989 -8.952 1.293 1.00 80.50 292 PRO A CA 1
ATOM 2308 C C . PRO A 1 292 ? 19.875 -8.915 -0.231 1.00 80.50 292 PRO A C 1
ATOM 2310 O O . PRO A 1 292 ? 19.165 -9.708 -0.846 1.00 80.50 292 PRO A O 1
ATOM 2313 N N . SER A 1 293 ? 20.587 -7.986 -0.865 1.00 79.12 293 SER A N 1
ATOM 2314 C CA . SER A 1 293 ? 20.534 -7.835 -2.319 1.00 79.12 293 SER A CA 1
ATOM 2315 C C . SER A 1 293 ? 21.192 -9.021 -3.019 1.00 79.12 293 SER A C 1
ATOM 2317 O O . SER A 1 293 ? 22.177 -9.572 -2.533 1.00 79.12 293 SER A O 1
ATOM 2319 N N . VAL A 1 294 ? 20.697 -9.377 -4.204 1.00 83.56 294 VAL A N 1
ATOM 2320 C CA . VAL A 1 294 ? 21.366 -10.366 -5.056 1.00 83.56 294 VAL A CA 1
ATOM 2321 C C . VAL A 1 294 ? 22.673 -9.761 -5.574 1.00 83.56 294 VAL A C 1
ATOM 2323 O O . VAL A 1 294 ? 22.671 -8.781 -6.314 1.00 83.56 294 VAL A O 1
ATOM 2326 N N . HIS A 1 295 ? 23.798 -10.308 -5.135 1.00 81.69 295 HIS A N 1
ATOM 2327 C CA . HIS A 1 295 ? 25.136 -9.937 -5.573 1.00 81.69 295 HIS A CA 1
ATOM 2328 C C . HIS A 1 295 ? 25.457 -10.500 -6.959 1.00 81.69 295 HIS A C 1
ATOM 2330 O O . HIS A 1 295 ? 26.008 -9.777 -7.784 1.00 81.69 295 HIS A O 1
ATOM 2336 N N . ASP A 1 296 ? 25.115 -11.766 -7.198 1.00 82.94 296 ASP A N 1
ATOM 2337 C CA . ASP A 1 296 ? 25.389 -12.452 -8.458 1.00 82.94 296 ASP A CA 1
ATOM 2338 C C . ASP A 1 296 ? 24.340 -13.541 -8.741 1.00 82.94 296 ASP A C 1
ATOM 2340 O O . ASP A 1 296 ? 23.617 -13.974 -7.835 1.00 82.94 296 ASP A O 1
ATOM 2344 N N . ILE A 1 297 ? 24.253 -13.973 -9.998 1.00 84.12 297 ILE A N 1
ATOM 2345 C CA . ILE A 1 297 ? 23.380 -15.060 -10.444 1.00 84.12 297 ILE A CA 1
ATOM 2346 C C . ILE A 1 297 ? 24.231 -16.105 -11.159 1.00 84.12 297 ILE A C 1
ATOM 2348 O O . ILE A 1 297 ? 24.883 -15.808 -12.156 1.00 84.12 297 ILE A O 1
ATOM 2352 N N . VAL A 1 298 ? 24.159 -17.344 -10.680 1.00 84.44 298 VAL A N 1
ATOM 2353 C CA . VAL A 1 298 ? 24.802 -18.504 -11.304 1.00 84.44 298 VAL A CA 1
ATOM 2354 C C . VAL A 1 298 ? 23.719 -19.463 -11.782 1.00 84.44 298 VAL A C 1
ATOM 2356 O O . VAL A 1 298 ? 22.745 -19.708 -11.073 1.00 84.44 298 VAL A O 1
ATOM 2359 N N . ILE A 1 299 ? 23.878 -20.010 -12.984 1.00 81.81 299 ILE A N 1
ATOM 2360 C CA . ILE A 1 299 ? 23.013 -21.082 -13.479 1.00 81.81 299 ILE A CA 1
ATOM 2361 C C . ILE A 1 299 ? 23.720 -22.404 -13.209 1.00 81.81 299 ILE A C 1
ATOM 2363 O O . ILE A 1 299 ? 24.804 -22.649 -13.736 1.00 81.81 299 ILE A O 1
ATOM 2367 N N . ASP A 1 300 ? 23.104 -23.249 -12.389 1.00 83.75 300 ASP A N 1
ATOM 2368 C CA . ASP A 1 300 ? 23.593 -24.600 -12.141 1.00 83.75 300 ASP A CA 1
ATOM 2369 C C . ASP A 1 300 ? 23.515 -25.425 -13.433 1.00 83.75 300 ASP A C 1
ATOM 2371 O O . ASP A 1 300 ? 22.448 -25.541 -14.039 1.00 83.75 300 ASP A O 1
ATOM 2375 N N . THR A 1 301 ? 24.640 -25.975 -13.887 1.00 81.00 301 THR A N 1
ATOM 2376 C CA . THR A 1 301 ? 24.723 -26.634 -15.200 1.00 81.00 301 THR A CA 1
ATOM 2377 C C . THR A 1 301 ? 23.900 -27.914 -15.280 1.00 81.00 301 THR A C 1
ATOM 2379 O O . THR A 1 301 ? 23.391 -28.242 -16.354 1.00 81.00 301 THR A O 1
ATOM 2382 N N . ASP A 1 302 ? 23.733 -28.608 -14.155 1.00 84.31 302 ASP A N 1
ATOM 2383 C CA . ASP A 1 302 ? 23.117 -29.932 -14.107 1.00 84.31 302 ASP A CA 1
ATOM 2384 C C . ASP A 1 302 ? 21.594 -29.831 -13.969 1.00 84.31 302 ASP A C 1
ATOM 2386 O O . ASP A 1 302 ? 20.840 -30.471 -14.704 1.00 84.31 302 ASP A O 1
ATOM 2390 N N . SER A 1 303 ? 21.126 -28.984 -13.053 1.00 87.06 303 SER A N 1
ATOM 2391 C CA . SER A 1 303 ? 19.702 -28.784 -12.766 1.00 87.06 303 SER A CA 1
ATOM 2392 C C . SER A 1 303 ? 19.064 -27.647 -13.562 1.00 87.06 303 SER A C 1
ATOM 2394 O O . SER A 1 303 ? 17.836 -27.545 -13.601 1.00 87.06 303 SER A O 1
ATOM 2396 N N . ARG A 1 304 ? 19.874 -26.776 -14.182 1.00 82.06 304 ARG A N 1
ATOM 2397 C CA . ARG A 1 304 ? 19.449 -25.485 -14.756 1.00 82.06 304 ARG A CA 1
ATOM 2398 C C . ARG A 1 304 ? 18.793 -24.552 -13.734 1.00 82.06 304 ARG A C 1
ATOM 2400 O O . ARG A 1 304 ? 18.082 -23.620 -14.117 1.00 82.06 304 ARG A O 1
ATOM 2407 N N . ALA A 1 305 ? 19.005 -24.795 -12.440 1.00 84.88 305 ALA A N 1
ATOM 2408 C CA . ALA A 1 305 ? 18.489 -23.941 -11.385 1.00 84.88 305 ALA A CA 1
ATOM 2409 C C . ALA A 1 305 ? 19.209 -22.587 -11.380 1.00 84.88 305 ALA A C 1
ATOM 2411 O O . ALA A 1 305 ? 20.411 -22.493 -11.620 1.00 84.88 305 ALA A O 1
ATOM 2412 N N . VAL A 1 306 ? 18.456 -21.534 -11.066 1.00 83.56 306 VAL A N 1
ATOM 2413 C CA . VAL A 1 306 ? 19.000 -20.190 -10.858 1.00 83.56 306 VAL A CA 1
ATOM 2414 C C . VAL A 1 306 ? 19.436 -20.078 -9.401 1.00 83.56 306 VAL A C 1
ATOM 2416 O O . VAL A 1 306 ? 18.600 -20.079 -8.497 1.00 83.56 306 VAL A O 1
ATOM 2419 N N . ILE A 1 307 ? 20.740 -19.971 -9.171 1.00 86.69 307 ILE A N 1
ATOM 2420 C CA . ILE A 1 307 ? 21.338 -19.761 -7.855 1.00 86.69 307 ILE A CA 1
ATOM 2421 C C . ILE A 1 307 ? 21.586 -18.265 -7.676 1.00 86.69 307 ILE A C 1
ATOM 2423 O O . ILE A 1 307 ? 22.364 -17.652 -8.405 1.00 86.69 307 ILE A O 1
ATOM 2427 N N . ARG A 1 308 ? 20.925 -17.676 -6.678 1.00 88.12 308 ARG A N 1
ATOM 2428 C CA . ARG A 1 308 ? 21.139 -16.284 -6.272 1.00 88.12 308 ARG A CA 1
ATOM 2429 C C . ARG A 1 308 ? 22.200 -16.234 -5.183 1.00 88.12 308 ARG A C 1
ATOM 2431 O O . ARG A 1 308 ? 22.000 -16.788 -4.103 1.00 88.12 308 ARG A O 1
ATOM 2438 N N . LEU A 1 309 ? 23.295 -15.534 -5.445 1.00 86.19 309 LEU A N 1
ATOM 2439 C CA . LEU A 1 309 ? 24.300 -15.223 -4.435 1.00 86.19 309 LEU A CA 1
ATOM 2440 C C . LEU A 1 309 ? 23.901 -13.915 -3.762 1.00 86.19 309 LEU A C 1
ATOM 2442 O O . LEU A 1 309 ? 23.730 -12.905 -4.436 1.00 86.19 309 LEU A O 1
ATOM 2446 N N . LEU A 1 310 ? 23.705 -13.932 -2.447 1.00 85.69 310 LEU A N 1
ATOM 2447 C CA . LEU A 1 310 ? 23.238 -12.774 -1.689 1.00 85.69 310 LEU A CA 1
ATOM 2448 C C . LEU A 1 310 ? 24.412 -11.989 -1.097 1.00 85.69 310 LEU A C 1
ATOM 2450 O O . LEU A 1 310 ? 25.441 -12.562 -0.738 1.00 85.69 310 LEU A O 1
ATOM 2454 N N . THR A 1 311 ? 24.257 -10.673 -0.957 1.00 79.50 311 THR A N 1
ATOM 2455 C CA . THR A 1 311 ? 25.160 -9.877 -0.118 1.00 79.50 311 THR A CA 1
ATOM 2456 C C . THR A 1 311 ? 25.024 -10.294 1.351 1.00 79.50 311 THR A C 1
ATOM 2458 O O . THR A 1 311 ? 23.991 -10.846 1.732 1.00 79.50 311 THR A O 1
ATOM 2461 N N . PRO A 1 312 ? 26.013 -10.002 2.214 1.00 80.50 312 PRO A N 1
ATOM 2462 C CA . PRO A 1 312 ? 25.808 -10.086 3.654 1.00 80.50 312 PRO A CA 1
ATOM 2463 C C . PRO A 1 312 ? 24.603 -9.245 4.086 1.00 80.50 312 PRO A C 1
ATOM 2465 O O . PRO A 1 312 ? 24.344 -8.185 3.511 1.00 80.50 312 PRO A O 1
ATOM 2468 N N . ASP A 1 313 ? 23.884 -9.727 5.093 1.00 78.69 313 ASP A N 1
ATOM 2469 C CA . ASP A 1 313 ? 22.834 -8.963 5.754 1.00 78.69 313 ASP A CA 1
ATOM 2470 C C . ASP A 1 313 ? 23.477 -7.938 6.695 1.00 78.69 313 ASP A C 1
ATOM 2472 O O . ASP A 1 313 ? 24.006 -8.283 7.753 1.00 78.69 313 ASP A O 1
ATOM 2476 N N . ASP A 1 314 ? 23.478 -6.678 6.270 1.00 79.75 314 ASP A N 1
ATOM 2477 C CA . ASP A 1 314 ? 24.040 -5.539 6.991 1.00 79.75 314 ASP A CA 1
ATOM 2478 C C . ASP A 1 314 ? 22.961 -4.639 7.613 1.00 79.75 314 ASP A C 1
ATOM 2480 O O . ASP A 1 314 ? 23.267 -3.540 8.085 1.00 79.75 314 ASP A O 1
ATOM 2484 N N . GLN A 1 315 ? 21.702 -5.092 7.633 1.00 82.00 315 GLN A N 1
ATOM 2485 C CA . GLN A 1 315 ? 20.599 -4.291 8.145 1.00 82.00 315 GLN A CA 1
ATOM 2486 C C . GLN A 1 315 ? 20.605 -4.206 9.668 1.00 82.00 315 GLN A C 1
ATOM 2488 O O . GLN A 1 315 ? 20.690 -5.210 10.384 1.00 82.00 315 GLN A O 1
ATOM 2493 N N . THR A 1 316 ? 20.419 -2.987 10.166 1.00 86.19 316 THR A N 1
ATOM 2494 C CA . THR A 1 316 ? 20.160 -2.724 11.585 1.00 86.19 316 THR A CA 1
ATOM 2495 C C . THR A 1 316 ? 18.787 -3.265 11.999 1.00 86.19 316 THR A C 1
ATOM 2497 O O . THR A 1 316 ? 17.888 -3.402 11.171 1.00 86.19 316 THR A O 1
ATOM 2500 N N . ALA A 1 317 ? 18.581 -3.510 13.298 1.00 86.94 317 ALA A N 1
ATOM 2501 C CA . ALA A 1 317 ? 17.278 -3.940 13.820 1.00 86.94 317 ALA A CA 1
ATOM 2502 C C . ALA A 1 317 ? 16.139 -2.986 13.416 1.00 86.94 317 ALA A C 1
ATOM 2504 O O . ALA A 1 317 ? 15.090 -3.432 12.967 1.00 86.94 317 ALA A O 1
ATOM 2505 N N . ARG A 1 318 ? 16.385 -1.669 13.469 1.00 86.81 318 ARG A N 1
ATOM 2506 C CA . ARG A 1 318 ? 15.391 -0.663 13.078 1.00 86.81 318 ARG A CA 1
ATOM 2507 C C . ARG A 1 318 ? 15.031 -0.726 11.593 1.00 86.81 318 ARG A C 1
ATOM 2509 O O . ARG A 1 318 ? 13.883 -0.496 11.234 1.00 86.81 318 ARG A O 1
ATOM 2516 N N . GLU A 1 319 ? 15.998 -1.002 10.722 1.00 86.12 319 GLU A N 1
ATOM 2517 C CA . GLU A 1 319 ? 15.736 -1.151 9.284 1.00 86.12 319 GLU A CA 1
ATOM 2518 C C . GLU A 1 319 ? 14.866 -2.375 9.008 1.00 86.12 319 GLU A C 1
ATOM 2520 O O . GLU A 1 319 ? 13.933 -2.274 8.215 1.00 86.12 319 GLU A O 1
ATOM 2525 N N . ARG A 1 320 ? 15.111 -3.483 9.719 1.00 88.25 320 ARG A N 1
ATOM 2526 C CA . ARG A 1 320 ? 14.283 -4.691 9.625 1.00 88.25 320 ARG A CA 1
ATOM 2527 C C . ARG A 1 320 ? 12.865 -4.438 10.107 1.00 88.25 320 ARG A C 1
ATOM 2529 O O . ARG A 1 320 ? 11.940 -4.717 9.363 1.00 88.25 320 ARG A O 1
ATOM 2536 N N . GLU A 1 321 ? 12.690 -3.830 11.281 1.00 90.56 321 GLU A N 1
ATOM 2537 C CA . GLU A 1 321 ? 11.363 -3.465 11.805 1.00 90.56 321 GLU A CA 1
ATOM 2538 C C . GLU A 1 321 ? 10.571 -2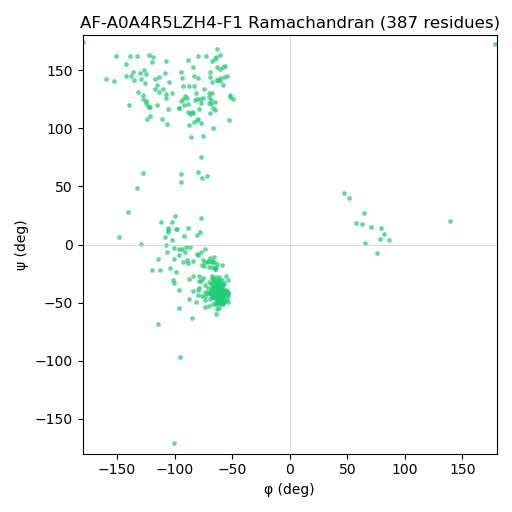.611 10.804 1.00 90.56 321 GLU A C 1
ATOM 2540 O O . GLU A 1 321 ? 9.378 -2.815 10.585 1.00 90.56 321 GLU A O 1
ATOM 2545 N N . CYS A 1 322 ? 11.239 -1.647 10.168 1.00 91.31 322 CYS A N 1
ATOM 2546 C CA . CYS A 1 322 ? 10.600 -0.789 9.183 1.00 91.31 322 CYS A CA 1
ATOM 2547 C C . CYS A 1 322 ? 10.266 -1.530 7.885 1.00 91.31 322 CYS A C 1
ATOM 2549 O O . CYS A 1 322 ? 9.169 -1.335 7.363 1.00 91.31 322 CYS A O 1
ATOM 2551 N N . ALA A 1 323 ? 11.157 -2.388 7.383 1.00 91.19 323 ALA A N 1
ATOM 2552 C CA . ALA A 1 323 ? 10.883 -3.213 6.210 1.00 91.19 323 ALA A CA 1
ATOM 2553 C C . ALA A 1 323 ? 9.769 -4.240 6.476 1.00 91.19 323 ALA A C 1
ATOM 2555 O O . ALA A 1 323 ? 8.891 -4.419 5.637 1.00 91.19 323 ALA A O 1
ATOM 2556 N N . GLU A 1 324 ? 9.742 -4.849 7.664 1.00 93.69 324 GLU A N 1
ATOM 2557 C CA . GLU A 1 324 ? 8.673 -5.744 8.116 1.00 93.69 324 GLU A CA 1
ATOM 2558 C C . GLU A 1 324 ? 7.327 -5.018 8.161 1.00 93.69 324 GLU A C 1
ATOM 2560 O O . GLU A 1 324 ? 6.332 -5.536 7.650 1.00 93.69 324 GLU A O 1
ATOM 2565 N N . PHE A 1 325 ? 7.288 -3.797 8.705 1.00 95.56 325 PHE A N 1
ATOM 2566 C CA . PHE A 1 325 ? 6.067 -2.995 8.720 1.00 95.56 325 PHE A CA 1
ATOM 2567 C C . PHE A 1 325 ? 5.581 -2.657 7.304 1.00 95.56 325 PHE A C 1
ATOM 2569 O O . PHE A 1 325 ? 4.394 -2.811 7.011 1.00 95.56 325 PHE A O 1
ATOM 2576 N N . VAL A 1 326 ? 6.484 -2.228 6.411 1.00 95.88 326 VAL A N 1
ATOM 2577 C CA . VAL A 1 326 ? 6.140 -1.945 5.008 1.00 95.88 326 VAL A CA 1
ATOM 2578 C C . VAL A 1 326 ? 5.624 -3.204 4.315 1.00 95.88 326 VAL A C 1
ATOM 2580 O O . VAL A 1 326 ? 4.554 -3.164 3.711 1.00 95.88 326 VAL A O 1
ATOM 2583 N N . GLY A 1 327 ? 6.339 -4.324 4.437 1.00 96.00 327 GLY A N 1
ATOM 2584 C CA . GLY A 1 327 ? 5.949 -5.601 3.847 1.00 96.00 327 GLY A CA 1
ATOM 2585 C C . GLY A 1 327 ? 4.576 -6.061 4.336 1.00 96.00 327 GLY A C 1
ATOM 2586 O O . GLY A 1 327 ? 3.722 -6.412 3.525 1.00 96.00 327 GLY A O 1
ATOM 2587 N N . HIS A 1 328 ? 4.316 -5.970 5.643 1.00 97.00 328 HIS A N 1
ATOM 2588 C CA . HIS A 1 328 ? 3.009 -6.282 6.221 1.00 97.00 328 HIS A CA 1
ATOM 2589 C C . HIS A 1 328 ? 1.900 -5.366 5.681 1.00 97.00 328 HIS A C 1
ATOM 2591 O O . HIS A 1 328 ? 0.832 -5.847 5.310 1.00 97.00 328 HIS A O 1
ATOM 2597 N N . ALA A 1 329 ? 2.147 -4.056 5.582 1.00 98.06 329 ALA A N 1
ATOM 2598 C CA . ALA A 1 329 ? 1.178 -3.107 5.035 1.00 98.06 329 ALA A CA 1
ATOM 2599 C C . ALA A 1 329 ? 0.874 -3.367 3.545 1.00 98.06 329 ALA A C 1
ATOM 2601 O O . ALA A 1 329 ? -0.273 -3.242 3.115 1.00 98.06 329 ALA A O 1
ATOM 2602 N N . VAL A 1 330 ? 1.879 -3.765 2.757 1.00 97.94 330 VAL A N 1
ATOM 2603 C CA . VAL A 1 330 ? 1.711 -4.158 1.348 1.00 97.94 330 VAL A CA 1
ATOM 2604 C C . VAL A 1 330 ? 0.917 -5.461 1.228 1.00 97.94 330 VAL A C 1
ATOM 2606 O O . VAL A 1 330 ? 0.028 -5.547 0.381 1.00 97.94 330 VAL A O 1
ATOM 2609 N N . ILE A 1 331 ? 1.192 -6.455 2.078 1.00 97.81 331 ILE A N 1
ATOM 2610 C CA . ILE A 1 331 ? 0.425 -7.710 2.127 1.00 97.81 331 ILE A CA 1
ATOM 2611 C C . ILE A 1 331 ? -1.039 -7.419 2.457 1.00 97.81 331 ILE A C 1
ATOM 2613 O O . ILE A 1 331 ? -1.919 -7.859 1.721 1.00 97.81 331 ILE A O 1
ATOM 2617 N N . GLU A 1 332 ? -1.308 -6.620 3.492 1.00 97.94 332 GLU A N 1
ATOM 2618 C CA . GLU A 1 332 ? -2.677 -6.248 3.857 1.00 97.94 332 GLU A CA 1
ATOM 2619 C C . GLU A 1 332 ? -3.381 -5.503 2.716 1.00 97.94 332 GLU A C 1
ATOM 2621 O O . GLU A 1 332 ? -4.559 -5.741 2.466 1.00 97.94 332 GLU A O 1
ATOM 2626 N N . LEU A 1 333 ? -2.675 -4.642 1.975 1.00 98.00 333 LEU A N 1
ATOM 2627 C CA . LEU A 1 333 ? -3.240 -3.995 0.792 1.00 98.00 333 LEU A CA 1
ATOM 2628 C C . LEU A 1 333 ? -3.633 -5.005 -0.292 1.00 98.00 333 LEU A C 1
ATOM 2630 O O . LEU A 1 333 ? -4.734 -4.916 -0.835 1.00 98.00 333 LEU A O 1
ATOM 2634 N N . VAL A 1 334 ? -2.760 -5.964 -0.602 1.00 97.44 334 VAL A N 1
ATOM 2635 C CA . VAL A 1 334 ? -3.044 -7.035 -1.570 1.00 97.44 334 VAL A CA 1
ATOM 2636 C C . VAL A 1 334 ? -4.246 -7.869 -1.121 1.00 97.44 334 VAL A C 1
ATOM 2638 O O . VAL A 1 334 ? -5.154 -8.126 -1.913 1.00 97.44 334 VAL A O 1
ATOM 2641 N N . GLU A 1 335 ? -4.301 -8.245 0.156 1.00 96.19 335 GLU A N 1
ATOM 2642 C CA . GLU A 1 335 ? -5.441 -8.968 0.718 1.00 96.19 335 GLU A CA 1
ATOM 2643 C C . GLU A 1 335 ? -6.727 -8.147 0.654 1.00 96.19 335 GLU A C 1
ATOM 2645 O O . GLU A 1 335 ? -7.774 -8.676 0.285 1.00 96.19 335 GLU A O 1
ATOM 2650 N N . ALA A 1 336 ? -6.664 -6.853 0.963 1.00 95.19 336 ALA A N 1
ATOM 2651 C CA . ALA A 1 336 ? -7.817 -5.972 0.908 1.00 95.19 336 ALA A CA 1
ATOM 2652 C C . ALA A 1 336 ? -8.346 -5.828 -0.532 1.00 95.19 336 ALA A C 1
ATOM 2654 O O . ALA A 1 336 ? -9.559 -5.908 -0.736 1.00 95.19 336 ALA A O 1
ATOM 2655 N N . ILE A 1 337 ? -7.462 -5.703 -1.533 1.00 94.88 337 ILE A N 1
ATOM 2656 C CA . ILE A 1 337 ? -7.833 -5.702 -2.961 1.00 94.88 337 ILE A CA 1
ATOM 2657 C C . ILE A 1 337 ? -8.601 -6.979 -3.318 1.00 94.88 337 ILE A C 1
ATOM 2659 O O . ILE A 1 337 ? -9.678 -6.898 -3.912 1.00 94.88 337 ILE A O 1
ATOM 2663 N N . HIS A 1 338 ? -8.090 -8.148 -2.916 1.00 93.50 338 HIS A N 1
ATOM 2664 C CA . HIS A 1 338 ? -8.752 -9.428 -3.176 1.00 93.50 338 HIS A CA 1
ATOM 2665 C C . HIS A 1 338 ? -10.091 -9.551 -2.438 1.00 93.50 338 HIS A C 1
ATOM 2667 O O . HIS A 1 338 ? -11.090 -9.925 -3.050 1.00 93.50 338 HIS A O 1
ATOM 2673 N N . ARG A 1 339 ? -10.142 -9.194 -1.145 1.00 91.69 339 ARG A N 1
ATOM 2674 C CA . ARG A 1 339 ? -11.370 -9.253 -0.329 1.00 91.69 339 ARG A CA 1
ATOM 2675 C C . ARG A 1 339 ? -12.484 -8.378 -0.895 1.00 91.69 339 ARG A C 1
ATOM 2677 O O . ARG A 1 339 ? -13.651 -8.740 -0.791 1.00 91.69 339 ARG A O 1
ATOM 2684 N N . ARG A 1 340 ? -12.136 -7.225 -1.468 1.00 90.12 340 ARG A N 1
ATOM 2685 C CA . ARG A 1 340 ? -13.099 -6.259 -2.014 1.00 90.12 340 ARG A CA 1
ATOM 2686 C C . ARG A 1 340 ? -13.375 -6.446 -3.508 1.00 90.12 340 ARG A C 1
ATOM 2688 O O . ARG A 1 340 ? -14.235 -5.744 -4.027 1.00 90.12 340 ARG A O 1
ATOM 2695 N N . ALA A 1 341 ? -12.681 -7.374 -4.177 1.00 87.19 341 ALA A N 1
ATOM 2696 C CA . ALA A 1 341 ? -12.787 -7.624 -5.617 1.00 87.19 341 ALA A CA 1
ATOM 2697 C C . ALA A 1 341 ? -12.743 -6.325 -6.451 1.00 87.19 341 ALA A C 1
ATOM 2699 O O . ALA A 1 341 ? -13.558 -6.117 -7.350 1.00 87.19 341 ALA A O 1
ATOM 2700 N N . LEU A 1 342 ? -11.823 -5.417 -6.106 1.00 81.06 342 LEU A N 1
ATOM 2701 C CA . LEU A 1 342 ? -11.818 -4.065 -6.662 1.00 81.06 342 LEU A CA 1
ATOM 2702 C C . LEU A 1 342 ? -11.469 -4.062 -8.150 1.00 81.06 342 LEU A C 1
ATOM 2704 O O . LEU A 1 342 ? -10.388 -4.489 -8.554 1.00 81.06 342 LEU A O 1
ATOM 2708 N N . SER A 1 343 ? -12.353 -3.469 -8.947 1.00 73.69 343 SER A N 1
ATOM 2709 C CA . SER A 1 343 ? -12.064 -3.040 -10.308 1.00 73.69 343 SER A CA 1
ATOM 2710 C C . SER A 1 343 ? -12.053 -1.519 -10.344 1.00 73.69 343 SER A C 1
ATOM 2712 O O . SER A 1 343 ? -13.096 -0.881 -10.248 1.00 73.69 343 SER A O 1
ATOM 2714 N N . PHE A 1 344 ? -10.875 -0.923 -10.480 1.00 76.19 344 PHE A N 1
ATOM 2715 C CA . PHE A 1 344 ? -10.780 0.521 -10.659 1.00 76.19 344 PHE A CA 1
ATOM 2716 C C . PHE A 1 344 ? -11.129 0.868 -12.101 1.00 76.19 344 PHE A C 1
ATOM 2718 O O . PHE A 1 344 ? -10.467 0.368 -13.020 1.00 76.19 344 PHE A O 1
ATOM 2725 N N . ASP A 1 345 ? -12.098 1.756 -12.307 1.00 71.25 345 ASP A N 1
ATOM 2726 C CA . ASP A 1 345 ? -12.300 2.383 -13.611 1.00 71.25 345 ASP A CA 1
ATOM 2727 C C . ASP A 1 345 ? -11.023 3.110 -14.050 1.00 71.25 345 ASP A C 1
ATOM 2729 O O . ASP A 1 345 ? -10.166 3.482 -13.237 1.00 71.25 345 ASP A O 1
ATOM 2733 N N . VAL A 1 346 ? -10.831 3.246 -15.362 1.00 63.41 346 VAL A N 1
ATOM 2734 C CA . VAL A 1 346 ? -9.640 3.902 -15.907 1.00 63.41 346 VAL A CA 1
ATOM 2735 C C . VAL A 1 346 ? -9.686 5.378 -15.524 1.00 63.41 346 VAL A C 1
ATOM 2737 O O . VAL A 1 346 ? -10.386 6.180 -16.136 1.00 63.41 346 VAL A O 1
ATOM 2740 N N . ALA A 1 347 ? -8.939 5.732 -14.481 1.00 67.94 347 ALA A N 1
ATOM 2741 C CA . ALA A 1 347 ? -8.684 7.117 -14.141 1.00 67.94 347 ALA A CA 1
ATOM 2742 C C . ALA A 1 347 ? -7.895 7.785 -15.276 1.00 67.94 347 ALA A C 1
ATOM 2744 O O . ALA A 1 347 ? -6.997 7.177 -15.865 1.00 67.94 347 ALA A O 1
ATOM 2745 N N . ASP A 1 348 ? -8.224 9.046 -15.555 1.00 86.44 348 ASP A N 1
ATOM 2746 C CA . ASP A 1 348 ? -7.456 9.904 -16.457 1.00 86.44 348 ASP A CA 1
ATOM 2747 C C . ASP A 1 348 ? -5.967 9.857 -16.076 1.00 86.44 348 ASP A C 1
ATOM 2749 O O . ASP A 1 348 ? -5.591 10.109 -14.926 1.00 86.44 348 ASP A O 1
ATOM 2753 N N . LYS A 1 349 ? -5.116 9.524 -17.048 1.00 88.06 349 LYS A N 1
ATOM 2754 C CA . LYS A 1 349 ? -3.670 9.400 -16.859 1.00 88.06 349 LYS A CA 1
ATOM 2755 C C . LYS A 1 349 ? -3.060 10.672 -16.268 1.00 88.06 349 LYS A C 1
ATOM 2757 O O . LYS A 1 349 ? -2.281 10.574 -15.325 1.00 88.06 349 LYS A O 1
ATOM 2762 N N . SER A 1 350 ? -3.468 11.855 -16.733 1.00 90.00 350 SER A N 1
ATOM 2763 C CA . SER A 1 350 ? -2.951 13.141 -16.230 1.00 90.00 350 SER A CA 1
ATOM 2764 C C . SER A 1 350 ? -3.256 13.353 -14.740 1.00 90.00 350 SER A C 1
ATOM 2766 O O . SER A 1 350 ? -2.463 13.911 -13.974 1.00 90.00 350 SER A O 1
ATOM 2768 N N . LYS A 1 351 ? -4.403 12.837 -14.300 1.00 91.94 351 LYS A N 1
ATOM 2769 C CA . LYS A 1 351 ? -4.848 12.885 -12.913 1.00 91.94 351 LYS A CA 1
ATOM 2770 C C . LYS A 1 351 ? -4.061 11.918 -12.035 1.00 91.94 351 LYS A C 1
ATOM 2772 O O . LYS A 1 351 ? -3.672 12.294 -10.931 1.00 91.94 351 LYS A O 1
ATOM 2777 N N . LEU A 1 352 ? -3.778 10.710 -12.534 1.00 93.94 352 LEU A N 1
ATOM 2778 C CA . LEU A 1 352 ? -2.884 9.761 -11.863 1.00 93.94 352 LEU A CA 1
ATOM 2779 C C . LEU A 1 352 ? -1.482 10.353 -11.692 1.00 93.94 352 LEU A C 1
ATOM 2781 O O . LEU A 1 352 ? -0.933 10.289 -10.597 1.00 93.94 352 LEU A O 1
ATOM 2785 N N . GLU A 1 353 ? -0.933 10.986 -12.730 1.00 93.31 353 GLU A N 1
ATOM 2786 C CA . GLU A 1 353 ? 0.371 11.659 -12.665 1.00 93.31 353 GLU A CA 1
ATOM 2787 C C . GLU A 1 353 ? 0.387 12.793 -11.627 1.00 93.31 353 GLU A C 1
ATOM 2789 O O . GLU A 1 353 ? 1.357 12.943 -10.883 1.00 93.31 353 GLU A O 1
ATOM 2794 N N . THR A 1 354 ? -0.695 13.570 -11.526 1.00 93.44 354 THR A N 1
ATOM 2795 C CA . THR A 1 354 ? -0.815 14.639 -10.520 1.00 93.44 354 THR A CA 1
ATOM 2796 C C . THR A 1 354 ? -0.799 14.075 -9.099 1.00 93.44 354 THR A C 1
ATOM 2798 O O . THR A 1 354 ? -0.008 14.518 -8.268 1.00 93.44 354 THR A O 1
ATOM 2801 N N . LEU A 1 355 ? -1.602 13.046 -8.826 1.00 95.75 355 LEU A N 1
ATOM 2802 C CA . LEU A 1 355 ? -1.663 12.424 -7.500 1.00 95.75 355 LEU A CA 1
ATOM 2803 C C . LEU A 1 355 ? -0.374 11.677 -7.143 1.00 95.75 355 LEU A C 1
ATOM 2805 O O . LEU A 1 355 ? 0.091 11.749 -6.007 1.00 95.75 355 LEU A O 1
ATOM 2809 N N . LEU A 1 356 ? 0.247 11.001 -8.114 1.00 95.69 356 LEU A N 1
ATOM 2810 C CA . LEU A 1 356 ? 1.560 10.385 -7.934 1.00 95.69 356 LEU A CA 1
ATOM 2811 C C . LEU A 1 356 ? 2.606 11.424 -7.530 1.00 95.69 356 LEU A C 1
ATOM 2813 O O . LEU A 1 356 ? 3.432 11.146 -6.664 1.00 95.69 356 LEU A O 1
ATOM 2817 N N . ARG A 1 357 ? 2.550 12.633 -8.103 1.00 93.25 357 ARG A N 1
ATOM 2818 C CA . ARG A 1 357 ? 3.466 13.721 -7.748 1.00 93.25 357 ARG A CA 1
ATOM 2819 C C . ARG A 1 357 ? 3.278 14.140 -6.299 1.00 93.25 357 ARG A C 1
ATOM 2821 O O . ARG A 1 357 ? 4.266 14.318 -5.593 1.00 93.25 357 ARG A O 1
ATOM 2828 N N . GLU A 1 358 ? 2.033 14.295 -5.861 1.00 94.06 358 GLU A N 1
ATOM 2829 C CA . GLU A 1 358 ? 1.717 14.658 -4.478 1.00 94.06 358 GLU A CA 1
ATOM 2830 C C . GLU A 1 358 ? 2.208 13.597 -3.488 1.00 94.06 358 GLU A C 1
ATOM 2832 O O . GLU A 1 358 ? 2.886 13.943 -2.518 1.00 94.06 358 GLU A O 1
ATOM 2837 N N . ALA A 1 359 ? 1.966 12.312 -3.778 1.00 95.50 359 ALA A N 1
ATOM 2838 C CA . ALA A 1 359 ? 2.470 11.203 -2.971 1.00 95.50 359 ALA A CA 1
ATOM 2839 C C . ALA A 1 359 ? 4.005 11.218 -2.894 1.00 95.50 359 ALA A C 1
ATOM 2841 O O . ALA A 1 359 ? 4.585 11.206 -1.809 1.00 95.50 359 ALA A O 1
ATOM 2842 N N . VAL A 1 360 ? 4.678 11.318 -4.043 1.00 92.88 360 VAL A N 1
ATOM 2843 C CA . VAL A 1 360 ? 6.143 11.360 -4.138 1.00 92.88 360 VAL A CA 1
ATOM 2844 C C . VAL A 1 360 ? 6.715 12.536 -3.340 1.00 92.88 360 VAL A C 1
ATOM 2846 O O . VAL A 1 360 ? 7.625 12.346 -2.532 1.00 92.88 360 VAL A O 1
ATOM 2849 N N . LEU A 1 361 ? 6.165 13.745 -3.495 1.00 91.12 361 LEU A N 1
ATOM 2850 C CA . LEU A 1 361 ? 6.607 14.922 -2.740 1.00 91.12 361 LEU A CA 1
ATOM 2851 C C . LEU A 1 361 ? 6.434 14.720 -1.230 1.00 91.12 361 LEU A C 1
ATOM 2853 O O . LEU A 1 361 ? 7.361 14.995 -0.465 1.00 91.12 361 LEU A O 1
ATOM 2857 N N . ALA A 1 362 ? 5.292 14.183 -0.803 1.00 91.75 362 ALA A N 1
ATOM 2858 C CA . ALA A 1 362 ? 5.016 13.892 0.598 1.00 91.75 362 ALA A CA 1
ATOM 2859 C C . ALA A 1 362 ? 5.985 12.852 1.192 1.00 91.75 362 ALA A C 1
ATOM 2861 O O . ALA A 1 362 ? 6.362 12.971 2.360 1.00 91.75 362 ALA A O 1
ATOM 2862 N N . LEU A 1 363 ? 6.417 11.866 0.401 1.00 91.94 363 LEU A N 1
ATOM 2863 C CA . LEU A 1 363 ? 7.373 10.834 0.814 1.00 91.94 363 LEU A CA 1
ATOM 2864 C C . LEU A 1 363 ? 8.817 11.345 0.852 1.00 91.94 363 LEU A C 1
ATOM 2866 O O . LEU A 1 363 ? 9.595 10.921 1.708 1.00 91.94 363 LEU A O 1
ATOM 2870 N N . THR A 1 364 ? 9.196 12.294 -0.010 1.00 87.25 364 THR A N 1
ATOM 2871 C CA . THR A 1 364 ? 10.546 12.897 0.044 1.00 87.25 364 THR A CA 1
ATOM 2872 C C . THR A 1 364 ? 10.822 13.696 1.317 1.00 87.25 364 THR A C 1
ATOM 2874 O O . THR A 1 364 ? 11.976 13.863 1.703 1.00 87.25 364 THR A O 1
ATOM 2877 N N . GLN A 1 365 ? 9.774 14.130 2.020 1.00 84.75 365 GLN A N 1
ATOM 2878 C CA . GLN A 1 365 ? 9.887 14.835 3.301 1.00 84.75 365 GLN A CA 1
ATOM 2879 C C . GLN A 1 365 ? 10.198 13.900 4.482 1.00 84.75 365 GLN A C 1
ATOM 2881 O O . GLN A 1 365 ? 10.456 14.362 5.595 1.00 84.75 365 GLN A O 1
ATOM 2886 N N . LEU A 1 366 ? 10.199 12.582 4.262 1.00 82.88 366 LEU A N 1
ATOM 2887 C CA . LEU A 1 366 ? 10.465 11.575 5.281 1.00 82.88 366 LEU A CA 1
ATOM 2888 C C . LEU A 1 366 ? 11.976 11.476 5.576 1.00 82.88 366 LEU A C 1
ATOM 2890 O O . LEU A 1 366 ? 12.676 10.564 5.139 1.00 82.88 366 LEU A O 1
ATOM 2894 N N . GLY A 1 367 ? 12.501 12.463 6.305 1.00 63.94 367 GLY A N 1
ATOM 2895 C CA . GLY A 1 367 ? 13.944 12.700 6.445 1.00 63.94 367 GLY A CA 1
ATOM 2896 C C . GLY A 1 367 ? 14.751 11.644 7.217 1.00 63.94 367 GLY A C 1
ATOM 2897 O O . GLY A 1 367 ? 15.979 11.658 7.140 1.00 63.94 367 GLY A O 1
ATOM 2898 N N . HIS A 1 368 ? 14.105 10.736 7.957 1.00 61.44 368 HIS A N 1
ATOM 2899 C CA . HIS A 1 368 ? 14.796 9.797 8.852 1.00 61.44 368 HIS A CA 1
ATOM 2900 C C . HIS A 1 368 ? 15.254 8.492 8.177 1.00 61.44 368 HIS A C 1
ATOM 2902 O O . HIS A 1 368 ? 16.292 7.961 8.563 1.00 61.44 368 HIS A O 1
ATOM 2908 N N . HIS A 1 369 ? 14.560 8.004 7.142 1.00 61.00 369 HIS A N 1
ATOM 2909 C CA . HIS A 1 369 ? 14.901 6.717 6.507 1.00 61.00 369 HIS A CA 1
ATOM 2910 C C . HIS A 1 369 ? 16.007 6.813 5.451 1.00 61.00 369 HIS A C 1
ATOM 2912 O O . HIS A 1 369 ? 16.784 5.879 5.283 1.00 61.00 369 HIS A O 1
ATOM 2918 N N . ALA A 1 370 ? 16.161 7.973 4.809 1.00 59.09 370 ALA A N 1
ATOM 2919 C CA . ALA A 1 370 ? 17.178 8.212 3.780 1.00 59.09 370 ALA A CA 1
ATOM 2920 C C . ALA A 1 370 ? 18.636 8.176 4.292 1.00 59.09 370 ALA A C 1
ATOM 2922 O O . ALA A 1 370 ? 19.569 8.205 3.493 1.00 59.09 370 ALA A O 1
ATOM 2923 N N . LYS A 1 371 ? 18.850 8.152 5.616 1.00 65.69 371 LYS A N 1
ATOM 2924 C CA . LYS A 1 371 ? 20.180 8.122 6.254 1.00 65.69 371 LYS A CA 1
ATOM 2925 C C . LYS A 1 371 ? 20.545 6.751 6.836 1.00 65.69 371 LYS A C 1
ATOM 2927 O O . LYS A 1 371 ? 21.498 6.659 7.607 1.00 65.69 371 LYS A O 1
ATOM 2932 N N . SER A 1 372 ? 19.787 5.712 6.488 1.00 69.56 372 SER A N 1
ATOM 2933 C CA . SER A 1 372 ? 20.054 4.325 6.875 1.00 69.56 372 SER A CA 1
ATOM 2934 C C . SER A 1 372 ? 21.508 3.924 6.536 1.00 69.56 372 SER A C 1
ATOM 2936 O O . SER A 1 372 ? 21.937 4.115 5.391 1.00 69.56 372 SER A O 1
ATOM 2938 N N . PRO A 1 373 ? 22.293 3.400 7.500 1.00 70.62 373 PRO A N 1
ATOM 2939 C CA . PRO A 1 373 ? 23.659 2.949 7.249 1.00 70.62 373 PRO A CA 1
ATOM 2940 C C . PRO A 1 373 ? 23.762 1.892 6.146 1.00 70.62 373 PRO A C 1
ATOM 2942 O O . PRO A 1 373 ? 24.631 2.027 5.283 1.00 70.62 373 PRO A O 1
ATOM 2945 N N . SER A 1 374 ? 22.870 0.893 6.131 1.00 70.69 374 SER A N 1
ATOM 2946 C CA . SER A 1 374 ? 22.884 -0.166 5.109 1.00 70.69 374 SER A CA 1
ATOM 2947 C C . SER A 1 374 ? 22.516 0.384 3.730 1.00 70.69 374 SER A C 1
ATOM 2949 O O . SER A 1 374 ? 23.211 0.124 2.750 1.00 70.69 374 SER A O 1
ATOM 2951 N N . TYR A 1 375 ? 21.507 1.257 3.638 1.00 70.81 375 TYR A N 1
ATOM 2952 C CA . TYR A 1 375 ? 21.156 1.938 2.389 1.00 70.81 375 TYR A CA 1
ATOM 2953 C C . TYR A 1 375 ? 22.332 2.762 1.834 1.00 70.81 375 TYR A C 1
ATOM 2955 O O . TYR A 1 375 ? 22.673 2.666 0.650 1.00 70.81 375 TYR A O 1
ATOM 2963 N N . MET A 1 376 ? 23.008 3.529 2.696 1.00 71.94 376 MET A N 1
ATOM 2964 C CA . MET A 1 376 ? 24.181 4.320 2.315 1.00 71.94 376 MET A CA 1
ATOM 2965 C C . MET A 1 376 ? 25.374 3.440 1.916 1.00 71.94 376 MET A C 1
ATOM 2967 O O . MET A 1 376 ? 26.103 3.795 0.988 1.00 71.94 376 MET A O 1
ATOM 2971 N N . ALA A 1 377 ? 25.573 2.295 2.575 1.00 70.00 377 ALA A N 1
ATOM 2972 C CA . ALA A 1 377 ? 26.609 1.325 2.223 1.00 70.00 377 ALA A CA 1
ATOM 2973 C C . ALA A 1 377 ? 26.339 0.671 0.858 1.00 70.00 377 ALA A C 1
ATOM 2975 O O . ALA A 1 377 ? 27.241 0.613 0.022 1.00 70.00 377 ALA A O 1
ATOM 2976 N N . LYS A 1 378 ? 25.088 0.268 0.590 1.00 66.94 378 LYS A N 1
ATOM 2977 C CA . LYS A 1 378 ? 24.650 -0.323 -0.688 1.00 66.94 378 LYS A CA 1
ATOM 2978 C C . LYS A 1 378 ? 24.804 0.639 -1.875 1.00 66.94 378 LYS A C 1
ATOM 2980 O O . LYS A 1 378 ? 25.058 0.188 -2.990 1.00 66.94 378 LYS A O 1
ATOM 2985 N N . ASN A 1 379 ? 24.650 1.947 -1.650 1.00 63.12 379 ASN A N 1
ATOM 2986 C CA . ASN A 1 379 ? 24.633 2.964 -2.710 1.00 63.12 379 ASN A CA 1
ATOM 2987 C C . ASN A 1 379 ? 25.946 3.752 -2.895 1.00 63.12 379 ASN A C 1
ATOM 2989 O O . ASN A 1 379 ? 26.046 4.546 -3.835 1.00 63.12 379 ASN A O 1
ATOM 2993 N N . ARG A 1 380 ? 26.978 3.529 -2.072 1.00 58.84 380 ARG A N 1
ATOM 2994 C CA . ARG A 1 380 ? 28.338 4.042 -2.332 1.00 58.84 380 ARG A CA 1
ATOM 2995 C C . ARG A 1 380 ? 29.018 3.205 -3.432 1.00 58.84 380 ARG A C 1
ATOM 2997 O O . ARG A 1 380 ? 29.094 1.987 -3.328 1.00 58.84 380 ARG A O 1
ATOM 3004 N N . VAL A 1 381 ? 29.517 3.852 -4.492 1.00 45.44 381 VAL A N 1
ATOM 3005 C CA . VAL A 1 381 ? 30.234 3.229 -5.634 1.00 45.44 381 VAL A CA 1
ATOM 3006 C C . VAL A 1 381 ? 31.464 4.091 -5.981 1.00 45.44 381 VAL A C 1
ATOM 3008 O O . VAL A 1 381 ? 31.367 5.311 -5.818 1.00 45.44 381 VAL A O 1
ATOM 3011 N N . PRO A 1 382 ? 32.578 3.505 -6.479 1.00 51.47 382 PRO A N 1
ATOM 3012 C CA . PRO A 1 382 ? 32.726 2.115 -6.918 1.00 51.47 382 PRO A CA 1
ATOM 3013 C C . PRO A 1 382 ? 33.235 1.158 -5.851 1.00 51.47 382 PRO A C 1
ATOM 3015 O O . PRO A 1 382 ? 34.222 1.420 -5.179 1.00 51.47 382 PRO A O 1
ATOM 3018 N N . GLN A 1 383 ? 32.607 -0.015 -5.778 1.00 45.84 383 GLN A N 1
ATOM 3019 C CA . GLN A 1 383 ? 33.281 -1.236 -5.337 1.00 45.84 383 GLN A CA 1
ATOM 3020 C C . GLN A 1 383 ? 34.261 -1.702 -6.426 1.00 45.84 383 GLN A C 1
ATOM 3022 O O . GLN A 1 383 ? 34.143 -2.788 -6.977 1.00 45.84 383 GLN A O 1
ATOM 3027 N N . GLU A 1 384 ? 35.216 -0.855 -6.777 1.00 37.50 384 GLU A N 1
ATOM 3028 C CA . GLU A 1 384 ? 36.462 -1.320 -7.368 1.00 37.50 384 GLU A CA 1
ATOM 3029 C C . GLU A 1 384 ? 37.311 -1.777 -6.178 1.00 37.50 384 GLU A C 1
ATOM 3031 O O . GLU A 1 384 ? 37.695 -0.916 -5.390 1.00 37.50 384 GLU A O 1
ATOM 3036 N N . SER A 1 385 ? 37.499 -3.097 -5.987 1.00 35.47 385 SER A N 1
ATOM 3037 C CA . SER A 1 385 ? 38.554 -3.756 -5.158 1.00 35.47 385 SER A CA 1
ATOM 3038 C C . SER A 1 385 ? 38.143 -4.978 -4.311 1.00 35.47 385 SER A C 1
ATOM 3040 O O . SER A 1 385 ? 38.873 -5.326 -3.390 1.00 35.47 385 SER A O 1
ATOM 3042 N N . ARG A 1 386 ? 37.035 -5.685 -4.584 1.00 36.38 386 ARG A N 1
ATOM 3043 C CA . ARG A 1 386 ? 36.823 -7.017 -3.958 1.00 36.38 386 ARG A CA 1
ATOM 3044 C C . ARG A 1 386 ? 36.980 -8.222 -4.881 1.00 36.38 386 ARG A C 1
ATOM 3046 O O . ARG A 1 386 ? 36.969 -9.335 -4.381 1.00 36.38 386 ARG A O 1
ATOM 3053 N N . ASP A 1 387 ? 37.273 -7.989 -6.158 1.00 34.22 387 ASP A N 1
ATOM 3054 C CA . ASP A 1 387 ? 37.650 -9.042 -7.115 1.00 34.22 387 ASP A CA 1
ATOM 3055 C C . ASP A 1 387 ? 39.180 -9.117 -7.321 1.00 34.22 387 ASP A C 1
ATOM 3057 O O . ASP A 1 387 ? 39.664 -9.549 -8.364 1.00 34.22 387 ASP A O 1
ATOM 3061 N N . ALA A 1 388 ? 39.953 -8.653 -6.334 1.00 34.72 388 ALA A N 1
ATOM 3062 C CA . ALA A 1 388 ? 41.411 -8.746 -6.308 1.00 34.72 388 ALA A CA 1
ATOM 3063 C C . ALA A 1 388 ? 41.910 -9.258 -4.946 1.00 34.72 388 ALA A C 1
ATOM 3065 O O . ALA A 1 388 ? 42.797 -8.650 -4.354 1.00 34.72 388 ALA A O 1
ATOM 3066 N N . GLU A 1 389 ? 41.322 -10.352 -4.455 1.00 31.45 389 GLU A N 1
ATOM 3067 C CA . GLU A 1 389 ? 41.932 -11.243 -3.454 1.00 31.45 389 GLU A CA 1
ATOM 3068 C C . GLU A 1 389 ? 41.634 -12.707 -3.780 1.00 31.45 389 GLU A C 1
ATOM 3070 O O . GLU A 1 389 ? 40.447 -13.032 -4.017 1.00 31.45 389 GLU A O 1
#

Mean predicted aligned error: 7.11 Å

Foldseek 3Di:
DVVVLLVDFAQQQVLVVDDLADEAEDLDPDDQVVVVVCCCPPSVNPRRPDGHHYHNCCQLVVVCLVVCVVPDDQAEFEDADCRRQNVNNVVVVHHYDHDDQLDQDPQLVVCVVLVVPVLSVLLSSLCSRQAHNPDDPLLCLLSGLLVSLLLLVLLLVVVVCVVQVAQEEEEQQQQCVLSQLNNCLQPVPGHYDYDPDDLQALPVCQCLVVVVVRDDPRYAYEEAEDQCPSVVSSCVVVVHQHAYEYAEHPHDDDDPVRVVVNVVSRYHYLYYCVPAPADLLLSSLLSGLLAFGQNYWDQDPPPRDIDTDGDDRPADPVSNVSSVSSVSSSVSSSVSCVSVVDHDDNDDSVSSSVSSVVSSRSSRVVPPRSPGPVSVVVPDDDPPDPVPD

Solvent-accessible surface area (backbone atoms only — not comparable to full-atom values): 21992 Å² total; per-residue (Å²): 104,74,75,56,63,77,65,67,74,50,47,31,32,60,55,74,68,62,54,52,86,50,79,48,77,44,70,41,89,63,55,62,69,59,52,51,49,46,38,30,75,67,62,59,54,79,71,50,74,52,79,65,50,66,36,74,62,32,44,70,72,38,69,42,54,66,62,48,56,75,79,42,88,70,78,61,40,77,33,64,46,66,54,42,34,37,56,36,43,43,78,73,73,34,44,63,44,84,48,63,88,86,57,85,46,74,66,38,46,52,32,42,77,68,70,36,51,69,61,24,51,51,36,50,50,37,32,35,55,62,41,55,71,82,60,50,76,64,56,53,41,42,42,40,39,49,49,46,34,36,52,44,48,33,55,46,50,53,54,51,24,65,77,66,64,43,59,31,41,40,18,24,35,65,45,14,46,66,39,47,51,44,30,42,58,70,35,77,87,57,50,66,49,75,37,82,67,43,65,62,49,43,65,71,54,78,43,45,69,64,58,53,72,73,61,50,99,36,31,30,39,33,42,44,79,35,61,57,58,47,58,51,53,35,28,63,74,72,75,50,84,62,29,35,42,25,48,30,28,68,50,77,94,66,55,72,67,56,46,53,51,38,43,74,64,32,41,44,55,80,35,54,44,93,82,45,98,57,71,60,46,24,53,54,50,68,27,35,78,64,67,56,53,75,59,44,65,46,71,40,86,87,80,66,43,81,44,73,41,60,42,79,80,66,68,50,72,69,54,40,56,50,19,51,51,48,50,52,49,52,50,46,42,36,51,48,41,60,77,64,67,63,77,81,74,90,68,59,62,72,57,41,54,52,53,40,48,54,24,51,57,63,42,43,67,44,72,73,56,53,68,38,68,46,62,52,58,74,70,58,78,78,84,79,74,77,93,76,123

Nearest PDB structures (foldseek):
  3uhj-assembly1_C  TM=3.190E-01  e=5.099E-01  Sinorhizobium meliloti
  2rfl-assembly7_G  TM=4.442E-01  e=3.851E+00  Agrobacterium fabrum str. C58
  3uhj-assembly2_E-2  TM=3.149E-01  e=2.145E+00  Sinorhizobium meliloti
  3iv7-assembly1_B  TM=3.245E-01  e=2.799E+00  Corynebacterium glutamicum
  4wgf-assembly1_B  TM=2.120E-01  e=6.915E+00  Pseudomonas aeruginosa PAO1

pLDDT: mean 86.81, std 11.42, range [31.45, 98.25]

Sequence (389 aa):
MATELDQLIPVRAQVSQVARGDLIVSDMYMPEDVIVDILQRTCGFRQNSYPPVVGNWGKARGSIWPLIQQHFIVRCHHGDNRHADIAVPQRFGIPVKHVTDTGVTPWENTLLQAGLQDVALILREVRLRCLPADAGAFEYKVVGEYLGMLLLYSLFLRTYAHERAIEHYLFAAREGIHLSAVFRALMPGFHSETIDFNRRLLHNGHADDWFGSRLTPRSAVVDIVSSGRSLSAFCSRLGVSVPLVTLIDVGVRLTHEQVQARERNGFHAIFRHDAMPMMPHSIEALSDPGYPSVHDIVIDTDSRAVIRLLTPDDQTARERECAEFVGHAVIELVEAIHRRALSFDVADKSKLETLLREAVLALTQLGHHAKSPSYMAKNRVPQESRDAE

Secondary structure (DSSP, 8-state):
-HHHHTT----HHHHTT--TTPPPEE--SS-HHHHHHHHHHTS--TT-SS--EE-SSHHHH-THHHHHHHH-----EEES-IIIIIIHHHHTT--EEE--TTSPPHHHHHHHHTT-HHHHHHHHHHHHHH--TT--HHHHHIIIIIHHHHHHHHHHHHHHHHHHT--EEEEEHHHHHHHHHHHHHH-TTSEEEEE---HHHHHH-TTHHHHHHH--TTEEEEEEEE--HHHHHHHHHHT----EEEEEE-S----HHHHHHHHHTTEEEEEEGGGSSS-THHHHHHH--SS--EEEEEE-TTT--EEEEEPP----HHHHHHHHHHHHHHHHHHHHHHHHT-------HHHHHHHHHHHHHHHHT-TTGGG-HHHHHHH-----SSS--